Protein AF-0000000086114888 (afdb_homodimer)

InterPro domains:
  IPR001111 TGF-beta, propeptide [PF00688] (17-150)
  IPR001839 Transforming growth factor-beta, C-terminal [PF00019] (250-349)
  IPR001839 Transforming growth factor-beta, C-terminal [PS51362] (222-350)
  IPR001839 Transforming growth factor-beta, C-terminal [SM00204] (250-350)
  IPR015615 Transforming growth factor-beta-like [PTHR11848] (17-350)
  IPR017948 Transforming growth factor beta, conserved site [PS00250] (268-283)
  IPR029034 Cystine-knot cytokine [G3DSA:2.10.90.10] (237-350)
  IPR029034 Cystine-knot cytokine [SSF57501] (245-349)

Solvent-accessible surface area (backbone atoms only — not comparable to full-atom values): 40372 Å² total; per-residue (Å²): 138,81,81,76,79,77,79,79,80,80,73,80,80,69,76,80,69,75,74,68,58,64,65,62,52,48,52,49,48,28,66,73,66,64,49,82,55,96,59,51,83,70,48,50,62,49,56,71,66,32,44,32,36,39,37,35,35,32,63,36,43,33,57,47,94,50,32,36,42,35,26,29,64,60,81,82,63,59,70,76,33,44,80,74,41,28,38,40,35,35,35,45,88,80,45,83,80,44,73,59,26,37,41,34,38,29,36,33,52,91,88,72,43,71,42,80,54,50,70,50,79,43,57,59,72,55,89,60,97,50,62,61,47,77,41,82,40,39,68,49,49,50,51,39,45,52,42,54,74,71,48,56,69,85,70,80,71,63,78,78,67,61,77,76,64,60,79,43,64,64,49,54,87,73,24,65,77,35,32,36,39,38,38,32,27,23,74,50,84,51,90,64,65,86,36,66,34,64,59,55,57,46,49,60,57,26,61,72,56,82,75,62,76,80,66,89,76,73,87,72,81,76,77,82,78,75,86,78,81,78,74,81,70,79,75,74,84,77,71,89,67,75,62,60,99,74,48,49,37,53,35,72,44,88,37,74,44,48,34,62,78,64,71,40,40,86,34,40,67,35,67,53,61,48,72,25,34,42,47,44,49,47,50,61,74,56,57,56,73,92,36,43,22,36,36,35,35,39,53,49,22,41,45,25,64,74,36,65,83,76,46,76,75,52,40,37,28,70,72,36,58,35,63,43,72,33,33,28,39,44,68,77,24,41,34,36,34,59,38,61,40,39,27,54,74,37,46,21,31,65,135,82,80,77,79,77,79,79,79,80,74,80,82,68,77,82,70,75,75,67,59,63,62,62,53,50,52,49,48,29,66,74,65,64,46,83,53,97,59,50,83,70,47,49,62,48,57,72,64,30,42,33,36,38,38,36,35,33,62,36,43,34,55,46,94,52,33,38,42,36,26,29,64,59,80,80,63,59,71,75,34,43,77,75,41,28,37,41,35,36,35,47,89,80,44,83,80,43,74,60,26,36,41,33,39,30,34,35,52,90,88,72,43,73,42,81,54,51,69,50,79,43,59,60,72,54,88,60,99,50,63,62,47,77,42,84,41,39,68,47,50,51,52,39,45,52,42,54,73,72,46,60,60,90,66,78,70,68,69,78,71,57,81,78,65,59,79,42,64,65,50,53,89,73,24,65,77,34,32,36,41,37,38,30,27,24,75,48,84,52,88,64,63,87,34,68,33,64,60,54,56,45,49,61,60,28,63,71,65,78,79,61,76,79,64,90,78,72,87,72,82,76,78,80,80,77,85,76,81,78,74,82,71,79,74,74,84,77,70,90,66,74,62,60,99,76,48,50,39,54,34,72,45,87,36,74,44,46,34,61,77,63,71,40,40,87,34,40,67,34,66,54,61,47,73,25,35,43,47,44,48,47,48,60,75,55,57,54,75,90,36,42,20,36,35,36,35,39,52,48,22,40,44,26,64,75,36,66,84,76,46,76,74,50,39,37,29,71,72,35,58,38,63,42,72,34,33,28,40,45,68,75,24,42,34,37,35,61,38,62,40,38,27,55,74,35,48,21,32,65

Structure (mmCIF, N/CA/C/O backbone):
data_AF-0000000086114888-model_v1
#
loop_
_entity.id
_entity.type
_entity.pdbx_description
1 polymer 'TGF-beta family profile domain-containing protein'
#
loop_
_atom_site.group_PDB
_atom_site.id
_atom_site.type_symbol
_atom_site.label_atom_id
_atom_site.label_alt_id
_atom_site.label_comp_id
_atom_site.label_asym_id
_atom_site.label_entity_id
_atom_site.label_seq_id
_atom_site.pdbx_PDB_ins_code
_atom_site.Cartn_x
_atom_site.Cartn_y
_atom_site.Cartn_z
_atom_site.occupancy
_atom_site.B_iso_or_equiv
_atom_site.auth_seq_id
_atom_site.auth_comp_id
_atom_site.auth_asym_id
_atom_site.auth_atom_id
_atom_site.pdbx_PDB_model_num
ATOM 1 N N . MET A 1 1 ? -1.819 -80.375 -31.109 1 24 1 MET A N 1
ATOM 2 C CA . MET A 1 1 ? -0.987 -79.875 -30.031 1 24 1 MET A CA 1
ATOM 3 C C . MET A 1 1 ? -1.286 -78.375 -29.766 1 24 1 MET A C 1
ATOM 5 O O . MET A 1 1 ? -1.078 -77.562 -30.641 1 24 1 MET A O 1
ATOM 9 N N . ALA A 1 2 ? -2.264 -77.938 -28.969 1 26.83 2 ALA A N 1
ATOM 10 C CA . ALA A 1 2 ? -3.287 -76.938 -28.766 1 26.83 2 ALA A CA 1
ATOM 11 C C . ALA A 1 2 ? -2.697 -75.688 -28.109 1 26.83 2 ALA A C 1
ATOM 13 O O . ALA A 1 2 ? -2.135 -75.75 -27.016 1 26.83 2 ALA A O 1
ATOM 14 N N . LEU A 1 3 ? -2.117 -74.75 -28.906 1 25.64 3 LEU A N 1
ATOM 15 C CA . LEU A 1 3 ? -1.354 -73.5 -28.594 1 25.64 3 LEU A CA 1
ATOM 16 C C . LEU A 1 3 ? -2.139 -72.625 -27.641 1 25.64 3 LEU A C 1
ATOM 18 O O . LEU A 1 3 ? -3.225 -72.125 -28 1 25.64 3 LEU A O 1
ATOM 22 N N . LYS A 1 4 ? -2.164 -72.875 -26.312 1 28.45 4 LYS A N 1
ATOM 23 C CA . LYS A 1 4 ? -3.008 -72.25 -25.312 1 28.45 4 LYS A CA 1
ATOM 24 C C . LYS A 1 4 ? -2.74 -70.688 -25.25 1 28.45 4 LYS A C 1
ATOM 26 O O . LYS A 1 4 ? -1.592 -70.312 -25.109 1 28.45 4 LYS A O 1
ATOM 31 N N . ALA A 1 5 ? -3.617 -69.875 -25.875 1 26.75 5 ALA A N 1
ATOM 32 C CA . ALA A 1 5 ? -3.723 -68.375 -26.031 1 26.75 5 ALA A CA 1
ATOM 33 C C . ALA A 1 5 ? -3.682 -67.688 -24.688 1 26.75 5 ALA A C 1
ATOM 35 O O . ALA A 1 5 ? -4.609 -67.812 -23.875 1 26.75 5 ALA A O 1
ATOM 36 N N . SER A 1 6 ? -2.578 -67.75 -23.953 1 24.2 6 SER A N 1
ATOM 37 C CA . SER A 1 6 ? -2.535 -67.25 -22.594 1 24.2 6 SER A CA 1
ATOM 38 C C . SER A 1 6 ? -2.99 -65.75 -22.562 1 24.2 6 SER A C 1
ATOM 40 O O . SER A 1 6 ? -2.514 -64.938 -23.344 1 24.2 6 SER A O 1
ATOM 42 N N . THR A 1 7 ? -4.23 -65.375 -22.172 1 24.3 7 THR A N 1
ATOM 43 C CA . THR A 1 7 ? -4.992 -64.125 -22.016 1 24.3 7 THR A CA 1
ATOM 44 C C . THR A 1 7 ? -4.234 -63.156 -21.141 1 24.3 7 THR A C 1
ATOM 46 O O . THR A 1 7 ? -4.055 -63.375 -19.953 1 24.3 7 THR A O 1
ATOM 49 N N . SER A 1 8 ? -3.176 -62.469 -21.578 1 23.38 8 SER A N 1
ATOM 50 C CA . SER A 1 8 ? -2.348 -61.5 -20.859 1 23.38 8 SER A CA 1
ATOM 51 C C . SER A 1 8 ? -3.197 -60.406 -20.234 1 23.38 8 SER A C 1
ATOM 53 O O . SER A 1 8 ? -4.004 -59.75 -20.922 1 23.38 8 SER A O 1
ATOM 55 N N . ILE A 1 9 ? -3.637 -60.5 -18.969 1 25.34 9 ILE A N 1
ATOM 56 C CA . ILE A 1 9 ? -4.387 -59.625 -18.078 1 25.34 9 ILE A CA 1
ATOM 57 C C . ILE A 1 9 ? -3.863 -58.188 -18.188 1 25.34 9 ILE A C 1
ATOM 59 O O . ILE A 1 9 ? -2.668 -57.938 -18.016 1 25.34 9 ILE A O 1
ATOM 63 N N . TYR A 1 10 ? -4.504 -57.188 -18.922 1 24.78 10 TYR A N 1
ATOM 64 C CA . TYR A 1 10 ? -4.43 -55.75 -19.156 1 24.78 10 TYR A CA 1
ATOM 65 C C . TYR A 1 10 ? -4.32 -55 -17.828 1 24.78 10 TYR A C 1
ATOM 67 O O . TYR A 1 10 ? -5.262 -55 -17.031 1 24.78 10 TYR A O 1
ATOM 75 N N . GLY A 1 11 ? -3.232 -55.062 -17.078 1 27.69 11 GLY A N 1
ATOM 76 C CA . GLY A 1 11 ? -3.01 -54.406 -15.805 1 27.69 11 GLY A CA 1
ATOM 77 C C . GLY A 1 11 ? -3.498 -52.969 -15.789 1 27.69 11 GLY A C 1
ATOM 78 O O . GLY A 1 11 ? -3.502 -52.281 -16.828 1 27.69 11 GLY A O 1
ATOM 79 N N . THR A 1 12 ? -4.465 -52.531 -15 1 30.22 12 THR A N 1
ATOM 80 C CA . THR A 1 12 ? -5.125 -51.281 -14.68 1 30.22 12 THR A CA 1
ATOM 81 C C . THR A 1 12 ? -4.109 -50.156 -14.578 1 30.22 12 THR A C 1
ATOM 83 O O . THR A 1 12 ? -3.123 -50.25 -13.844 1 30.22 12 THR A O 1
ATOM 86 N N . ARG A 1 13 ? -3.869 -49.281 -15.602 1 32.5 13 ARG A N 1
ATOM 87 C CA . ARG A 1 13 ? -3.152 -48.031 -15.742 1 32.5 13 ARG A CA 1
ATOM 88 C C . ARG A 1 13 ? -3.363 -47.125 -14.523 1 32.5 13 ARG A C 1
ATOM 90 O O . ARG A 1 13 ? -4.469 -46.625 -14.297 1 32.5 13 ARG A O 1
ATOM 97 N N . HIS A 1 14 ? -2.855 -47.438 -13.32 1 32.12 14 HIS A N 1
ATOM 98 C CA . HIS A 1 14 ? -2.799 -46.531 -12.18 1 32.12 14 HIS A CA 1
ATOM 99 C C . HIS A 1 14 ? -2.668 -45.094 -12.633 1 32.12 14 HIS A C 1
ATOM 101 O O . HIS A 1 14 ? -2.115 -44.812 -13.703 1 32.12 14 HIS A O 1
ATOM 107 N N . SER A 1 15 ? -3.623 -44.25 -12.289 1 34.78 15 SER A N 1
ATOM 108 C CA . SER A 1 15 ? -3.68 -42.781 -12.422 1 34.78 15 SER A CA 1
ATOM 109 C C . SER A 1 15 ? -2.281 -42.188 -12.438 1 34.78 15 SER A C 1
ATOM 111 O O . SER A 1 15 ? -1.396 -42.625 -11.703 1 34.78 15 SER A O 1
ATOM 113 N N . HIS A 1 16 ? -1.759 -41.719 -13.469 1 34.81 16 HIS A N 1
ATOM 114 C CA . HIS A 1 16 ? -0.544 -40.938 -13.664 1 34.81 16 HIS A CA 1
ATOM 115 C C . HIS A 1 16 ? -0.243 -40.094 -12.438 1 34.81 16 HIS A C 1
ATOM 117 O O . HIS A 1 16 ? -0.883 -39.062 -12.227 1 34.81 16 HIS A O 1
ATOM 123 N N . SER A 1 17 ? -0.201 -40.5 -11.203 1 40.5 17 SER A N 1
ATOM 124 C CA . SER A 1 17 ? 0.404 -39.812 -10.078 1 40.5 17 SER A CA 1
ATOM 125 C C . SER A 1 17 ? 1.521 -38.875 -10.547 1 40.5 17 SER A C 1
ATOM 127 O O . SER A 1 17 ? 2.58 -39.344 -10.977 1 40.5 17 SER A O 1
ATOM 129 N N . MET A 1 18 ? 1.371 -37.969 -11.43 1 44.56 18 MET A N 1
ATOM 130 C CA . MET A 1 18 ? 2.398 -37 -11.789 1 44.56 18 MET A CA 1
ATOM 131 C C . MET A 1 18 ? 3.373 -36.781 -10.633 1 44.56 18 MET A C 1
ATOM 133 O O . MET A 1 18 ? 2.984 -36.281 -9.57 1 44.56 18 MET A O 1
ATOM 137 N N . LYS A 1 19 ? 4.27 -37.594 -10.367 1 54.19 19 LYS A N 1
ATOM 138 C CA . LYS A 1 19 ? 5.418 -37.5 -9.469 1 54.19 19 LYS A CA 1
ATOM 139 C C . LYS A 1 19 ? 6.074 -36.125 -9.562 1 54.19 19 LYS A C 1
ATOM 141 O O . LYS A 1 19 ? 6.438 -35.688 -10.656 1 54.19 19 LYS A O 1
ATOM 146 N N . TYR A 1 20 ? 5.633 -35.156 -8.742 1 62.34 20 TYR A N 1
ATOM 147 C CA . TYR A 1 20 ? 6.254 -33.844 -8.656 1 62.34 20 TYR A CA 1
ATOM 148 C C . TYR A 1 20 ? 7.754 -33.969 -8.414 1 62.34 20 TYR A C 1
ATOM 150 O O . TYR A 1 20 ? 8.211 -34.906 -7.746 1 62.34 20 TYR A O 1
ATOM 158 N N . PRO A 1 21 ? 8.461 -33.156 -9.281 1 68.81 21 PRO A N 1
ATOM 159 C CA . PRO A 1 21 ? 9.898 -33.188 -8.984 1 68.81 21 PRO A CA 1
ATOM 160 C C . PRO A 1 21 ? 10.203 -32.938 -7.512 1 68.81 21 PRO A C 1
ATOM 162 O O . PRO A 1 21 ? 9.711 -31.969 -6.926 1 68.81 21 PRO A O 1
ATOM 165 N N . PRO A 1 22 ? 10.805 -33.875 -6.895 1 75.12 22 PRO A N 1
ATOM 166 C CA . PRO A 1 22 ? 11.055 -33.812 -5.453 1 75.12 22 PRO A CA 1
ATOM 167 C C . PRO A 1 22 ? 11.719 -32.5 -5.039 1 75.12 22 PRO A C 1
ATOM 169 O O . PRO A 1 22 ? 11.461 -31.984 -3.943 1 75.12 22 PRO A O 1
ATOM 172 N N . TYR A 1 23 ? 12.422 -31.953 -5.988 1 84.5 23 TYR A N 1
ATOM 173 C CA . TYR A 1 23 ? 13.203 -30.781 -5.605 1 84.5 23 TYR A CA 1
ATOM 174 C C . TYR A 1 23 ? 12.289 -29.578 -5.359 1 84.5 23 TYR A C 1
ATOM 176 O O . TYR A 1 23 ? 12.453 -28.859 -4.375 1 84.5 23 TYR A O 1
ATOM 184 N N . ILE A 1 24 ? 11.367 -29.359 -6.188 1 87.38 24 ILE A N 1
ATOM 185 C CA . ILE A 1 24 ? 10.508 -28.188 -6.047 1 87.38 24 ILE A CA 1
ATOM 186 C C . ILE A 1 24 ? 9.625 -28.344 -4.812 1 87.38 24 ILE A C 1
ATOM 188 O O . ILE A 1 24 ? 9.273 -27.359 -4.16 1 87.38 24 ILE A O 1
ATOM 192 N N . MET A 1 25 ? 9.305 -29.562 -4.512 1 85.25 25 MET A N 1
ATOM 193 C CA . MET A 1 25 ? 8.547 -29.828 -3.289 1 85.25 25 MET A CA 1
ATOM 194 C C . MET A 1 25 ? 9.375 -29.484 -2.053 1 85.25 25 MET A C 1
ATOM 196 O O . MET A 1 25 ? 8.844 -28.969 -1.072 1 85.25 25 MET A O 1
ATOM 200 N N . GLU A 1 26 ? 10.633 -29.812 -2.221 1 85.25 26 GLU A N 1
ATOM 201 C CA . GLU A 1 26 ? 11.531 -29.469 -1.129 1 85.25 26 GLU A CA 1
ATOM 202 C C . GLU A 1 26 ? 11.617 -27.953 -0.95 1 85.25 26 GLU A C 1
ATOM 204 O O . GLU A 1 26 ? 11.648 -27.453 0.178 1 85.25 26 GLU A O 1
ATOM 209 N N . LEU A 1 27 ? 11.695 -27.344 -2.033 1 88.5 27 LEU A N 1
ATOM 210 C CA . LEU A 1 27 ? 11.719 -25.875 -1.984 1 88.5 27 LEU A CA 1
ATOM 211 C C . LEU A 1 27 ? 10.461 -25.328 -1.328 1 88.5 27 LEU A C 1
ATOM 213 O O . LEU A 1 27 ? 10.531 -24.438 -0.49 1 88.5 27 LEU A O 1
ATOM 217 N N . TYR A 1 28 ? 9.367 -25.875 -1.66 1 89.31 28 TYR A N 1
ATOM 218 C CA . TYR A 1 28 ? 8.086 -25.453 -1.089 1 89.31 28 TYR A CA 1
ATOM 219 C C . TYR A 1 28 ? 8.07 -25.688 0.419 1 89.31 28 TYR A C 1
ATOM 221 O O . TYR A 1 28 ? 7.688 -24.797 1.18 1 89.31 28 TYR A O 1
ATOM 229 N N . GLN A 1 29 ? 8.469 -26.812 0.825 1 85.38 29 GLN A N 1
ATOM 230 C CA . GLN A 1 29 ? 8.484 -27.156 2.244 1 85.38 29 GLN A CA 1
ATOM 231 C C . GLN A 1 29 ? 9.406 -26.219 3.021 1 85.38 29 GLN A C 1
ATOM 233 O O . GLN A 1 29 ? 9.086 -25.812 4.145 1 85.38 29 GLN A O 1
ATOM 238 N N . THR A 1 30 ? 10.492 -25.906 2.387 1 84.06 30 THR A N 1
ATOM 239 C CA . THR A 1 30 ? 11.43 -24.984 3.029 1 84.06 30 THR A CA 1
ATOM 240 C C . THR A 1 30 ? 10.805 -23.609 3.217 1 84.06 30 THR A C 1
ATOM 242 O O . THR A 1 30 ? 11.008 -22.969 4.25 1 84.06 30 THR A O 1
ATOM 245 N N . LEU A 1 31 ? 10.086 -23.188 2.291 1 84.19 31 LEU A N 1
ATOM 246 C CA . LEU A 1 31 ? 9.461 -21.859 2.346 1 84.19 31 LEU A CA 1
ATOM 247 C C . LEU A 1 31 ? 8.367 -21.828 3.41 1 84.19 31 LEU A C 1
ATOM 249 O O . LEU A 1 31 ? 8.25 -20.844 4.145 1 84.19 31 LEU A O 1
ATOM 253 N N . VAL A 1 32 ? 7.613 -22.859 3.459 1 83.38 32 VAL A N 1
ATOM 254 C CA . VAL A 1 32 ? 6.457 -22.859 4.348 1 83.38 32 VAL A CA 1
ATOM 255 C C . VAL A 1 32 ? 6.902 -23.156 5.777 1 83.38 32 VAL A C 1
ATOM 257 O O . VAL A 1 32 ? 6.406 -22.531 6.723 1 83.38 32 VAL A O 1
ATOM 260 N N . MET A 1 33 ? 7.828 -24.062 5.926 1 77.56 33 MET A N 1
ATOM 261 C CA . MET A 1 33 ? 8.234 -24.484 7.266 1 77.56 33 MET A CA 1
ATOM 262 C C . MET A 1 33 ? 9.328 -23.562 7.809 1 77.56 33 MET A C 1
ATOM 264 O O . MET A 1 33 ? 9.555 -23.516 9.016 1 77.56 33 MET A O 1
ATOM 268 N N . GLY A 1 34 ? 9.773 -22.672 7.059 1 70.38 34 GLY A N 1
ATOM 269 C CA . GLY A 1 34 ? 10.836 -21.781 7.504 1 70.38 34 GLY A CA 1
ATOM 270 C C . GLY A 1 34 ? 12.125 -22.516 7.82 1 70.38 34 GLY A C 1
ATOM 271 O O . GLY A 1 34 ? 13.102 -21.891 8.258 1 70.38 34 GLY A O 1
ATOM 272 N N . ASN A 1 35 ? 12.086 -23.781 8.016 1 62.12 35 ASN A N 1
ATOM 273 C CA . ASN A 1 35 ? 13.297 -24.5 8.398 1 62.12 35 ASN A CA 1
ATOM 274 C C . ASN A 1 35 ? 14.18 -24.797 7.195 1 62.12 35 ASN A C 1
ATOM 276 O O . ASN A 1 35 ? 13.688 -25.016 6.09 1 62.12 35 ASN A O 1
ATOM 280 N N . ALA A 1 36 ? 15.281 -24.031 7.215 1 58.31 36 ALA A N 1
ATOM 281 C CA . ALA A 1 36 ? 16.297 -24.188 6.168 1 58.31 36 ALA A CA 1
ATOM 282 C C . ALA A 1 36 ? 16.609 -25.672 5.934 1 58.31 36 ALA A C 1
ATOM 284 O O . ALA A 1 36 ? 17.219 -26.312 6.777 1 58.31 36 ALA A O 1
ATOM 285 N N . THR A 1 37 ? 15.766 -26.375 5.348 1 61.66 37 THR A N 1
ATOM 286 C CA . THR A 1 37 ? 16.172 -27.719 4.965 1 61.66 37 THR A CA 1
ATOM 287 C C . THR A 1 37 ? 17.516 -27.688 4.242 1 61.66 37 THR A C 1
ATOM 289 O O . THR A 1 37 ? 18.156 -26.641 4.137 1 61.66 37 THR A O 1
ATOM 292 N N . ASP A 1 38 ? 17.922 -28.828 3.471 1 65.25 38 ASP A N 1
ATOM 293 C CA . ASP A 1 38 ? 19.109 -29.25 2.762 1 65.25 38 ASP A CA 1
ATOM 294 C C . ASP A 1 38 ? 19.422 -28.328 1.591 1 65.25 38 ASP A C 1
ATOM 296 O O . ASP A 1 38 ? 20.156 -28.703 0.666 1 65.25 38 ASP A O 1
ATOM 300 N N . LEU A 1 39 ? 18.859 -27.047 1.786 1 72.88 39 LEU A N 1
ATOM 301 C CA . LEU A 1 39 ? 19.172 -26.172 0.671 1 72.88 39 LEU A CA 1
ATOM 302 C C . LEU A 1 39 ? 20.578 -25.578 0.826 1 72.88 39 LEU A C 1
ATOM 304 O O . LEU A 1 39 ? 21.047 -25.391 1.947 1 72.88 39 LEU A O 1
ATOM 308 N N . SER A 1 40 ? 21.172 -25.516 -0.379 1 69.56 40 SER A N 1
ATOM 309 C CA . SER A 1 40 ? 22.516 -24.938 -0.382 1 69.56 40 SER A CA 1
ATOM 310 C C . SER A 1 40 ? 22.484 -23.5 0.123 1 69.56 40 SER A C 1
ATOM 312 O O . SER A 1 40 ? 21.422 -22.875 0.182 1 69.56 40 SER A O 1
ATOM 314 N N . VAL A 1 41 ? 23.547 -23.016 0.565 1 68.5 41 VAL A N 1
ATOM 315 C CA . VAL A 1 41 ? 23.766 -21.672 1.091 1 68.5 41 VAL A CA 1
ATOM 316 C C . VAL A 1 41 ? 23.344 -20.641 0.058 1 68.5 41 VAL A C 1
ATOM 318 O O . VAL A 1 41 ? 22.859 -19.562 0.416 1 68.5 41 VAL A O 1
ATOM 321 N N . LEU A 1 42 ? 23.453 -21.031 -1.216 1 72.12 42 LEU A N 1
ATOM 322 C CA . LEU A 1 42 ? 23.094 -20.094 -2.273 1 72.12 42 LEU A CA 1
ATOM 323 C C . LEU A 1 42 ? 21.594 -20.094 -2.512 1 72.12 42 LEU A C 1
ATOM 325 O O . LEU A 1 42 ? 21.016 -19.031 -2.781 1 72.12 42 LEU A O 1
ATOM 329 N N . GLU A 1 43 ? 21.047 -21.219 -2.211 1 81.25 43 GLU A N 1
ATOM 330 C CA . GLU A 1 43 ? 19.656 -21.375 -2.598 1 81.25 43 GLU A CA 1
ATOM 331 C C . GLU A 1 43 ? 18.719 -20.734 -1.577 1 81.25 43 GLU A C 1
ATOM 333 O O . GLU A 1 43 ? 17.688 -20.172 -1.941 1 81.25 43 GLU A O 1
ATOM 338 N N . HIS A 1 44 ? 19.125 -20.703 -0.405 1 80.69 44 HIS A N 1
ATOM 339 C CA . HIS A 1 44 ? 18.219 -20.266 0.65 1 80.69 44 HIS A CA 1
ATOM 340 C C . HIS A 1 44 ? 17.891 -18.781 0.518 1 80.69 44 HIS A C 1
ATOM 342 O O . HIS A 1 44 ? 16.719 -18.391 0.448 1 80.69 44 HIS A O 1
ATOM 348 N N . PRO A 1 45 ? 18.953 -17.969 0.389 1 82.94 45 PRO A N 1
ATOM 349 C CA . PRO A 1 45 ? 18.641 -16.547 0.253 1 82.94 45 PRO A CA 1
ATOM 350 C C . PRO A 1 45 ? 17.891 -16.234 -1.046 1 82.94 45 PRO A C 1
ATOM 352 O O . PRO A 1 45 ? 17.016 -15.359 -1.065 1 82.94 45 PRO A O 1
ATOM 355 N N . VAL A 1 46 ? 18.188 -16.906 -2.021 1 88.69 46 VAL A N 1
ATOM 356 C CA . VAL A 1 46 ? 17.578 -16.656 -3.322 1 88.69 46 VAL A CA 1
ATOM 357 C C . VAL A 1 46 ? 16.094 -17.047 -3.289 1 88.69 46 VAL A C 1
ATOM 359 O O . VAL A 1 46 ? 15.25 -16.359 -3.846 1 88.69 46 VAL A O 1
ATOM 362 N N . LEU A 1 47 ? 15.914 -18.141 -2.637 1 88.44 47 LEU A N 1
ATOM 363 C CA . LEU A 1 47 ? 14.539 -18.609 -2.521 1 88.44 47 LEU A CA 1
ATOM 364 C C . LEU A 1 47 ? 13.672 -17.594 -1.781 1 88.44 47 LEU A C 1
ATOM 366 O O . LEU A 1 47 ? 12.539 -17.328 -2.182 1 88.44 47 LEU A O 1
ATOM 370 N N . GLN A 1 48 ? 14.234 -17 -0.803 1 85.5 48 GLN A N 1
ATOM 371 C CA . GLN A 1 48 ? 13.492 -16.031 0.003 1 85.5 48 GLN A CA 1
ATOM 372 C C . GLN A 1 48 ? 13.25 -14.734 -0.773 1 85.5 48 GLN A C 1
ATOM 374 O O . GLN A 1 48 ? 12.219 -14.086 -0.593 1 85.5 48 GLN A O 1
ATOM 379 N N . GLU A 1 49 ? 14.078 -14.477 -1.628 1 87.94 49 GLU A N 1
ATOM 380 C CA . GLU A 1 49 ? 14 -13.219 -2.361 1 87.94 49 GLU A CA 1
ATOM 381 C C . GLU A 1 49 ? 13.172 -13.367 -3.631 1 87.94 49 GLU A C 1
ATOM 383 O O . GLU A 1 49 ? 12.766 -12.375 -4.238 1 87.94 49 GLU A O 1
ATOM 388 N N . SER A 1 50 ? 12.93 -14.57 -3.986 1 91.06 50 SER A N 1
ATOM 389 C CA . SER A 1 50 ? 12.234 -14.812 -5.246 1 91.06 50 SER A CA 1
ATOM 390 C C . SER A 1 50 ? 10.719 -14.773 -5.055 1 91.06 50 SER A C 1
ATOM 392 O O . SER A 1 50 ? 10.211 -15.148 -3.996 1 91.06 50 SER A O 1
ATOM 394 N N . ASP A 1 51 ? 10.055 -14.281 -6.078 1 89.5 51 ASP A N 1
ATOM 395 C CA . ASP A 1 51 ? 8.594 -14.281 -6.07 1 89.5 51 ASP A CA 1
ATOM 396 C C . ASP A 1 51 ? 8.047 -15.555 -6.699 1 89.5 51 ASP A C 1
ATOM 398 O O . ASP A 1 51 ? 6.906 -15.945 -6.434 1 89.5 51 ASP A O 1
ATOM 402 N N . ALA A 1 52 ? 8.898 -16.141 -7.539 1 91.5 52 ALA A N 1
ATOM 403 C CA . ALA A 1 52 ? 8.469 -17.375 -8.203 1 91.5 52 ALA A CA 1
ATOM 404 C C . ALA A 1 52 ? 9.664 -18.281 -8.492 1 91.5 52 ALA A C 1
ATOM 406 O O . ALA A 1 52 ? 10.773 -17.812 -8.719 1 91.5 52 ALA A O 1
ATOM 407 N N . VAL A 1 53 ? 9.414 -19.547 -8.398 1 93.06 53 VAL A N 1
ATOM 408 C CA . VAL A 1 53 ? 10.352 -20.578 -8.812 1 93.06 53 VAL A CA 1
ATOM 409 C C . VAL A 1 53 ? 9.703 -21.484 -9.852 1 93.06 53 VAL A C 1
ATOM 411 O O . VAL A 1 53 ? 8.625 -22.047 -9.617 1 93.06 53 VAL A O 1
ATOM 414 N N . LEU A 1 54 ? 10.352 -21.562 -10.984 1 92.69 54 LEU A N 1
ATOM 415 C CA . LEU A 1 54 ? 9.844 -22.406 -12.07 1 92.69 54 LEU A CA 1
ATOM 416 C C . LEU A 1 54 ? 10.688 -23.672 -12.211 1 92.69 54 LEU A C 1
ATOM 418 O O . LEU A 1 54 ? 11.914 -23.609 -12.211 1 92.69 54 LEU A O 1
ATOM 422 N N . SER A 1 55 ? 10.039 -24.75 -12.227 1 91.75 55 SER A N 1
ATOM 423 C CA . SER A 1 55 ? 10.688 -26.016 -12.508 1 91.75 55 SER A CA 1
ATOM 424 C C . SER A 1 55 ? 10.242 -26.578 -13.852 1 91.75 55 SER A C 1
ATOM 426 O O . SER A 1 55 ? 9.094 -26.984 -14.016 1 91.75 55 SER A O 1
ATOM 428 N N . LEU A 1 56 ? 11.172 -26.578 -14.773 1 90.75 56 LEU A N 1
ATOM 429 C CA . LEU A 1 56 ? 10.883 -27.047 -16.125 1 90.75 56 LEU A CA 1
ATOM 430 C C . LEU A 1 56 ? 11.438 -28.438 -16.359 1 90.75 56 LEU A C 1
ATOM 432 O O . LEU A 1 56 ? 12.617 -28.703 -16.078 1 90.75 56 LEU A O 1
ATOM 436 N N . ILE A 1 57 ? 10.602 -29.234 -16.828 1 85.38 57 ILE A N 1
ATOM 437 C CA . ILE A 1 57 ? 11.055 -30.578 -17.188 1 85.38 57 ILE A CA 1
ATOM 438 C C . ILE A 1 57 ? 11.586 -30.578 -18.625 1 85.38 57 ILE A C 1
ATOM 440 O O . ILE A 1 57 ? 11.016 -29.922 -19.5 1 85.38 57 ILE A O 1
ATOM 444 N N . SER A 1 58 ? 12.664 -31.297 -18.766 1 86.75 58 SER A N 1
ATOM 445 C CA . SER A 1 58 ? 13.258 -31.359 -20.109 1 86.75 58 SER A CA 1
ATOM 446 C C . SER A 1 58 ? 12.289 -31.984 -21.109 1 86.75 58 SER A C 1
ATOM 448 O O . SER A 1 58 ? 11.633 -32.969 -20.797 1 86.75 58 SER A O 1
ATOM 450 N N . LYS A 1 59 ? 12.195 -31.375 -22.203 1 82.62 59 LYS A N 1
ATOM 451 C CA . LYS A 1 59 ? 11.359 -31.922 -23.281 1 82.62 59 LYS A CA 1
ATOM 452 C C . LYS A 1 59 ? 12.039 -33.094 -23.969 1 82.62 59 LYS A C 1
ATOM 454 O O . LYS A 1 59 ? 11.375 -34.031 -24.391 1 82.62 59 LYS A O 1
ATOM 459 N N . SER A 1 60 ? 13.367 -33 -24.062 1 82.75 60 SER A N 1
ATOM 460 C CA . SER A 1 60 ? 14.148 -34.031 -24.703 1 82.75 60 SER A CA 1
ATOM 461 C C . SER A 1 60 ? 15.578 -34.062 -24.156 1 82.75 60 SER A C 1
ATOM 463 O O . SER A 1 60 ? 16.094 -33.062 -23.703 1 82.75 60 SER A O 1
ATOM 465 N N . CYS A 1 61 ? 16.047 -35.281 -24.062 1 85.62 61 CYS A N 1
ATOM 466 C CA . CYS A 1 61 ? 17.438 -35.5 -23.703 1 85.62 61 CYS A CA 1
ATOM 467 C C . CYS A 1 61 ? 18.109 -36.438 -24.719 1 85.62 61 CYS A C 1
ATOM 469 O O . CYS A 1 61 ? 17.719 -37.625 -24.844 1 85.62 61 CYS A O 1
ATOM 471 N N . VAL A 1 62 ? 19.062 -35.906 -25.391 1 83 62 VAL A N 1
ATOM 472 C CA . VAL A 1 62 ? 19.766 -36.688 -26.406 1 83 62 VAL A CA 1
ATOM 473 C C . VAL A 1 62 ? 21.234 -36.844 -26.016 1 83 62 VAL A C 1
ATOM 475 O O . VAL A 1 62 ? 21.906 -35.875 -25.719 1 83 62 VAL A O 1
ATOM 478 N N . GLU A 1 63 ? 21.625 -38.094 -25.922 1 84.31 63 GLU A N 1
ATOM 479 C CA . GLU A 1 63 ? 23.031 -38.406 -25.641 1 84.31 63 GLU A CA 1
ATOM 480 C C . GLU A 1 63 ? 23.734 -38.938 -26.875 1 84.31 63 GLU A C 1
ATOM 482 O O . GLU A 1 63 ? 23.297 -39.938 -27.469 1 84.31 63 GLU A O 1
ATOM 487 N N . ARG A 1 64 ? 24.703 -38.25 -27.312 1 81.06 64 ARG A N 1
ATOM 488 C CA . ARG A 1 64 ? 25.531 -38.688 -28.422 1 81.06 64 ARG A CA 1
ATOM 489 C C . ARG A 1 64 ? 27.016 -38.625 -28.062 1 81.06 64 ARG A C 1
ATOM 491 O O . ARG A 1 64 ? 27.578 -37.531 -27.891 1 81.06 64 ARG A O 1
ATOM 498 N N . ASP A 1 65 ? 27.625 -39.781 -28.078 1 80.75 65 ASP A N 1
ATOM 499 C CA . ASP A 1 65 ? 29.031 -39.844 -27.703 1 80.75 65 ASP A CA 1
ATOM 500 C C . ASP A 1 65 ? 29.281 -39.062 -26.406 1 80.75 65 ASP A C 1
ATOM 502 O O . ASP A 1 65 ? 28.734 -39.406 -25.359 1 80.75 65 ASP A O 1
ATOM 506 N N . ASN A 1 66 ? 30.062 -38 -26.562 1 85.19 66 ASN A N 1
ATOM 507 C CA . ASN A 1 66 ? 30.375 -37.219 -25.391 1 85.19 66 ASN A CA 1
ATOM 508 C C . ASN A 1 66 ? 29.562 -35.938 -25.344 1 85.19 66 ASN A C 1
ATOM 510 O O . ASN A 1 66 ? 30 -34.938 -24.781 1 85.19 66 ASN A O 1
ATOM 514 N N . HIS A 1 67 ? 28.375 -36 -25.969 1 87.31 67 HIS A N 1
ATOM 515 C CA . HIS A 1 67 ? 27.516 -34.812 -26 1 87.31 67 HIS A CA 1
ATOM 516 C C . HIS A 1 67 ? 26.125 -35.125 -25.453 1 87.31 67 HIS A C 1
ATOM 518 O O . HIS A 1 67 ? 25.5 -36.094 -25.859 1 87.31 67 HIS A O 1
ATOM 524 N N . TRP A 1 68 ? 25.75 -34.312 -24.469 1 87.69 68 TRP A N 1
ATOM 525 C CA . TRP A 1 68 ? 24.375 -34.344 -23.984 1 87.69 68 TRP A CA 1
ATOM 526 C C . TRP A 1 68 ? 23.609 -33.125 -24.438 1 87.69 68 TRP A C 1
ATOM 528 O O . TRP A 1 68 ? 23.984 -31.984 -24.125 1 87.69 68 TRP A O 1
ATOM 538 N N . ALA A 1 69 ? 22.578 -33.312 -25.266 1 88.88 69 ALA A N 1
ATOM 539 C CA . ALA A 1 69 ? 21.719 -32.188 -25.688 1 88.88 69 ALA A CA 1
ATOM 540 C C . ALA A 1 69 ? 20.391 -32.188 -24.922 1 88.88 69 ALA A C 1
ATOM 542 O O . ALA A 1 69 ? 19.609 -33.156 -25.031 1 88.88 69 ALA A O 1
ATOM 543 N N . LEU A 1 70 ? 20.25 -31.141 -24.188 1 90 70 LEU A N 1
ATOM 544 C CA . LEU A 1 70 ? 19.062 -31.016 -23.359 1 90 70 LEU A CA 1
ATOM 545 C C . LEU A 1 70 ? 18.156 -29.891 -23.875 1 90 70 LEU A C 1
ATOM 547 O O . LEU A 1 70 ? 18.641 -28.797 -24.156 1 90 70 LEU A O 1
ATOM 551 N N . SER A 1 71 ? 16.859 -30.156 -23.984 1 89.31 71 SER A N 1
ATOM 552 C CA . SER A 1 71 ? 15.93 -29.172 -24.516 1 89.31 71 SER A CA 1
ATOM 553 C C . SER A 1 71 ? 14.828 -28.859 -23.5 1 89.31 71 SER A C 1
ATOM 555 O O . SER A 1 71 ? 14.297 -29.766 -22.859 1 89.31 71 SER A O 1
ATOM 557 N N . PHE A 1 72 ? 14.578 -27.547 -23.344 1 89.88 72 PHE A N 1
ATOM 558 C CA . PHE A 1 72 ? 13.523 -27.062 -22.453 1 89.88 72 PHE A CA 1
ATOM 559 C C . PHE A 1 72 ? 12.633 -26.062 -23.172 1 89.88 72 PHE A C 1
ATOM 561 O O . PHE A 1 72 ? 13.055 -25.422 -24.141 1 89.88 72 PHE A O 1
ATOM 568 N N . ASP A 1 73 ? 11.375 -26.047 -22.734 1 87.88 73 ASP A N 1
ATOM 569 C CA . ASP A 1 73 ? 10.508 -24.953 -23.141 1 87.88 73 ASP A CA 1
ATOM 570 C C . ASP A 1 73 ? 10.594 -23.781 -22.172 1 87.88 73 ASP A C 1
ATOM 572 O O . ASP A 1 73 ? 9.969 -23.797 -21.109 1 87.88 73 ASP A O 1
ATOM 576 N N . MET A 1 74 ? 11.328 -22.781 -22.562 1 89 74 MET A N 1
ATOM 577 C CA . MET A 1 74 ? 11.578 -21.641 -21.672 1 89 74 MET A CA 1
ATOM 578 C C . MET A 1 74 ? 10.703 -20.453 -22.062 1 89 74 MET A C 1
ATOM 580 O O . MET A 1 74 ? 10.992 -19.312 -21.688 1 89 74 MET A O 1
ATOM 584 N N . SER A 1 75 ? 9.617 -20.703 -22.734 1 83.88 75 SER A N 1
ATOM 585 C CA . SER A 1 75 ? 8.75 -19.641 -23.219 1 83.88 75 SER A CA 1
ATOM 586 C C . SER A 1 75 ? 8.062 -18.906 -22.062 1 83.88 75 SER A C 1
ATOM 588 O O . SER A 1 75 ? 7.738 -17.719 -22.172 1 83.88 75 SER A O 1
ATOM 590 N N . SER A 1 76 ? 7.953 -19.578 -20.984 1 82.38 76 SER A N 1
ATOM 591 C CA . SER A 1 76 ? 7.207 -19.031 -19.859 1 82.38 76 SER A CA 1
ATOM 592 C C . SER A 1 76 ? 8.078 -18.094 -19.031 1 82.38 76 SER A C 1
ATOM 594 O O . SER A 1 76 ? 7.574 -17.375 -18.156 1 82.38 76 SER A O 1
ATOM 596 N N . ILE A 1 77 ? 9.312 -18.172 -19.297 1 87.12 77 ILE A N 1
ATOM 597 C CA . ILE A 1 77 ? 10.227 -17.328 -18.531 1 87.12 77 ILE A CA 1
ATOM 598 C C . ILE A 1 77 ? 10.25 -15.922 -19.125 1 87.12 77 ILE A C 1
ATOM 600 O O . ILE A 1 77 ? 10.719 -15.727 -20.25 1 87.12 77 ILE A O 1
ATOM 604 N N . SER A 1 78 ? 9.711 -14.984 -18.344 1 81.38 78 SER A N 1
ATOM 605 C CA . SER A 1 78 ? 9.641 -13.617 -18.844 1 81.38 78 SER A CA 1
ATOM 606 C C . SER A 1 78 ? 10.953 -12.875 -18.609 1 81.38 78 SER A C 1
ATOM 608 O O . SER A 1 78 ? 11.57 -13.023 -17.547 1 81.38 78 SER A O 1
ATOM 610 N N . SER A 1 79 ? 11.289 -12.094 -19.531 1 78.19 79 SER A N 1
ATOM 611 C CA . SER A 1 79 ? 12.484 -11.273 -19.391 1 78.19 79 SER A CA 1
ATOM 612 C C . SER A 1 79 ? 12.227 -10.047 -18.531 1 78.19 79 SER A C 1
ATOM 614 O O . SER A 1 79 ? 13.164 -9.391 -18.062 1 78.19 79 SER A O 1
ATOM 616 N N . SER A 1 80 ? 10.953 -9.781 -18.359 1 79.31 80 SER A N 1
ATOM 617 C CA . SER A 1 80 ? 10.617 -8.617 -17.547 1 79.31 80 SER A CA 1
ATOM 618 C C . SER A 1 80 ? 10.906 -8.875 -16.062 1 79.31 80 SER A C 1
ATOM 620 O O . SER A 1 80 ? 11.062 -7.938 -15.289 1 79.31 80 SER A O 1
ATOM 622 N N . ASN A 1 81 ? 11.008 -10.133 -15.805 1 85.94 81 ASN A N 1
ATOM 623 C CA . ASN A 1 81 ? 11.344 -10.5 -14.43 1 85.94 81 ASN A CA 1
ATOM 624 C C . ASN A 1 81 ? 12.852 -10.523 -14.211 1 85.94 81 ASN A C 1
ATOM 626 O O . ASN A 1 81 ? 13.617 -10.695 -15.164 1 85.94 81 ASN A O 1
ATOM 630 N N . GLU A 1 82 ? 13.148 -10.203 -13.047 1 90.56 82 GLU A N 1
ATOM 631 C CA . GLU A 1 82 ? 14.555 -10.32 -12.695 1 90.56 82 GLU A CA 1
ATOM 632 C C . GLU A 1 82 ? 14.945 -11.781 -12.461 1 90.56 82 GLU A C 1
ATOM 634 O O . GLU A 1 82 ? 14.367 -12.445 -11.594 1 90.56 82 GLU A O 1
ATOM 639 N N . LEU A 1 83 ? 15.93 -12.266 -13.211 1 93.69 83 LEU A N 1
ATOM 640 C CA . LEU A 1 83 ? 16.453 -13.609 -13.008 1 93.69 83 LEU A CA 1
ATOM 641 C C . LEU A 1 83 ? 17.406 -13.641 -11.82 1 93.69 83 LEU A C 1
ATOM 643 O O . LEU A 1 83 ? 18.453 -12.977 -11.836 1 93.69 83 LEU A O 1
ATOM 647 N N . LYS A 1 84 ? 17.062 -14.406 -10.828 1 94.19 84 LYS A N 1
ATOM 648 C CA . LYS A 1 84 ? 17.906 -14.469 -9.641 1 94.19 84 LYS A CA 1
ATOM 649 C C . LYS A 1 84 ? 18.875 -15.648 -9.719 1 94.19 84 LYS A C 1
ATOM 651 O O . LYS A 1 84 ? 20.031 -15.531 -9.336 1 94.19 84 LYS A O 1
ATOM 656 N N . LEU A 1 85 ? 18.359 -16.703 -10.133 1 94.69 85 LEU A N 1
ATOM 657 C CA . LEU A 1 85 ? 19.141 -17.938 -10.164 1 94.69 85 LEU A CA 1
ATOM 658 C C . LEU A 1 85 ? 18.531 -18.938 -11.148 1 94.69 85 LEU A C 1
ATOM 660 O O . LEU A 1 85 ? 17.312 -19.031 -11.273 1 94.69 85 LEU A O 1
ATOM 664 N N . ALA A 1 86 ? 19.344 -19.578 -11.914 1 95.81 86 ALA A N 1
ATOM 665 C CA . ALA A 1 86 ? 18.969 -20.688 -12.789 1 95.81 86 ALA A CA 1
ATOM 666 C C . ALA A 1 86 ? 19.875 -21.906 -12.57 1 95.81 86 ALA A C 1
ATOM 668 O O . ALA A 1 86 ? 21.094 -21.797 -12.68 1 95.81 86 ALA A O 1
ATOM 669 N N . GLU A 1 87 ? 19.266 -23.016 -12.273 1 94.56 87 GLU A N 1
ATOM 670 C CA . GLU A 1 87 ? 20.031 -24.234 -11.984 1 94.56 87 GLU A CA 1
ATOM 671 C C . GLU A 1 87 ? 19.578 -25.391 -12.883 1 94.56 87 GLU A C 1
ATOM 673 O O . GLU A 1 87 ? 18.375 -25.672 -12.984 1 94.56 87 GLU A O 1
ATOM 678 N N . LEU A 1 88 ? 20.562 -25.984 -13.5 1 94 88 LEU A N 1
ATOM 679 C CA . LEU A 1 88 ? 20.328 -27.234 -14.211 1 94 88 LEU A CA 1
ATOM 680 C C . LEU A 1 88 ? 20.641 -28.438 -13.328 1 94 88 LEU A C 1
ATOM 682 O O . LEU A 1 88 ? 21.75 -28.531 -12.773 1 94 88 LEU A O 1
ATOM 686 N N . ARG A 1 89 ? 19.672 -29.25 -13.227 1 90.38 89 ARG A N 1
ATOM 687 C CA . ARG A 1 89 ? 19.828 -30.438 -12.391 1 90.38 89 ARG A CA 1
ATOM 688 C C . ARG A 1 89 ? 19.734 -31.719 -13.219 1 90.38 89 ARG A C 1
ATOM 690 O O . ARG A 1 89 ? 18.734 -31.938 -13.906 1 90.38 89 ARG A O 1
ATOM 697 N N . ILE A 1 90 ? 20.812 -32.5 -13.086 1 89.12 90 ILE A N 1
ATOM 698 C CA . ILE A 1 90 ? 20.875 -33.719 -13.891 1 89.12 90 ILE A CA 1
ATOM 699 C C . ILE A 1 90 ? 21.016 -34.938 -12.977 1 89.12 90 ILE A C 1
ATOM 701 O O . ILE A 1 90 ? 21.859 -34.969 -12.078 1 89.12 90 ILE A O 1
ATOM 705 N N . HIS A 1 91 ? 20.141 -35.844 -13.211 1 87.12 91 HIS A N 1
ATOM 706 C CA . HIS A 1 91 ? 20.234 -37.125 -12.508 1 87.12 91 HIS A CA 1
ATOM 707 C C . HIS A 1 91 ? 21.219 -38.062 -13.203 1 87.12 91 HIS A C 1
ATOM 709 O O . HIS A 1 91 ? 20.875 -38.75 -14.164 1 87.12 91 HIS A O 1
ATOM 715 N N . LEU A 1 92 ? 22.422 -38.281 -12.625 1 82.19 92 LEU A N 1
ATOM 716 C CA . LEU A 1 92 ? 23.594 -38.844 -13.297 1 82.19 92 LEU A CA 1
ATOM 717 C C . LEU A 1 92 ? 23.406 -40.344 -13.594 1 82.19 92 LEU A C 1
ATOM 719 O O . LEU A 1 92 ? 23.812 -40.812 -14.648 1 82.19 92 LEU A O 1
ATOM 723 N N . PRO A 1 93 ? 22.734 -41.062 -12.688 1 75.31 93 PRO A N 1
ATOM 724 C CA . PRO A 1 93 ? 22.672 -42.5 -12.945 1 75.31 93 PRO A CA 1
ATOM 725 C C . PRO A 1 93 ? 21.953 -42.844 -14.25 1 75.31 93 PRO A C 1
ATOM 727 O O . PRO A 1 93 ? 22.125 -43.938 -14.789 1 75.31 93 PRO A O 1
ATOM 730 N N . TYR A 1 94 ? 21.297 -41.781 -14.797 1 74.56 94 TYR A N 1
ATOM 731 C CA . TYR A 1 94 ? 20.562 -42.031 -16.031 1 74.56 94 TYR A CA 1
ATOM 732 C C . TYR A 1 94 ? 21.422 -41.719 -17.25 1 74.56 94 TYR A C 1
ATOM 734 O O . TYR A 1 94 ? 21.016 -42 -18.391 1 74.56 94 TYR A O 1
ATOM 742 N N . PHE A 1 95 ? 22.656 -41.312 -16.922 1 76.31 95 PHE A N 1
ATOM 743 C CA . PHE A 1 95 ? 23.516 -40.906 -18.047 1 76.31 95 PHE A CA 1
ATOM 744 C C . PHE A 1 95 ? 24.781 -41.781 -18.078 1 76.31 95 PHE A C 1
ATOM 746 O O . PHE A 1 95 ? 25.266 -42.219 -17.047 1 76.31 95 PHE A O 1
ATOM 753 N N . VAL A 1 96 ? 25.125 -42.062 -19.25 1 70.56 96 VAL A N 1
ATOM 754 C CA . VAL A 1 96 ? 26.344 -42.812 -19.422 1 70.56 96 VAL A CA 1
ATOM 755 C C . VAL A 1 96 ? 27.547 -42 -18.922 1 70.56 96 VAL A C 1
ATOM 757 O O . VAL A 1 96 ? 27.688 -40.844 -19.234 1 70.56 96 VAL A O 1
ATOM 760 N N . LYS A 1 97 ? 28.234 -42.688 -17.969 1 70 97 LYS A N 1
ATOM 761 C CA . LYS A 1 97 ? 29.406 -42.031 -17.406 1 70 97 LYS A CA 1
ATOM 762 C C . LYS A 1 97 ? 30.578 -42.031 -18.391 1 70 97 LYS A C 1
ATOM 764 O O . LYS A 1 97 ? 31.188 -43.094 -18.625 1 70 97 LYS A O 1
ATOM 769 N N . LYS A 1 98 ? 30.547 -41.062 -19.25 1 74.88 98 LYS A N 1
ATOM 770 C CA . LYS A 1 98 ? 31.719 -40.844 -20.109 1 74.88 98 LYS A CA 1
ATOM 771 C C . LYS A 1 98 ? 32.594 -39.719 -19.578 1 74.88 98 LYS A C 1
ATOM 773 O O . LYS A 1 98 ? 32.156 -38.906 -18.766 1 74.88 98 LYS A O 1
ATOM 778 N N . ARG A 1 99 ? 33.844 -39.812 -19.953 1 78.12 99 ARG A N 1
ATOM 779 C CA . ARG A 1 99 ? 34.75 -38.75 -19.547 1 78.12 99 ARG A CA 1
ATOM 780 C C . ARG A 1 99 ? 34.531 -37.5 -20.375 1 78.12 99 ARG A C 1
ATOM 782 O O . ARG A 1 99 ? 34.281 -37.594 -21.578 1 78.12 99 ARG A O 1
ATOM 789 N N . ASN A 1 100 ? 34.5 -36.344 -19.797 1 85.19 100 ASN A N 1
ATOM 790 C CA . ASN A 1 100 ? 34.438 -35 -20.391 1 85.19 100 ASN A CA 1
ATOM 791 C C . ASN A 1 100 ? 33.219 -34.844 -21.297 1 85.19 100 ASN A C 1
ATOM 793 O O . ASN A 1 100 ? 33.375 -34.688 -22.516 1 85.19 100 ASN A O 1
ATOM 797 N N . VAL A 1 101 ? 32.188 -34.781 -20.797 1 89.31 101 VAL A N 1
ATOM 798 C CA . VAL A 1 101 ? 30.953 -34.656 -21.531 1 89.31 101 VAL A CA 1
ATOM 799 C C . VAL A 1 101 ? 30.625 -33.188 -21.734 1 89.31 101 VAL A C 1
ATOM 801 O O . VAL A 1 101 ? 30.844 -32.375 -20.844 1 89.31 101 VAL A O 1
ATOM 804 N N . THR A 1 102 ? 30.234 -32.875 -23.016 1 91.94 102 THR A N 1
ATOM 805 C CA . THR A 1 102 ? 29.734 -31.531 -23.312 1 91.94 102 THR A CA 1
ATOM 806 C C . THR A 1 102 ? 28.203 -31.484 -23.188 1 91.94 102 THR A C 1
ATOM 808 O O . THR A 1 102 ? 27.5 -32.25 -23.844 1 91.94 102 THR A O 1
ATOM 811 N N . ILE A 1 103 ? 27.75 -30.609 -22.328 1 92 103 ILE A N 1
ATOM 812 C CA . ILE A 1 103 ? 26.312 -30.453 -22.125 1 92 103 ILE A CA 1
ATOM 813 C C . ILE A 1 103 ? 25.812 -29.234 -22.891 1 92 103 ILE A C 1
ATOM 815 O O . ILE A 1 103 ? 26.297 -28.109 -22.672 1 92 103 ILE A O 1
ATOM 819 N N . GLU A 1 104 ? 24.844 -29.484 -23.797 1 92.12 104 GLU A N 1
ATOM 820 C CA . GLU A 1 104 ? 24.219 -28.422 -24.578 1 92.12 104 GLU A CA 1
ATOM 821 C C . GLU A 1 104 ? 22.766 -28.203 -24.156 1 92.12 104 GLU A C 1
ATOM 823 O O . GLU A 1 104 ? 22.031 -29.156 -23.906 1 92.12 104 GLU A O 1
ATOM 828 N N . ILE A 1 105 ? 22.438 -26.938 -24.062 1 92.69 105 ILE A N 1
ATOM 829 C CA . ILE A 1 105 ? 21.078 -26.594 -23.641 1 92.69 105 ILE A CA 1
ATOM 830 C C . ILE A 1 105 ? 20.344 -25.875 -24.766 1 92.69 105 ILE A C 1
ATOM 832 O O . ILE A 1 105 ? 20.891 -24.938 -25.375 1 92.69 105 ILE A O 1
ATOM 836 N N . TYR A 1 106 ? 19.094 -26.375 -25 1 89.75 106 TYR A N 1
ATOM 837 C CA . TYR A 1 106 ? 18.297 -25.781 -26.062 1 89.75 106 TYR A CA 1
ATOM 838 C C . TYR A 1 106 ? 16.922 -25.375 -25.562 1 89.75 106 TYR A C 1
ATOM 840 O O . TYR A 1 106 ? 16.391 -25.969 -24.609 1 89.75 106 TYR A O 1
ATOM 848 N N . HIS A 1 107 ? 16.438 -24.25 -26.141 1 90.25 107 HIS A N 1
ATOM 849 C CA . HIS A 1 107 ? 15.016 -23.922 -26.016 1 90.25 107 HIS A CA 1
ATOM 850 C C . HIS A 1 107 ? 14.211 -24.547 -27.156 1 90.25 107 HIS A C 1
ATOM 852 O O . HIS A 1 107 ? 14.594 -24.438 -28.328 1 90.25 107 HIS A O 1
ATOM 858 N N . THR A 1 108 ? 13.188 -25.25 -26.812 1 84.31 108 THR A N 1
ATOM 859 C CA . THR A 1 108 ? 12.312 -25.828 -27.828 1 84.31 108 THR A CA 1
ATOM 860 C C . THR A 1 108 ? 10.844 -25.562 -27.516 1 84.31 108 THR A C 1
ATOM 862 O O . THR A 1 108 ? 10.406 -25.781 -26.375 1 84.31 108 THR A O 1
ATOM 865 N N . LYS A 1 109 ? 10.305 -24.797 -28.5 1 77.56 109 LYS A N 1
ATOM 866 C CA . LYS A 1 109 ? 8.859 -24.625 -28.422 1 77.56 109 LYS A CA 1
ATOM 867 C C . LYS A 1 109 ? 8.133 -25.453 -29.469 1 77.56 109 LYS A C 1
ATOM 869 O O . LYS A 1 109 ? 8.43 -25.375 -30.656 1 77.56 109 LYS A O 1
ATOM 874 N N . ASP A 1 110 ? 7.125 -26.156 -29.172 1 66.56 110 ASP A N 1
ATOM 875 C CA . ASP A 1 110 ? 6.309 -26.969 -30.078 1 66.56 110 ASP A CA 1
ATOM 876 C C . ASP A 1 110 ? 7.18 -27.734 -31.078 1 66.56 110 ASP A C 1
ATOM 878 O O . ASP A 1 110 ? 6.816 -27.875 -32.25 1 66.56 110 ASP A O 1
ATOM 882 N N . TYR A 1 111 ? 8.32 -28.297 -30.703 1 61 111 TYR A N 1
ATOM 883 C CA . TYR A 1 111 ? 9.234 -29.141 -31.469 1 61 111 TYR A CA 1
ATOM 884 C C . TYR A 1 111 ? 9.703 -28.438 -32.719 1 61 111 TYR A C 1
ATOM 886 O O . TYR A 1 111 ? 10.531 -28.969 -33.469 1 61 111 TYR A O 1
ATOM 894 N N . GLN A 1 112 ? 9.188 -27.188 -33 1 58.88 112 GLN A N 1
ATOM 895 C CA . GLN A 1 112 ? 9.555 -26.531 -34.25 1 58.88 112 GLN A CA 1
ATOM 896 C C . GLN A 1 112 ? 10.75 -25.609 -34.062 1 58.88 112 GLN A C 1
ATOM 898 O O . GLN A 1 112 ? 11.594 -25.484 -34.938 1 58.88 112 GLN A O 1
ATOM 903 N N . GLU A 1 113 ? 10.797 -25 -32.875 1 65.81 113 GLU A N 1
ATOM 904 C CA . GLU A 1 113 ? 11.836 -24 -32.656 1 65.81 113 GLU A CA 1
ATOM 905 C C . GLU A 1 113 ? 12.875 -24.5 -31.656 1 65.81 113 GLU A C 1
ATOM 907 O O . GLU A 1 113 ? 12.523 -24.984 -30.578 1 65.81 113 GLU A O 1
ATOM 912 N N . ARG A 1 114 ? 14.156 -24.75 -32.219 1 77.06 114 ARG A N 1
ATOM 913 C CA . ARG A 1 114 ? 15.258 -25.094 -31.312 1 77.06 114 ARG A CA 1
ATOM 914 C C . ARG A 1 114 ? 16.297 -23.969 -31.266 1 77.06 114 ARG A C 1
ATOM 916 O O . ARG A 1 114 ? 16.875 -23.625 -32.281 1 77.06 114 ARG A O 1
ATOM 923 N N . LEU A 1 115 ? 16.312 -23.297 -30.125 1 83.88 115 LEU A N 1
ATOM 924 C CA . LEU A 1 115 ? 17.297 -22.219 -29.922 1 83.88 115 LEU A CA 1
ATOM 925 C C . LEU A 1 115 ? 18.391 -22.656 -28.953 1 83.88 115 LEU A C 1
ATOM 927 O O . LEU A 1 115 ? 18.094 -23.203 -27.891 1 83.88 115 LEU A O 1
ATOM 931 N N . PHE A 1 116 ? 19.594 -22.453 -29.438 1 88 116 PHE A N 1
ATOM 932 C CA . PHE A 1 116 ? 20.766 -22.844 -28.641 1 88 116 PHE A CA 1
ATOM 933 C C . PHE A 1 116 ? 21.047 -21.797 -27.562 1 88 116 PHE A C 1
ATOM 935 O O . PHE A 1 116 ? 21.188 -20.609 -27.875 1 88 116 PHE A O 1
ATOM 942 N N . LEU A 1 117 ? 21.078 -22.219 -26.297 1 89 117 LEU A N 1
ATOM 943 C CA . LEU A 1 117 ? 21.391 -21.312 -25.203 1 89 117 LEU A CA 1
ATOM 944 C C . LEU A 1 117 ? 22.891 -21.219 -24.969 1 89 117 LEU A C 1
ATOM 946 O O . LEU A 1 117 ? 23.438 -20.125 -24.812 1 89 117 LEU A O 1
ATOM 950 N N . GLY A 1 118 ? 23.5 -22.328 -24.891 1 89.88 118 GLY A N 1
ATOM 951 C CA . GLY A 1 118 ? 24.906 -22.438 -24.578 1 89.88 118 GLY A CA 1
ATOM 952 C C . GLY A 1 118 ? 25.328 -23.844 -24.219 1 89.88 118 GLY A C 1
ATOM 953 O O . GLY A 1 118 ? 24.531 -24.781 -24.297 1 89.88 118 GLY A O 1
ATOM 954 N N . ASP A 1 119 ? 26.656 -24.031 -24 1 92.19 119 ASP A N 1
ATOM 955 C CA . ASP A 1 119 ? 27.188 -25.328 -23.609 1 92.19 119 ASP A CA 1
ATOM 956 C C . ASP A 1 119 ? 28.297 -25.188 -22.562 1 92.19 119 ASP A C 1
ATOM 958 O O . ASP A 1 119 ? 28.844 -24.109 -22.375 1 92.19 119 ASP A O 1
ATOM 962 N N . PHE A 1 120 ? 28.484 -26.188 -21.859 1 93 120 PHE A N 1
ATOM 963 C CA . PHE A 1 120 ? 29.594 -26.25 -20.922 1 93 120 PHE A CA 1
ATOM 964 C C . PHE A 1 120 ? 30.078 -27.672 -20.75 1 93 120 PHE A C 1
ATOM 966 O O . PHE A 1 120 ? 29.375 -28.625 -21.109 1 93 120 PHE A O 1
ATOM 973 N N . ASN A 1 121 ? 31.297 -27.797 -20.219 1 92.06 121 ASN A N 1
ATOM 974 C CA . ASN A 1 121 ? 31.906 -29.109 -20.062 1 92.06 121 ASN A CA 1
ATOM 975 C C . ASN A 1 121 ? 31.75 -29.625 -18.641 1 92.06 121 ASN A C 1
ATOM 977 O O . ASN A 1 121 ? 31.719 -28.828 -17.688 1 92.06 121 ASN A O 1
ATOM 981 N N . TYR A 1 122 ? 31.516 -30.875 -18.609 1 88.44 122 TYR A N 1
ATOM 982 C CA . TYR A 1 122 ? 31.406 -31.562 -17.328 1 88.44 122 TYR A CA 1
ATOM 983 C C . TYR A 1 122 ? 32.062 -32.938 -17.375 1 88.44 122 TYR A C 1
ATOM 985 O O . TYR A 1 122 ? 32 -33.625 -18.391 1 88.44 122 TYR A O 1
ATOM 993 N N . ASN A 1 123 ? 32.812 -33.281 -16.266 1 85.25 123 ASN A N 1
ATOM 994 C CA . ASN A 1 123 ? 33.406 -34.594 -16.141 1 85.25 123 ASN A CA 1
ATOM 995 C C . ASN A 1 123 ? 32.688 -35.438 -15.109 1 85.25 123 ASN A C 1
ATOM 997 O O . ASN A 1 123 ? 32.906 -35.281 -13.906 1 85.25 123 ASN A O 1
ATOM 1001 N N . PRO A 1 124 ? 31.859 -36.406 -15.594 1 76.75 124 PRO A N 1
ATOM 1002 C CA . PRO A 1 124 ? 31.031 -37.219 -14.688 1 76.75 124 PRO A CA 1
ATOM 1003 C C . PRO A 1 124 ? 31.859 -38.25 -13.945 1 76.75 124 PRO A C 1
ATOM 1005 O O . PRO A 1 124 ? 31.359 -38.875 -13 1 76.75 124 PRO A O 1
ATOM 1008 N N . SER A 1 125 ? 33.062 -38.531 -14.352 1 71.25 125 SER A N 1
ATOM 1009 C CA . SER A 1 125 ? 33.844 -39.594 -13.727 1 71.25 125 SER A CA 1
ATOM 1010 C C . SER A 1 125 ? 34.25 -39.188 -12.305 1 71.25 125 SER A C 1
ATOM 1012 O O . SER A 1 125 ? 34.688 -40.031 -11.523 1 71.25 125 SER A O 1
ATOM 1014 N N . VAL A 1 126 ? 34.062 -37.875 -11.992 1 66.44 126 VAL A N 1
ATOM 1015 C CA . VAL A 1 126 ? 34.375 -37.438 -10.641 1 66.44 126 VAL A CA 1
ATOM 1016 C C . VAL A 1 126 ? 33.312 -37.906 -9.656 1 66.44 126 VAL A C 1
ATOM 1018 O O . VAL A 1 126 ? 32.125 -37.688 -9.875 1 66.44 126 VAL A O 1
ATOM 1021 N N . PRO A 1 127 ? 33.719 -38.812 -8.727 1 64.75 127 PRO A N 1
ATOM 1022 C CA . PRO A 1 127 ? 32.719 -39.344 -7.777 1 64.75 127 PRO A CA 1
ATOM 1023 C C . PRO A 1 127 ? 31.906 -38.25 -7.113 1 64.75 127 PRO A C 1
ATOM 1025 O O . PRO A 1 127 ? 32.438 -37.156 -6.816 1 64.75 127 PRO A O 1
ATOM 1028 N N . CYS A 1 128 ? 30.641 -38.312 -7.438 1 64.25 128 CYS A N 1
ATOM 1029 C CA . CYS A 1 128 ? 29.75 -37.406 -6.734 1 64.25 128 CYS A CA 1
ATOM 1030 C C . CYS A 1 128 ? 28.891 -38.125 -5.73 1 64.25 128 CYS A C 1
ATOM 1032 O O . CYS A 1 128 ? 28.484 -39.281 -5.973 1 64.25 128 CYS A O 1
ATOM 1034 N N . ASN A 1 129 ? 28.891 -37.656 -4.488 1 67 129 ASN A N 1
ATOM 1035 C CA . ASN A 1 129 ? 28.125 -38.25 -3.402 1 67 129 ASN A CA 1
ATOM 1036 C C . ASN A 1 129 ? 26.625 -38.125 -3.656 1 67 129 ASN A C 1
ATOM 1038 O O . ASN A 1 129 ? 25.828 -38.781 -2.984 1 67 129 ASN A O 1
ATOM 1042 N N . SER A 1 130 ? 26.297 -37.344 -4.668 1 73.75 130 SER A N 1
ATOM 1043 C CA . SER A 1 130 ? 24.875 -37.125 -4.902 1 73.75 130 SER A CA 1
ATOM 1044 C C . SER A 1 130 ? 24.469 -37.594 -6.297 1 73.75 130 SER A C 1
ATOM 1046 O O . SER A 1 130 ? 25.281 -37.562 -7.23 1 73.75 130 SER A O 1
ATOM 1048 N N . PHE A 1 131 ? 23.297 -38.219 -6.316 1 79.44 131 PHE A N 1
ATOM 1049 C CA . PHE A 1 131 ? 22.75 -38.656 -7.602 1 79.44 131 PHE A CA 1
ATOM 1050 C C . PHE A 1 131 ? 22.422 -37.438 -8.484 1 79.44 131 PHE A C 1
ATOM 1052 O O . PHE A 1 131 ? 22.391 -37.562 -9.711 1 79.44 131 PHE A O 1
ATOM 1059 N N . TRP A 1 132 ? 22.219 -36.344 -7.824 1 83.81 132 TRP A N 1
ATOM 1060 C CA . TRP A 1 132 ? 21.891 -35.156 -8.594 1 83.81 132 TRP A CA 1
ATOM 1061 C C . TRP A 1 132 ? 23.109 -34.25 -8.703 1 83.81 132 TRP A C 1
ATOM 1063 O O . TRP A 1 132 ? 23.734 -33.906 -7.695 1 83.81 132 TRP A O 1
ATOM 1073 N N . LYS A 1 133 ? 23.469 -33.969 -9.898 1 87.88 133 LYS A N 1
ATOM 1074 C CA . LYS A 1 133 ? 24.453 -32.906 -10.148 1 87.88 133 LYS A CA 1
ATOM 1075 C C . LYS A 1 133 ? 23.797 -31.594 -10.531 1 87.88 133 LYS A C 1
ATOM 1077 O O . LYS A 1 133 ? 22.922 -31.562 -11.398 1 87.88 133 LYS A O 1
ATOM 1082 N N . VAL A 1 134 ? 24.156 -30.531 -9.82 1 90.56 134 VAL A N 1
ATOM 1083 C CA . VAL A 1 134 ? 23.531 -29.234 -10.008 1 90.56 134 VAL A CA 1
ATOM 1084 C C . VAL A 1 134 ? 24.531 -28.266 -10.656 1 90.56 134 VAL A C 1
ATOM 1086 O O . VAL A 1 134 ? 25.672 -28.156 -10.203 1 90.56 134 VAL A O 1
ATOM 1089 N N . PHE A 1 135 ? 24.125 -27.625 -11.781 1 92.38 135 PHE A N 1
ATOM 1090 C CA . PHE A 1 135 ? 24.953 -26.656 -12.484 1 92.38 135 PHE A CA 1
ATOM 1091 C C . PHE A 1 135 ? 24.312 -25.281 -12.453 1 92.38 135 PHE A C 1
ATOM 1093 O O . PHE A 1 135 ? 23.125 -25.125 -12.75 1 92.38 135 PHE A O 1
ATOM 1100 N N . ASN A 1 136 ? 25.062 -24.281 -12.07 1 93.38 136 ASN A N 1
ATOM 1101 C CA . ASN A 1 136 ? 24.609 -22.906 -12.148 1 93.38 136 ASN A CA 1
ATOM 1102 C C . ASN A 1 136 ? 24.719 -22.344 -13.562 1 93.38 136 ASN A C 1
ATOM 1104 O O . ASN A 1 136 ? 25.812 -22.156 -14.078 1 93.38 136 ASN A O 1
ATOM 1108 N N . ILE A 1 137 ? 23.594 -22.125 -14.172 1 95.88 137 ILE A N 1
ATOM 1109 C CA . ILE A 1 137 ? 23.625 -21.641 -15.547 1 95.88 137 ILE A CA 1
ATOM 1110 C C . ILE A 1 137 ? 22.969 -20.25 -15.617 1 95.88 137 ILE A C 1
ATOM 1112 O O . ILE A 1 137 ? 22.359 -19.906 -16.625 1 95.88 137 ILE A O 1
ATOM 1116 N N . THR A 1 138 ? 22.984 -19.453 -14.57 1 94.75 138 THR A N 1
ATOM 1117 C CA . THR A 1 138 ? 22.328 -18.156 -14.453 1 94.75 138 THR A CA 1
ATOM 1118 C C . THR A 1 138 ? 22.812 -17.219 -15.555 1 94.75 138 THR A C 1
ATOM 1120 O O . THR A 1 138 ? 22 -16.578 -16.234 1 94.75 138 THR A O 1
ATOM 1123 N N . GLU A 1 139 ? 24.078 -17.141 -15.742 1 94.56 139 GLU A N 1
ATOM 1124 C CA . GLU A 1 139 ? 24.641 -16.234 -16.75 1 94.56 139 GLU A CA 1
ATOM 1125 C C . GLU A 1 139 ? 24.188 -16.625 -18.156 1 94.56 139 GLU A C 1
ATOM 1127 O O . GLU A 1 139 ? 23.828 -15.773 -18.953 1 94.56 139 GLU A O 1
ATOM 1132 N N . MET A 1 140 ? 24.266 -17.938 -18.375 1 93.88 140 MET A N 1
ATOM 1133 C CA . MET A 1 140 ? 23.828 -18.438 -19.672 1 93.88 140 MET A CA 1
ATOM 1134 C C . MET A 1 140 ? 22.375 -18.078 -19.953 1 93.88 140 MET A C 1
ATOM 1136 O O . MET A 1 140 ? 22.031 -17.641 -21.047 1 93.88 140 MET A O 1
ATOM 1140 N N . MET A 1 141 ? 21.594 -18.312 -18.984 1 93.94 141 MET A N 1
ATOM 1141 C CA . MET A 1 141 ? 20.172 -18.031 -19.109 1 93.94 141 MET A CA 1
ATOM 1142 C C . MET A 1 141 ? 19.922 -16.531 -19.281 1 93.94 141 MET A C 1
ATOM 1144 O O . MET A 1 141 ? 19.078 -16.141 -20.094 1 93.94 141 MET A O 1
ATOM 1148 N N . GLN A 1 142 ? 20.609 -15.734 -18.578 1 92.31 142 GLN A N 1
ATOM 1149 C CA . GLN A 1 142 ? 20.469 -14.289 -18.688 1 92.31 142 GLN A CA 1
ATOM 1150 C C . GLN A 1 142 ? 20.797 -13.82 -20.109 1 92.31 142 GLN A C 1
ATOM 1152 O O . GLN A 1 142 ? 20.078 -12.984 -20.672 1 92.31 142 GLN A O 1
ATOM 1157 N N . ASN A 1 143 ? 21.844 -14.375 -20.562 1 89.31 143 ASN A N 1
ATOM 1158 C CA . ASN A 1 143 ? 22.234 -14.039 -21.922 1 89.31 143 ASN A CA 1
ATOM 1159 C C . ASN A 1 143 ? 21.188 -14.461 -22.953 1 89.31 143 ASN A C 1
ATOM 1161 O O . ASN A 1 143 ? 20.875 -13.711 -23.875 1 89.31 143 ASN A O 1
ATOM 1165 N N . TYR A 1 144 ? 20.719 -15.547 -22.781 1 88.94 144 TYR A N 1
ATOM 1166 C CA . TYR A 1 144 ? 19.688 -16.047 -23.672 1 88.94 144 TYR A CA 1
ATOM 1167 C C . TYR A 1 144 ? 18.453 -15.156 -23.641 1 88.94 144 TYR A C 1
ATOM 1169 O O . TYR A 1 144 ? 17.906 -14.789 -24.688 1 88.94 144 TYR A O 1
ATOM 1177 N N . LEU A 1 145 ? 17.984 -14.812 -22.453 1 89.31 145 LEU A N 1
ATOM 1178 C CA . LEU A 1 145 ? 16.781 -13.992 -22.297 1 89.31 145 LEU A CA 1
ATOM 1179 C C . LEU A 1 145 ? 17 -12.609 -22.906 1 89.31 145 LEU A C 1
ATOM 1181 O O . LEU A 1 145 ? 16.094 -12.055 -23.531 1 89.31 145 LEU A O 1
ATOM 1185 N N . TYR A 1 146 ? 18.141 -12.117 -22.734 1 85.19 146 TYR A N 1
ATOM 1186 C CA . TYR A 1 146 ? 18.484 -10.828 -23.328 1 85.19 146 TYR A CA 1
ATOM 1187 C C . TYR A 1 146 ? 18.422 -10.883 -24.844 1 85.19 146 TYR A C 1
ATOM 1189 O O . TYR A 1 146 ? 17.875 -9.984 -25.484 1 85.19 146 TYR A O 1
ATOM 1197 N N . GLU A 1 147 ? 18.906 -11.938 -25.391 1 82.56 147 GLU A N 1
ATOM 1198 C CA . GLU A 1 147 ? 18.922 -12.102 -26.828 1 82.56 147 GLU A CA 1
ATOM 1199 C C . GLU A 1 147 ? 17.516 -12.328 -27.375 1 82.56 147 GLU A C 1
ATOM 1201 O O . GLU A 1 147 ? 17.188 -11.836 -28.453 1 82.56 147 GLU A O 1
ATOM 1206 N N . ARG A 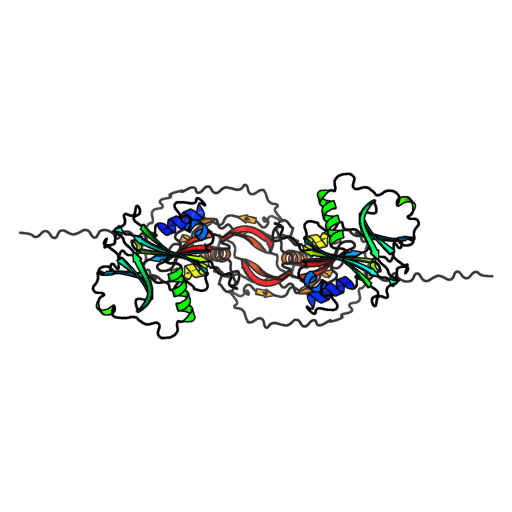1 148 ? 16.844 -13.094 -26.719 1 81.5 148 ARG A N 1
ATOM 1207 C CA . ARG A 1 148 ? 15.469 -13.375 -27.125 1 81.5 148 ARG A CA 1
ATOM 1208 C C . ARG A 1 148 ? 14.664 -12.094 -27.266 1 81.5 148 ARG A C 1
ATOM 1210 O O . ARG A 1 148 ? 13.906 -11.93 -28.219 1 81.5 148 ARG A O 1
ATOM 1217 N N . ASP A 1 149 ? 14.734 -11.18 -26.328 1 77.38 149 ASP A N 1
ATOM 1218 C CA . ASP A 1 149 ? 13.93 -9.969 -26.312 1 77.38 149 ASP A CA 1
ATOM 1219 C C . ASP A 1 149 ? 14.469 -8.93 -27.297 1 77.38 149 ASP A C 1
ATOM 1221 O O . ASP A 1 149 ? 13.719 -8.102 -27.812 1 77.38 149 ASP A O 1
ATOM 1225 N N . HIS A 1 150 ? 15.656 -8.805 -27.391 1 72.44 150 HIS A N 1
ATOM 1226 C CA . HIS A 1 150 ? 16.25 -7.758 -28.219 1 72.44 150 HIS A CA 1
ATOM 1227 C C . HIS A 1 150 ? 16.5 -8.258 -29.641 1 72.44 150 HIS A C 1
ATOM 1229 O O . HIS A 1 150 ? 16.578 -7.469 -30.578 1 72.44 150 HIS A O 1
ATOM 1235 N N . PHE A 1 151 ? 16.797 -9.508 -29.734 1 62.97 151 PHE A N 1
ATOM 1236 C CA . PHE A 1 151 ? 17.219 -9.938 -31.078 1 62.97 151 PHE A CA 1
ATOM 1237 C C . PHE A 1 151 ? 16.172 -10.844 -31.703 1 62.97 151 PHE A C 1
ATOM 1239 O O . PHE A 1 151 ? 16.422 -11.453 -32.75 1 62.97 151 PHE A O 1
ATOM 1246 N N . TYR A 1 152 ? 15.055 -10.977 -31.109 1 52.81 152 TYR A N 1
ATOM 1247 C CA . TYR A 1 152 ? 14.227 -11.898 -31.891 1 52.81 152 TYR A CA 1
ATOM 1248 C C . TYR A 1 152 ? 14.289 -11.562 -33.375 1 52.81 152 TYR A C 1
ATOM 1250 O O . TYR A 1 152 ? 13.531 -12.125 -34.188 1 52.81 152 TYR A O 1
ATOM 1258 N N . ARG A 1 153 ? 14.57 -10.328 -33.688 1 42.88 153 ARG A N 1
ATOM 1259 C CA . ARG A 1 153 ? 14.234 -10.359 -35.125 1 42.88 153 ARG A CA 1
ATOM 1260 C C . ARG A 1 153 ? 14.828 -11.594 -35.781 1 42.88 153 ARG A C 1
ATOM 1262 O O . ARG A 1 153 ? 14.094 -12.453 -36.281 1 42.88 153 ARG A O 1
ATOM 1269 N N . GLY A 1 154 ? 15.641 -11.367 -37 1 39.44 154 GLY A N 1
ATOM 1270 C CA . GLY A 1 154 ? 15.938 -12.227 -38.125 1 39.44 154 GLY A CA 1
ATOM 1271 C C . GLY A 1 154 ? 16.609 -13.523 -37.75 1 39.44 154 GLY A C 1
ATOM 1272 O O . GLY A 1 154 ? 15.938 -14.516 -37.438 1 39.44 154 GLY A O 1
ATOM 1273 N N . GLY A 1 155 ? 18.047 -13.664 -38 1 39.03 155 GLY A N 1
ATOM 1274 C CA . GLY A 1 155 ? 18.984 -14.719 -38.344 1 39.03 155 GLY A CA 1
ATOM 1275 C C . GLY A 1 155 ? 19.5 -15.5 -37.156 1 39.03 155 GLY A C 1
ATOM 1276 O O . GLY A 1 155 ? 20.625 -15.984 -37.156 1 39.03 155 GLY A O 1
ATOM 1277 N N . TYR A 1 156 ? 19.188 -15.172 -36 1 39.59 156 TYR A N 1
ATOM 1278 C CA . TYR A 1 156 ? 19.969 -16.047 -35.125 1 39.59 156 TYR A CA 1
ATOM 1279 C C . TYR A 1 156 ? 19.906 -17.484 -35.625 1 39.59 156 TYR A C 1
ATOM 1281 O O . TYR A 1 156 ? 18.828 -18.016 -35.906 1 39.59 156 TYR A O 1
ATOM 1289 N N . GLY A 1 157 ? 20.969 -17.875 -36.25 1 38.19 157 GLY A N 1
ATOM 1290 C CA . GLY A 1 157 ? 21.344 -19.062 -37 1 38.19 157 GLY A CA 1
ATOM 1291 C C . GLY A 1 157 ? 20.812 -20.344 -36.406 1 38.19 157 GLY A C 1
ATOM 1292 O O . GLY A 1 157 ? 20.844 -20.516 -35.188 1 38.19 157 GLY A O 1
ATOM 1293 N N . LYS A 1 158 ? 19.578 -20.969 -36.875 1 43.56 158 LYS A N 1
ATOM 1294 C CA . LYS A 1 158 ? 19.328 -22.406 -37.031 1 43.56 158 LYS A CA 1
ATOM 1295 C C . LYS A 1 158 ? 20.625 -23.203 -36.906 1 43.56 158 LYS A C 1
ATOM 1297 O O . LYS A 1 158 ? 21.406 -23.297 -37.844 1 43.56 158 LYS A O 1
ATOM 1302 N N . ASP A 1 159 ? 21.516 -22.797 -36.156 1 39.19 159 ASP A N 1
ATOM 1303 C CA . ASP A 1 159 ? 22.562 -23.781 -36.438 1 39.19 159 ASP A CA 1
ATOM 1304 C C . ASP A 1 159 ? 21.984 -25.047 -37.031 1 39.19 159 ASP A C 1
ATOM 1306 O O . ASP A 1 159 ? 20.875 -25.469 -36.656 1 39.19 159 ASP A O 1
ATOM 1310 N N . LYS A 1 160 ? 22.578 -25.484 -38.219 1 39.28 160 LYS A N 1
ATOM 1311 C CA . LYS A 1 160 ? 22.609 -26.359 -39.406 1 39.28 160 LYS A CA 1
ATOM 1312 C C . LYS A 1 160 ? 22.078 -27.75 -39.062 1 39.28 160 LYS A C 1
ATOM 1314 O O . LYS A 1 160 ? 21.016 -28.141 -39.531 1 39.28 160 LYS A O 1
ATOM 1319 N N . ASP A 1 161 ? 23.172 -28.703 -38.969 1 37.38 161 ASP A N 1
ATOM 1320 C CA . ASP A 1 161 ? 23.328 -30.109 -39.312 1 37.38 161 ASP A CA 1
ATOM 1321 C C . ASP A 1 161 ? 22.672 -31.016 -38.281 1 37.38 161 ASP A C 1
ATOM 1323 O O . ASP A 1 161 ? 22.938 -32.219 -38.25 1 37.38 161 ASP A O 1
ATOM 1327 N N . MET A 1 162 ? 22.266 -30.5 -37.219 1 36.53 162 MET A N 1
ATOM 1328 C CA . MET A 1 162 ? 21.844 -31.578 -36.344 1 36.53 162 MET A CA 1
ATOM 1329 C C . MET A 1 162 ? 20.609 -32.281 -36.906 1 36.53 162 MET A C 1
ATOM 1331 O O . MET A 1 162 ? 20.062 -33.188 -36.25 1 36.53 162 MET A O 1
ATOM 1335 N N . SER A 1 163 ? 19.797 -31.75 -37.812 1 37.31 163 SER A N 1
ATOM 1336 C CA . SER A 1 163 ? 18.766 -32.625 -38.344 1 37.31 163 SER A CA 1
ATOM 1337 C C . SER A 1 163 ? 19.328 -34.031 -38.594 1 37.31 163 SER A C 1
ATOM 1339 O O . SER A 1 163 ? 18.578 -35.031 -38.594 1 37.31 163 SER A O 1
ATOM 1341 N N . LYS A 1 164 ? 20.516 -34.125 -39.344 1 38.03 164 LYS A N 1
ATOM 1342 C CA . LYS A 1 164 ? 20.906 -35.469 -39.812 1 38.03 164 LYS A CA 1
ATOM 1343 C C . LYS A 1 164 ? 21.172 -36.406 -38.656 1 38.03 164 LYS A C 1
ATOM 1345 O O . LYS A 1 164 ? 21.156 -37.625 -38.812 1 38.03 164 LYS A O 1
ATOM 1350 N N . ARG A 1 165 ? 21.953 -36 -37.531 1 39.78 165 ARG A N 1
ATOM 1351 C CA . ARG A 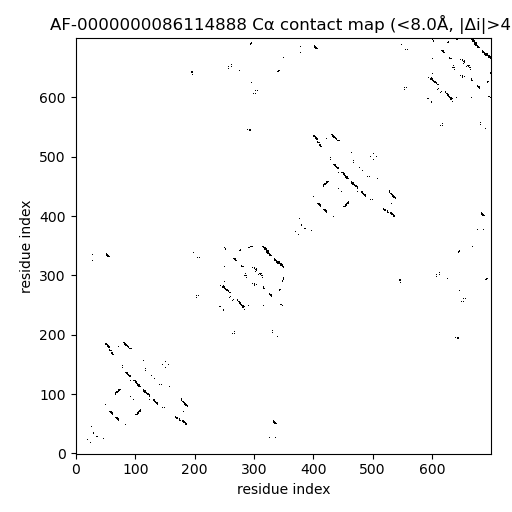1 165 ? 22.5 -36.969 -36.594 1 39.78 165 ARG A CA 1
ATOM 1352 C C . ARG A 1 165 ? 21.5 -37.25 -35.469 1 39.78 165 ARG A C 1
ATOM 1354 O O . ARG A 1 165 ? 21.891 -37.781 -34.406 1 39.78 165 ARG A O 1
ATOM 1361 N N . ALA A 1 166 ? 20.391 -36.844 -35.438 1 37.81 166 ALA A N 1
ATOM 1362 C CA . ALA A 1 166 ? 19.359 -37.188 -34.469 1 37.81 166 ALA A CA 1
ATOM 1363 C C . ALA A 1 166 ? 19.188 -38.688 -34.312 1 37.81 166 ALA A C 1
ATOM 1365 O O . ALA A 1 166 ? 18.219 -39.156 -33.719 1 37.81 166 ALA A O 1
ATOM 1366 N N . GLN A 1 167 ? 19.844 -39.438 -35.094 1 37.25 167 GLN A N 1
ATOM 1367 C CA . GLN A 1 167 ? 19.609 -40.875 -34.875 1 37.25 167 GLN A CA 1
ATOM 1368 C C . GLN A 1 167 ? 19.922 -41.25 -33.438 1 37.25 167 GLN A C 1
ATOM 1370 O O . GLN A 1 167 ? 19.906 -42.438 -33.062 1 37.25 167 GLN A O 1
ATOM 1375 N N . GLY A 1 168 ? 20.5 -40.281 -32.562 1 41.62 168 GLY A N 1
ATOM 1376 C CA . GLY A 1 168 ? 20.797 -40.875 -31.266 1 41.62 168 GLY A CA 1
ATOM 1377 C C . GLY A 1 168 ? 19.547 -41.156 -30.438 1 41.62 168 GLY A C 1
ATOM 1378 O O . GLY A 1 168 ? 18.438 -40.812 -30.844 1 41.62 168 GLY A O 1
ATOM 1379 N N . ILE A 1 169 ? 19.5 -42 -29.422 1 43.69 169 ILE A N 1
ATOM 1380 C CA . ILE A 1 169 ? 18.484 -42.5 -28.516 1 43.69 169 ILE A CA 1
ATOM 1381 C C . ILE A 1 169 ? 17.734 -41.344 -27.875 1 43.69 169 ILE A C 1
ATOM 1383 O O . ILE A 1 169 ? 18.344 -40.562 -27.125 1 43.69 169 ILE A O 1
ATOM 1387 N N . SER A 1 170 ? 16.828 -40.719 -28.547 1 47.34 170 SER A N 1
ATOM 1388 C CA . SER A 1 170 ? 15.891 -39.781 -27.953 1 47.34 170 SER A CA 1
ATOM 1389 C C . SER A 1 170 ? 15.219 -40.375 -26.719 1 47.34 170 SER A C 1
ATOM 1391 O O . SER A 1 170 ? 14.586 -41.438 -26.797 1 47.34 170 SER A O 1
ATOM 1393 N N . CYS A 1 171 ? 15.742 -40.438 -25.578 1 46.69 171 CYS A N 1
ATOM 1394 C CA . CYS A 1 171 ? 15 -40.844 -24.391 1 46.69 171 CYS A CA 1
ATOM 1395 C C . CYS A 1 171 ? 13.805 -39.938 -24.156 1 46.69 171 CYS A C 1
ATOM 1397 O O . CYS A 1 171 ? 13.922 -38.906 -23.5 1 46.69 171 CYS A O 1
ATOM 1399 N N . THR A 1 172 ? 12.836 -39.844 -24.969 1 46.34 172 THR A N 1
ATOM 1400 C CA . THR A 1 172 ? 11.648 -39 -24.891 1 46.34 172 THR A CA 1
ATOM 1401 C C . THR A 1 172 ? 10.953 -39.156 -23.531 1 46.34 172 THR A C 1
ATOM 1403 O O . THR A 1 172 ? 10.5 -38.188 -22.938 1 46.34 172 THR A O 1
ATOM 1406 N N . ASN A 1 173 ? 10.43 -40.438 -23.188 1 46.44 173 ASN A N 1
ATOM 1407 C CA . ASN A 1 173 ? 9.312 -40.625 -22.281 1 46.44 173 ASN A CA 1
ATOM 1408 C C . ASN A 1 173 ? 9.672 -40.25 -20.844 1 46.44 173 ASN A C 1
ATOM 1410 O O . ASN A 1 173 ? 8.812 -39.844 -20.062 1 46.44 173 ASN A O 1
ATOM 1414 N N . VAL A 1 174 ? 10.891 -40.719 -20.25 1 49.03 174 VAL A N 1
ATOM 1415 C CA . VAL A 1 174 ? 11.156 -40.781 -18.812 1 49.03 174 VAL A CA 1
ATOM 1416 C C . VAL A 1 174 ? 11.906 -39.531 -18.375 1 49.03 174 VAL A C 1
ATOM 1418 O O . VAL A 1 174 ? 12.602 -39.562 -17.359 1 49.03 174 VAL A O 1
ATOM 1421 N N . VAL A 1 175 ? 11.758 -38.375 -19.016 1 55.81 175 VAL A N 1
ATOM 1422 C CA . VAL A 1 175 ? 12.664 -37.219 -18.984 1 55.81 175 VAL A CA 1
ATOM 1423 C C . VAL A 1 175 ? 12.406 -36.406 -17.719 1 55.81 175 VAL A C 1
ATOM 1425 O O . VAL A 1 175 ? 13.344 -35.875 -17.109 1 55.81 175 VAL A O 1
ATOM 1428 N N . ALA A 1 176 ? 11.164 -36.406 -17.203 1 56.59 176 ALA A N 1
ATOM 1429 C CA . ALA A 1 176 ? 10.836 -35.5 -16.094 1 56.59 176 ALA A CA 1
ATOM 1430 C C . ALA A 1 176 ? 11.672 -35.812 -14.859 1 56.59 176 ALA A C 1
ATOM 1432 O O . ALA A 1 176 ? 11.984 -34.906 -14.078 1 56.59 176 ALA A O 1
ATOM 1433 N N . GLU A 1 177 ? 12.195 -37.094 -14.844 1 63.53 177 GLU A N 1
ATOM 1434 C CA . GLU A 1 177 ? 12.914 -37.5 -13.641 1 63.53 177 GLU A CA 1
ATOM 1435 C C . GLU A 1 177 ? 14.422 -37.375 -13.82 1 63.53 177 GLU A C 1
ATOM 1437 O O . GLU A 1 177 ? 15.18 -37.469 -12.859 1 63.53 177 GLU A O 1
ATOM 1442 N N . ARG A 1 178 ? 14.789 -36.938 -15.016 1 76.06 178 ARG A N 1
ATOM 1443 C CA . ARG A 1 178 ? 16.219 -37.031 -15.281 1 76.06 178 ARG A CA 1
ATOM 1444 C C . ARG A 1 178 ? 16.875 -35.656 -15.258 1 76.06 178 ARG A C 1
ATOM 1446 O O . ARG A 1 178 ? 17.969 -35.469 -14.734 1 76.06 178 ARG A O 1
ATOM 1453 N N . VAL A 1 179 ? 16.203 -34.75 -15.883 1 88.56 179 VAL A N 1
ATOM 1454 C CA . VAL A 1 179 ? 16.812 -33.438 -16.047 1 88.56 179 VAL A CA 1
ATOM 1455 C C . VAL A 1 179 ? 15.789 -32.344 -15.734 1 88.56 179 VAL A C 1
ATOM 1457 O O . VAL A 1 179 ? 14.664 -32.375 -16.25 1 88.56 179 VAL A O 1
ATOM 1460 N N . LEU A 1 180 ? 16.188 -31.469 -14.828 1 90.25 180 LEU A N 1
ATOM 1461 C CA . LEU A 1 180 ? 15.312 -30.359 -14.43 1 90.25 180 LEU A CA 1
ATOM 1462 C C . LEU A 1 180 ? 16.031 -29.031 -14.547 1 90.25 180 LEU A C 1
ATOM 1464 O O . LEU A 1 180 ? 17.219 -28.922 -14.211 1 90.25 180 LEU A O 1
ATOM 1468 N N . LEU A 1 181 ? 15.297 -28.125 -15.109 1 93.06 181 LEU A N 1
ATOM 1469 C CA . LEU A 1 181 ? 15.75 -26.75 -15.07 1 93.06 181 LEU A CA 1
ATOM 1470 C C . LEU A 1 181 ? 14.938 -25.938 -14.07 1 93.06 181 LEU A C 1
ATOM 1472 O O . LEU A 1 181 ? 13.719 -25.812 -14.211 1 93.06 181 LEU A O 1
ATOM 1476 N N . VAL A 1 182 ? 15.602 -25.406 -13.039 1 93.44 182 VAL A N 1
ATOM 1477 C CA . VAL A 1 182 ? 14.938 -24.641 -11.984 1 93.44 182 VAL A CA 1
ATOM 1478 C C . VAL A 1 182 ? 15.336 -23.172 -12.086 1 93.44 182 VAL A C 1
ATOM 1480 O O . VAL A 1 182 ? 16.516 -22.828 -12.047 1 93.44 182 VAL A O 1
ATOM 1483 N N . VAL A 1 183 ? 14.32 -22.344 -12.18 1 95 183 VAL A N 1
ATOM 1484 C CA . VAL A 1 183 ? 14.578 -20.922 -12.398 1 95 183 VAL A CA 1
ATOM 1485 C C . VAL A 1 183 ? 13.922 -20.094 -11.289 1 95 183 VAL A C 1
ATOM 1487 O O . VAL A 1 183 ? 12.727 -20.219 -11.039 1 95 183 VAL A O 1
ATOM 1490 N N . PHE A 1 184 ? 14.758 -19.266 -10.641 1 94.62 184 PHE A N 1
ATOM 1491 C CA . PHE A 1 184 ? 14.305 -18.359 -9.602 1 94.62 184 PHE A CA 1
ATOM 1492 C C . PHE A 1 184 ? 14.141 -16.938 -10.141 1 94.62 184 PHE A C 1
ATOM 1494 O O . PHE A 1 184 ? 15.078 -16.375 -10.703 1 94.62 184 PHE A O 1
ATOM 1501 N N . THR A 1 185 ? 12.945 -16.422 -9.977 1 93.75 185 THR A N 1
ATOM 1502 C CA . THR A 1 185 ? 12.672 -15.109 -10.562 1 93.75 185 THR A CA 1
ATOM 1503 C C . THR A 1 185 ? 12.039 -14.18 -9.531 1 93.75 185 THR A C 1
ATOM 1505 O O . THR A 1 185 ? 11.422 -14.641 -8.57 1 93.75 185 THR A O 1
ATOM 1508 N N . LYS A 1 186 ? 12.281 -12.922 -9.75 1 92.5 186 LYS A N 1
ATOM 1509 C CA . LYS A 1 186 ? 11.664 -11.859 -8.961 1 92.5 186 LYS A CA 1
ATOM 1510 C C . LYS A 1 186 ? 10.906 -10.883 -9.852 1 92.5 186 LYS A C 1
ATOM 1512 O O . LYS A 1 186 ? 11.43 -10.43 -10.867 1 92.5 186 LYS A O 1
ATOM 1517 N N . ASP A 1 187 ? 9.719 -10.711 -9.453 1 83.94 187 ASP A N 1
ATOM 1518 C CA . ASP A 1 187 ? 8.914 -9.773 -10.234 1 83.94 187 ASP A CA 1
ATOM 1519 C C . ASP A 1 187 ? 9.445 -8.352 -10.102 1 83.94 187 ASP A C 1
ATOM 1521 O O . ASP A 1 187 ? 9.867 -7.93 -9.023 1 83.94 187 ASP A O 1
ATOM 1525 N N . GLN A 1 188 ? 9.742 -7.73 -11.188 1 77.94 188 GLN A N 1
ATOM 1526 C CA . GLN A 1 188 ? 10.102 -6.316 -11.133 1 77.94 188 GLN A CA 1
ATOM 1527 C C . GLN A 1 188 ? 8.875 -5.453 -10.828 1 77.94 188 GLN A C 1
ATOM 1529 O O . GLN A 1 188 ? 7.766 -5.773 -11.258 1 77.94 188 GLN A O 1
ATOM 1534 N N . PRO A 1 189 ? 9.195 -4.57 -9.945 1 59.94 189 PRO A N 1
ATOM 1535 C CA . PRO A 1 189 ? 8.062 -3.709 -9.609 1 59.94 189 PRO A CA 1
ATOM 1536 C C . PRO A 1 189 ? 7.395 -3.105 -10.844 1 59.94 189 PRO A C 1
ATOM 1538 O O . PRO A 1 189 ? 8.031 -2.357 -11.594 1 59.94 189 PRO A O 1
ATOM 1541 N N . SER A 1 190 ? 7.488 -3.719 -11.945 1 50.31 190 SER A N 1
ATOM 1542 C CA . SER A 1 190 ? 6.762 -2.977 -12.969 1 50.31 190 SER A CA 1
ATOM 1543 C C . SER A 1 190 ? 5.535 -2.285 -12.383 1 50.31 190 SER A C 1
ATOM 1545 O O . SER A 1 190 ? 5.02 -2.697 -11.344 1 50.31 190 SER A O 1
ATOM 1547 N N . ALA A 1 191 ? 5.215 -1.188 -13.148 1 44.91 191 ALA A N 1
ATOM 1548 C CA . ALA A 1 191 ? 3.953 -0.473 -12.969 1 44.91 191 ALA A CA 1
ATOM 1549 C C . ALA A 1 191 ? 2.781 -1.444 -12.867 1 44.91 191 ALA A C 1
ATOM 1551 O O . ALA A 1 191 ? 1.831 -1.361 -13.656 1 44.91 191 ALA A O 1
ATOM 1552 N N . SER A 1 192 ? 3 -2.645 -12.938 1 43.34 192 SER A N 1
ATOM 1553 C CA . SER A 1 192 ? 1.832 -3.52 -12.977 1 43.34 192 SER A CA 1
ATOM 1554 C C . SER A 1 192 ? 0.84 -3.168 -11.875 1 43.34 192 SER A C 1
ATOM 1556 O O . SER A 1 192 ? 1.239 -2.832 -10.758 1 43.34 192 SER A O 1
ATOM 1558 N N . VAL A 1 193 ? -0.239 -2.85 -12.281 1 45.06 193 VAL A N 1
ATOM 1559 C CA . VAL A 1 193 ? -1.455 -2.432 -11.594 1 45.06 193 VAL A CA 1
ATOM 1560 C C . VAL A 1 193 ? -1.673 -3.299 -10.352 1 45.06 193 VAL A C 1
ATOM 1562 O O . VAL A 1 193 ? -1.76 -4.523 -10.453 1 45.06 193 VAL A O 1
ATOM 1565 N N . ALA A 1 194 ? -1.22 -2.871 -9.312 1 43.62 194 ALA A N 1
ATOM 1566 C CA . ALA A 1 194 ? -1.759 -3.277 -8.023 1 43.62 194 ALA A CA 1
ATOM 1567 C C . ALA A 1 194 ? -3.143 -3.904 -8.172 1 43.62 194 ALA A C 1
ATOM 1569 O O . ALA A 1 194 ? -4.031 -3.314 -8.789 1 43.62 194 ALA A O 1
ATOM 1570 N N . GLY A 1 195 ? -3.268 -5.332 -8.188 1 49.62 195 GLY A N 1
ATOM 1571 C CA . GLY A 1 195 ? -4.605 -5.883 -8.062 1 49.62 195 GLY A CA 1
ATOM 1572 C C . GLY A 1 195 ? -4.852 -7.066 -8.977 1 49.62 195 GLY A C 1
ATOM 1573 O O . GLY A 1 195 ? -5.934 -7.656 -8.961 1 49.62 195 GLY A O 1
ATOM 1574 N N . SER A 1 196 ? -3.947 -7.191 -10.047 1 55.34 196 SER A N 1
ATOM 1575 C CA . SER A 1 196 ? -4.449 -8.273 -10.891 1 55.34 196 SER A CA 1
ATOM 1576 C C . SER A 1 196 ? -4.176 -9.633 -10.258 1 55.34 196 SER A C 1
ATOM 1578 O O . SER A 1 196 ? -3.082 -9.883 -9.75 1 55.34 196 SER A O 1
ATOM 1580 N N . PRO A 1 197 ? -5.285 -10.344 -10.023 1 62.69 197 PRO A N 1
ATOM 1581 C CA . PRO A 1 197 ? -5.125 -11.664 -9.398 1 62.69 197 PRO A CA 1
ATOM 1582 C C . PRO A 1 197 ? -4.176 -12.57 -10.18 1 62.69 197 PRO A C 1
ATOM 1584 O O . PRO A 1 197 ? -4.5 -13 -11.281 1 62.69 197 PRO A O 1
ATOM 1587 N N . SER A 1 198 ? -2.936 -12.664 -9.75 1 69.25 198 SER A N 1
ATOM 1588 C CA . SER A 1 198 ? -1.925 -13.523 -10.359 1 69.25 198 SER A CA 1
ATOM 1589 C C . SER A 1 198 ? -2.398 -14.969 -10.422 1 69.25 198 SER A C 1
ATOM 1591 O O . SER A 1 198 ? -2.01 -15.719 -11.328 1 69.25 198 SER A O 1
ATOM 1593 N N . LEU A 1 199 ? -3.303 -15.289 -9.531 1 76.44 199 LEU A N 1
ATOM 1594 C CA . LEU A 1 199 ? -3.773 -16.672 -9.43 1 76.44 199 LEU A CA 1
ATOM 1595 C C . LEU A 1 199 ? -4.641 -17.031 -10.625 1 76.44 199 LEU A C 1
ATOM 1597 O O . LEU A 1 199 ? -4.531 -18.141 -11.164 1 76.44 199 LEU A O 1
ATOM 1601 N N . ILE A 1 200 ? -5.375 -16.016 -11.102 1 70.69 200 ILE A N 1
ATOM 1602 C CA . ILE A 1 200 ? -6.262 -16.25 -12.234 1 70.69 200 ILE A CA 1
ATOM 1603 C C . ILE A 1 200 ? -5.438 -16.562 -13.477 1 70.69 200 ILE A C 1
ATOM 1605 O O . ILE A 1 200 ? -5.723 -17.516 -14.203 1 70.69 200 ILE A O 1
ATOM 1609 N N . LYS A 1 201 ? -4.48 -15.812 -13.594 1 71.06 201 LYS A N 1
ATOM 1610 C CA . LYS A 1 201 ? -3.645 -15.969 -14.781 1 71.06 201 LYS A CA 1
ATOM 1611 C C . LYS A 1 201 ? -2.928 -17.312 -14.773 1 71.06 201 LYS A C 1
ATOM 1613 O O . LYS A 1 201 ? -2.822 -17.969 -15.812 1 71.06 201 LYS A O 1
ATOM 1618 N N . THR A 1 202 ? -2.57 -17.719 -13.641 1 69.06 202 THR A N 1
ATOM 1619 C CA . THR A 1 202 ? -1.822 -18.969 -13.516 1 69.06 202 THR A CA 1
ATOM 1620 C C . THR A 1 202 ? -2.734 -20.172 -13.75 1 69.06 202 THR A C 1
ATOM 1622 O O . THR A 1 202 ? -2.365 -21.109 -14.461 1 69.06 202 THR A O 1
ATOM 1625 N N . VAL A 1 203 ? -3.955 -20.062 -13.328 1 69.25 203 VAL A N 1
ATOM 1626 C CA . VAL A 1 203 ? -4.883 -21.188 -13.445 1 69.25 203 VAL A CA 1
ATOM 1627 C C . VAL A 1 203 ? -5.402 -21.281 -14.875 1 69.25 203 VAL A C 1
ATOM 1629 O O . VAL A 1 203 ? -5.535 -22.375 -15.422 1 69.25 203 VAL A O 1
ATOM 1632 N N . GLU A 1 204 ? -5.645 -20.109 -15.398 1 67.12 204 GLU A N 1
ATOM 1633 C CA . GLU A 1 204 ? -6.137 -20.094 -16.766 1 67.12 204 GLU A CA 1
ATOM 1634 C C . GLU A 1 204 ? -5.105 -20.656 -17.734 1 67.12 204 GLU A C 1
ATOM 1636 O O . GLU A 1 204 ? -5.457 -21.281 -18.734 1 67.12 204 GLU A O 1
ATOM 1641 N N . SER A 1 205 ? -3.914 -20.359 -17.438 1 63.19 205 SER A N 1
ATOM 1642 C CA . SER A 1 205 ? -2.846 -20.875 -18.297 1 63.19 205 SER A CA 1
ATOM 1643 C C . SER A 1 205 ? -2.672 -22.375 -18.109 1 63.19 205 SER A C 1
ATOM 1645 O O . SER A 1 205 ? -2.156 -23.062 -19 1 63.19 205 SER A O 1
ATOM 1647 N N . SER A 1 206 ? -3.068 -22.906 -17 1 57.75 206 SER A N 1
ATOM 1648 C CA . SER A 1 206 ? -2.969 -24.328 -16.719 1 57.75 206 SER A CA 1
ATOM 1649 C C . SER A 1 206 ? -4.051 -25.109 -17.453 1 57.75 206 SER A C 1
ATOM 1651 O O . SER A 1 206 ? -3.84 -26.266 -17.844 1 57.75 206 SER A O 1
ATOM 1653 N N . LYS A 1 207 ? -5.293 -24.609 -17.781 1 49.91 207 LYS A N 1
ATOM 1654 C CA . LYS A 1 207 ? -6.434 -25.281 -18.391 1 49.91 207 LYS A CA 1
ATOM 1655 C C . LYS A 1 207 ? -6.141 -25.625 -19.859 1 49.91 207 LYS A C 1
ATOM 1657 O O . LYS A 1 207 ? -6.875 -26.406 -20.469 1 49.91 207 LYS A O 1
ATOM 1662 N N . TYR A 1 208 ? -5.273 -25.094 -20.547 1 37.72 208 TYR A N 1
ATOM 1663 C CA . TYR A 1 208 ? -5.133 -25.547 -21.922 1 37.72 208 TYR A CA 1
ATOM 1664 C C . TYR A 1 208 ? -4.641 -27 -21.984 1 37.72 208 TYR A C 1
ATOM 1666 O O . TYR A 1 208 ? -4.281 -27.5 -23.047 1 37.72 208 TYR A O 1
ATOM 1674 N N . VAL A 1 209 ? -4.172 -27.719 -21.031 1 36.09 209 VAL A N 1
ATOM 1675 C CA . VAL A 1 209 ? -3.98 -29.094 -21.453 1 36.09 209 VAL A CA 1
ATOM 1676 C C . VAL A 1 209 ? -5.301 -29.672 -21.969 1 36.09 209 VAL A C 1
ATOM 1678 O O . VAL A 1 209 ? -6.363 -29.078 -21.766 1 36.09 209 VAL A O 1
ATOM 1681 N N . ARG A 1 210 ? -5.691 -31.156 -21.781 1 33.59 210 ARG A N 1
ATOM 1682 C CA . ARG A 1 210 ? -6.555 -32.062 -22.531 1 33.59 210 ARG A CA 1
ATOM 1683 C C . ARG A 1 210 ? -8.023 -31.719 -22.328 1 33.59 210 ARG A C 1
ATOM 1685 O O . ARG A 1 210 ? -8.609 -32.031 -21.281 1 33.59 210 ARG A O 1
ATOM 1692 N N . VAL A 1 211 ? -8.57 -30.625 -22.531 1 32.19 211 VAL A N 1
ATOM 1693 C CA . VAL A 1 211 ? -10.023 -30.734 -22.609 1 32.19 211 VAL A CA 1
ATOM 1694 C C . VAL A 1 211 ? -10.406 -31.875 -23.531 1 32.19 211 VAL A C 1
ATOM 1696 O O . VAL A 1 211 ? -10.375 -31.734 -24.766 1 32.19 211 VAL A O 1
ATOM 1699 N N . GLU A 1 212 ? -9.828 -33.125 -23.422 1 29.73 212 GLU A N 1
ATOM 1700 C CA . GLU A 1 212 ? -10.75 -34.094 -24.016 1 29.73 212 GLU A CA 1
ATOM 1701 C C . GLU A 1 212 ? -12.156 -33.938 -23.453 1 29.73 212 GLU A C 1
ATOM 1703 O O . GLU A 1 212 ? -12.328 -33.594 -22.281 1 29.73 212 GLU A O 1
ATOM 1708 N N . LYS A 1 213 ? -13.094 -33.75 -24.297 1 31.44 213 LYS A N 1
ATOM 1709 C CA . LYS A 1 213 ? -14.539 -33.688 -24.047 1 31.44 213 LYS A CA 1
ATOM 1710 C C . LYS A 1 213 ? -14.945 -34.719 -23 1 31.44 213 LYS A C 1
ATOM 1712 O O . LYS A 1 213 ? -14.656 -35.906 -23.156 1 31.44 213 LYS A O 1
ATOM 1717 N N . PRO A 1 214 ? -15.055 -34.5 -21.703 1 28.11 214 PRO A N 1
ATOM 1718 C CA . PRO A 1 214 ? -15.617 -35.562 -20.859 1 28.11 214 PRO A CA 1
ATOM 1719 C C . PRO A 1 214 ? -16.844 -36.219 -21.469 1 28.11 214 PRO A C 1
ATOM 1721 O O . PRO A 1 214 ? -17.719 -35.531 -22.016 1 28.11 214 PRO A O 1
ATOM 1724 N N . SER A 1 215 ? -16.609 -37.344 -22.125 1 25.36 215 SER A N 1
ATOM 1725 C CA . SER A 1 215 ? -17.781 -38.219 -22.266 1 25.36 215 SER A CA 1
ATOM 1726 C C . SER A 1 215 ? -18.609 -38.25 -21 1 25.36 215 SER A C 1
ATOM 1728 O O . SER A 1 215 ? -18.141 -37.844 -19.938 1 25.36 215 SER A O 1
ATOM 1730 N N . LYS A 1 216 ? -19.844 -38.906 -21.047 1 28.89 216 LYS A N 1
ATOM 1731 C CA . LYS A 1 216 ? -20.875 -39.219 -20.047 1 28.89 216 LYS A CA 1
ATOM 1732 C C . LYS A 1 216 ? -20.266 -39.844 -18.797 1 28.89 216 LYS A C 1
ATOM 1734 O O . LYS A 1 216 ? -19.734 -40.969 -18.859 1 28.89 216 LYS A O 1
ATOM 1739 N N . PHE A 1 217 ? -19.484 -39.188 -17.891 1 21.98 217 PHE A N 1
ATOM 1740 C CA . PHE A 1 217 ? -18.906 -39.719 -16.656 1 21.98 217 PHE A CA 1
ATOM 1741 C C . PHE A 1 217 ? -19.953 -40.531 -15.875 1 21.98 217 PHE A C 1
ATOM 1743 O O . PHE A 1 217 ? -21.047 -40.031 -15.609 1 21.98 217 PHE A O 1
ATOM 1750 N N . SER A 1 218 ? -20 -41.781 -16.094 1 22.69 218 SER A N 1
ATOM 1751 C CA . SER A 1 218 ? -20.719 -42.781 -15.312 1 22.69 218 SER A CA 1
ATOM 1752 C C . SER A 1 218 ? -20.562 -42.531 -13.812 1 22.69 218 SER A C 1
ATOM 1754 O O . SER A 1 218 ? -19.609 -41.875 -13.391 1 22.69 218 SER A O 1
ATOM 1756 N N . SER A 1 219 ? -21.578 -42.938 -12.938 1 23.78 219 SER A N 1
ATOM 1757 C CA . SER A 1 219 ? -22.047 -42.875 -11.555 1 23.78 219 SER A CA 1
ATOM 1758 C C . SER A 1 219 ? -21.016 -43.469 -10.602 1 23.78 219 SER A C 1
ATOM 1760 O O . SER A 1 219 ? -21.016 -44.688 -10.352 1 23.78 219 SER A O 1
ATOM 1762 N N . ILE A 1 220 ? -19.672 -43.281 -10.852 1 22.7 220 ILE A N 1
ATOM 1763 C CA . ILE A 1 220 ? -18.922 -44.125 -9.93 1 22.7 220 ILE A CA 1
ATOM 1764 C C . ILE A 1 220 ? -19.172 -43.688 -8.492 1 22.7 220 ILE A C 1
ATOM 1766 O O . ILE A 1 220 ? -19.094 -42.5 -8.188 1 22.7 220 ILE A O 1
ATOM 1770 N N . ARG A 1 221 ? -19.719 -44.531 -7.664 1 24.98 221 ARG A N 1
ATOM 1771 C CA . ARG A 1 221 ? -20.016 -44.594 -6.238 1 24.98 221 ARG A CA 1
ATOM 1772 C C . ARG A 1 221 ? -18.766 -44.375 -5.398 1 24.98 221 ARG A C 1
ATOM 1774 O O . ARG A 1 221 ? -17.875 -45.219 -5.352 1 24.98 221 ARG A O 1
ATOM 1781 N N . ARG A 1 222 ? -18.266 -43.156 -5.426 1 24.77 222 ARG A N 1
ATOM 1782 C CA . ARG A 1 222 ? -17.062 -42.812 -4.684 1 24.77 222 ARG A CA 1
ATOM 1783 C C . ARG A 1 222 ? -17.219 -43.094 -3.195 1 24.77 222 ARG A C 1
ATOM 1785 O O . ARG A 1 222 ? -18.219 -42.688 -2.584 1 24.77 222 ARG A O 1
ATOM 1792 N N . HIS A 1 223 ? -16.609 -44.125 -2.785 1 19.94 223 HIS A N 1
ATOM 1793 C CA . HIS A 1 223 ? -16.484 -44.5 -1.384 1 19.94 223 HIS A CA 1
ATOM 1794 C C . HIS A 1 223 ? -15.734 -43.438 -0.589 1 19.94 223 HIS A C 1
ATOM 1796 O O . HIS A 1 223 ? -14.758 -42.875 -1.078 1 19.94 223 HIS A O 1
ATOM 1802 N N . LYS A 1 224 ? -16.266 -42.812 0.475 1 24.09 224 LYS A N 1
ATOM 1803 C CA . LYS A 1 224 ? -16.078 -41.812 1.518 1 24.09 224 LYS A CA 1
ATOM 1804 C C . LYS A 1 224 ? -14.867 -42.125 2.379 1 24.09 224 LYS A C 1
ATOM 1806 O O . LYS A 1 224 ? -14.969 -42.875 3.355 1 24.09 224 LYS A O 1
ATOM 1811 N N . ARG A 1 225 ? -13.734 -42.531 1.88 1 21.09 225 ARG A N 1
ATOM 1812 C CA . ARG A 1 225 ? -12.852 -42.781 3.018 1 21.09 225 ARG A CA 1
ATOM 1813 C C . ARG A 1 225 ? -12.383 -41.469 3.641 1 21.09 225 ARG A C 1
ATOM 1815 O O . ARG A 1 225 ? -11.891 -40.594 2.939 1 21.09 225 ARG A O 1
ATOM 1822 N N . ASN A 1 226 ? -12.711 -41.062 4.926 1 20.33 226 ASN A N 1
ATOM 1823 C CA . ASN A 1 226 ? -12.672 -40 5.949 1 20.33 226 ASN A CA 1
ATOM 1824 C C . ASN A 1 226 ? -11.25 -39.781 6.449 1 20.33 226 ASN A C 1
ATOM 1826 O O . ASN A 1 226 ? -11.031 -39.625 7.652 1 20.33 226 ASN A O 1
ATOM 1830 N N . ARG A 1 227 ? -10.133 -39.812 5.762 1 22.83 227 ARG A N 1
ATOM 1831 C CA . ARG A 1 227 ? -8.969 -39.625 6.621 1 22.83 227 ARG A CA 1
ATOM 1832 C C . ARG A 1 227 ? -8.883 -38.219 7.148 1 22.83 227 ARG A C 1
ATOM 1834 O O . ARG A 1 227 ? -8.883 -37.25 6.367 1 22.83 227 ARG A O 1
ATOM 1841 N N . ASN A 1 228 ? -9.141 -37.844 8.5 1 22.05 228 ASN A N 1
ATOM 1842 C CA . ASN A 1 228 ? -9.188 -36.781 9.5 1 22.05 228 ASN A CA 1
ATOM 1843 C C . ASN A 1 228 ? -7.82 -36.125 9.688 1 22.05 228 ASN A C 1
ATOM 1845 O O . ASN A 1 228 ? -6.988 -36.625 10.445 1 22.05 228 ASN A O 1
ATOM 1849 N N . MET A 1 229 ? -6.961 -35.875 8.812 1 23.7 229 MET A N 1
ATOM 1850 C CA . MET A 1 229 ? -5.77 -35.219 9.359 1 23.7 229 MET A CA 1
ATOM 1851 C C . MET A 1 229 ? -6.129 -33.906 10.023 1 23.7 229 MET A C 1
ATOM 1853 O O . MET A 1 229 ? -6.754 -33.031 9.398 1 23.7 229 MET A O 1
ATOM 1857 N N . GLN A 1 230 ? -6.121 -33.719 11.398 1 24.94 230 GLN A N 1
ATOM 1858 C CA . GLN A 1 230 ? -6.348 -32.719 12.445 1 24.94 230 GLN A CA 1
ATOM 1859 C C . GLN A 1 230 ? -5.383 -31.547 12.312 1 24.94 230 GLN A C 1
ATOM 1861 O O . GLN A 1 230 ? -4.211 -31.656 12.68 1 24.94 230 GLN A O 1
ATOM 1866 N N . HIS A 1 231 ? -5.094 -30.938 11.258 1 27.31 231 HIS A N 1
ATOM 1867 C CA . HIS A 1 231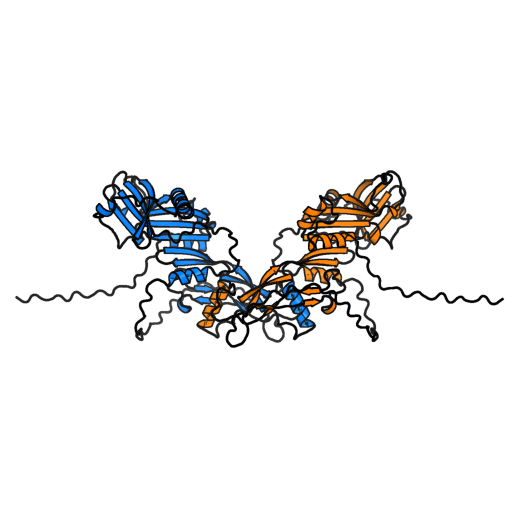 ? -4.336 -29.703 11.477 1 27.31 231 HIS A CA 1
ATOM 1868 C C . HIS A 1 231 ? -5.027 -28.797 12.492 1 27.31 231 HIS A C 1
ATOM 1870 O O . HIS A 1 231 ? -6.25 -28.641 12.453 1 27.31 231 HIS A O 1
ATOM 1876 N N . SER A 1 232 ? -4.484 -28.625 13.734 1 28.2 232 SER A N 1
ATOM 1877 C CA . SER A 1 232 ? -4.84 -27.859 14.922 1 28.2 232 SER A CA 1
ATOM 1878 C C . SER A 1 232 ? -5.164 -26.406 14.555 1 28.2 232 SER A C 1
ATOM 1880 O O . SER A 1 232 ? -4.34 -25.719 13.969 1 28.2 232 SER A O 1
ATOM 1882 N N . ILE A 1 233 ? -6.312 -26.188 14.195 1 28.53 233 ILE A N 1
ATOM 1883 C CA . ILE A 1 233 ? -6.969 -24.891 14.102 1 28.53 233 ILE A CA 1
ATOM 1884 C C . ILE A 1 233 ? -6.762 -24.109 15.406 1 28.53 233 ILE A C 1
ATOM 1886 O O . ILE A 1 233 ? -7.219 -24.531 16.469 1 28.53 233 ILE A O 1
ATOM 1890 N N . ILE A 1 234 ? -5.645 -23.562 15.633 1 28.61 234 ILE A N 1
ATOM 1891 C CA . ILE A 1 234 ? -5.508 -22.656 16.781 1 28.61 234 ILE A CA 1
ATOM 1892 C C . ILE A 1 234 ? -6.723 -21.734 16.859 1 28.61 234 ILE A C 1
ATOM 1894 O O . ILE A 1 234 ? -7.004 -20.984 15.922 1 28.61 234 ILE A O 1
ATOM 1898 N N . TRP A 1 235 ? -7.75 -22.125 17.609 1 27.77 235 TRP A N 1
ATOM 1899 C CA . TRP A 1 235 ? -8.938 -21.406 18.047 1 27.77 235 TRP A CA 1
ATOM 1900 C C . TRP A 1 235 ? -8.562 -20.078 18.703 1 27.77 235 TRP A C 1
ATOM 1902 O O . TRP A 1 235 ? -7.973 -20.047 19.781 1 27.77 235 TRP A O 1
ATOM 1912 N N . ASN A 1 236 ? -8.023 -19.141 18.078 1 27.16 236 ASN A N 1
ATOM 1913 C CA . ASN A 1 236 ? -7.957 -17.891 18.828 1 27.16 236 ASN A CA 1
ATOM 1914 C C . ASN A 1 236 ? -9.336 -17.469 19.328 1 27.16 236 ASN A C 1
ATOM 1916 O O . ASN A 1 236 ? -10.336 -17.625 18.625 1 27.16 236 ASN A O 1
ATOM 1920 N N . LYS A 1 237 ? -9.578 -17.469 20.656 1 30.77 237 LYS A N 1
ATOM 1921 C CA . LYS A 1 237 ? -10.672 -16.984 21.5 1 30.77 237 LYS A CA 1
ATOM 1922 C C . LYS A 1 237 ? -11.188 -15.641 21 1 30.77 237 LYS A C 1
ATOM 1924 O O . LYS A 1 237 ? -10.477 -14.641 21.062 1 30.77 237 LYS A O 1
ATOM 1929 N N . VAL A 1 238 ? -12.156 -15.555 20.047 1 33.44 238 VAL A N 1
ATOM 1930 C CA . VAL A 1 238 ? -12.938 -14.43 19.531 1 33.44 238 VAL A CA 1
ATOM 1931 C C . VAL A 1 238 ? -13.586 -13.688 20.703 1 33.44 238 VAL A C 1
ATOM 1933 O O . VAL A 1 238 ? -14.406 -14.25 21.422 1 33.44 238 VAL A O 1
ATOM 1936 N N . MET A 1 239 ? -12.945 -12.789 21.359 1 32.19 239 MET A N 1
ATOM 1937 C CA . MET A 1 239 ? -13.578 -11.883 22.312 1 32.19 239 MET A CA 1
ATOM 1938 C C . MET A 1 239 ? -14.891 -11.336 21.766 1 32.19 239 MET A C 1
ATOM 1940 O O . MET A 1 239 ? -15.047 -11.195 20.547 1 32.19 239 MET A O 1
ATOM 1944 N N . SER A 1 240 ? -15.984 -11.352 22.594 1 35.34 240 SER A N 1
ATOM 1945 C CA . SER A 1 240 ? -17.344 -10.859 22.484 1 35.34 240 SER A CA 1
ATOM 1946 C C . SER A 1 240 ? -17.375 -9.445 21.906 1 35.34 240 SER A C 1
ATOM 1948 O O . SER A 1 240 ? -16.891 -8.508 22.547 1 35.34 240 SER A O 1
ATOM 1950 N N . ARG A 1 241 ? -17.25 -9.383 20.656 1 45.78 241 ARG A N 1
ATOM 1951 C CA . ARG A 1 241 ? -17.188 -8.047 20.062 1 45.78 241 ARG A CA 1
ATOM 1952 C C . ARG A 1 241 ? -18.547 -7.359 20.109 1 45.78 241 ARG A C 1
ATOM 1954 O O . ARG A 1 241 ? -19.578 -8.016 19.984 1 45.78 241 ARG A O 1
ATOM 1961 N N . PRO A 1 242 ? -18.672 -6.09 20.328 1 47.81 242 PRO A N 1
ATOM 1962 C CA . PRO A 1 242 ? -19.906 -5.312 20.5 1 47.81 242 PRO A CA 1
ATOM 1963 C C . PRO A 1 242 ? -20.844 -5.418 19.312 1 47.81 242 PRO A C 1
ATOM 1965 O O . PRO A 1 242 ? -20.391 -5.566 18.172 1 47.81 242 PRO A O 1
ATOM 1968 N N . LYS A 1 243 ? -22.188 -5.836 19.5 1 50.75 243 LYS A N 1
ATOM 1969 C CA . LYS A 1 243 ? -23.312 -5.918 18.562 1 50.75 243 LYS A CA 1
ATOM 1970 C C . LYS A 1 243 ? -24 -4.566 18.391 1 50.75 243 LYS A C 1
ATOM 1972 O O . LYS A 1 243 ? -24.172 -3.832 19.375 1 50.75 243 LYS A O 1
ATOM 1977 N N . VAL A 1 244 ? -23.969 -3.943 17.219 1 49 244 VAL A N 1
ATOM 1978 C CA . VAL A 1 244 ? -24.891 -2.842 16.953 1 49 244 VAL A CA 1
ATOM 1979 C C . VAL A 1 244 ? -26.172 -3.381 16.328 1 49 244 VAL A C 1
ATOM 1981 O O . VAL A 1 244 ? -26.141 -4.031 15.289 1 49 244 VAL A O 1
ATOM 1984 N N . GLN A 1 245 ? -27.516 -3.021 16.734 1 56.25 245 GLN A N 1
ATOM 1985 C CA . GLN A 1 245 ? -28.891 -3.375 16.422 1 56.25 245 GLN A CA 1
ATOM 1986 C C . GLN A 1 245 ? -29.031 -4.871 16.156 1 56.25 245 GLN A C 1
ATOM 1988 O O . GLN A 1 245 ? -29.797 -5.289 15.289 1 56.25 245 GLN A O 1
ATOM 1993 N N . GLY A 1 246 ? -28.203 -5.609 16.641 1 63.09 246 GLY A N 1
ATOM 1994 C CA . GLY A 1 246 ? -28.375 -7.055 16.625 1 63.09 246 GLY A CA 1
ATOM 1995 C C . GLY A 1 246 ? -27.391 -7.754 15.695 1 63.09 246 GLY A C 1
ATOM 1996 O O . GLY A 1 246 ? -27.047 -8.914 15.914 1 63.09 246 GLY A O 1
ATOM 1997 N N . LYS A 1 247 ? -27.031 -7.098 14.578 1 74.69 247 LYS A N 1
ATOM 1998 C CA . LYS A 1 247 ? -26.078 -7.746 13.672 1 74.69 247 LYS A CA 1
ATOM 1999 C C . LYS A 1 247 ? -24.641 -7.48 14.094 1 74.69 247 LYS A C 1
ATOM 2001 O O . LYS A 1 247 ? -24.312 -6.387 14.562 1 74.69 247 LYS A O 1
ATOM 2006 N N . PRO A 1 248 ? -23.891 -8.516 14.062 1 90.31 248 PRO A N 1
ATOM 2007 C CA . PRO A 1 248 ? -22.484 -8.328 14.461 1 90.31 248 PRO A CA 1
ATOM 2008 C C . PRO A 1 248 ? -21.766 -7.297 13.602 1 90.31 248 PRO A C 1
ATOM 2010 O O . PRO A 1 248 ? -22.094 -7.125 12.422 1 90.31 248 PRO A O 1
ATOM 2013 N N . LEU A 1 249 ? -20.938 -6.562 14.234 1 94.06 249 LEU A N 1
ATOM 2014 C CA . LEU A 1 249 ? -20.094 -5.594 13.539 1 94.06 249 LEU A CA 1
ATOM 2015 C C . LEU A 1 249 ? -19.062 -6.301 12.664 1 94.06 249 LEU A C 1
ATOM 2017 O O . LEU A 1 249 ? -18.844 -7.504 12.812 1 94.06 249 LEU A O 1
ATOM 2021 N N . CYS A 1 250 ? -18.547 -5.582 11.766 1 95.62 250 CYS A N 1
ATOM 2022 C CA . CYS A 1 250 ? -17.531 -6.066 10.836 1 95.62 250 CYS A CA 1
ATOM 2023 C C . CYS A 1 250 ? -16.453 -6.859 11.562 1 95.62 250 CYS A C 1
ATOM 2025 O O . CYS A 1 250 ? -15.867 -6.371 12.531 1 95.62 250 CYS A O 1
ATOM 2027 N N . ARG A 1 251 ? -16.297 -8.094 11.109 1 95.69 251 ARG A N 1
ATOM 2028 C CA . ARG A 1 251 ? -15.328 -8.969 11.766 1 95.69 251 ARG A CA 1
ATOM 2029 C C . ARG A 1 251 ? -14.797 -10.016 10.797 1 95.69 251 ARG A C 1
ATOM 2031 O O . ARG A 1 251 ? -15.383 -10.25 9.742 1 95.69 251 ARG A O 1
ATOM 2038 N N . ARG A 1 252 ? -13.727 -10.609 11.195 1 96.69 252 ARG A N 1
ATOM 2039 C CA . ARG A 1 252 ? -13.109 -11.688 10.43 1 96.69 252 ARG A CA 1
ATOM 2040 C C . ARG A 1 252 ? -13.672 -13.047 10.844 1 96.69 252 ARG A C 1
ATOM 2042 O O . ARG A 1 252 ? -13.812 -13.328 12.031 1 96.69 252 ARG A O 1
ATOM 2049 N N . VAL A 1 253 ? -14.078 -13.891 9.914 1 97.38 253 VAL A N 1
ATOM 2050 C CA . VAL A 1 253 ? -14.586 -15.227 10.188 1 97.38 253 VAL A CA 1
ATOM 2051 C C . VAL A 1 253 ? -13.914 -16.234 9.25 1 97.38 253 VAL A C 1
ATOM 2053 O O . VAL A 1 253 ? -13.25 -15.844 8.289 1 97.38 253 VAL A O 1
ATOM 2056 N N . ASP A 1 254 ? -14.078 -17.484 9.484 1 96.88 254 ASP A N 1
ATOM 2057 C CA . ASP A 1 254 ? -13.422 -18.547 8.719 1 96.88 254 ASP A CA 1
ATOM 2058 C C . ASP A 1 254 ? -14.039 -18.672 7.324 1 96.88 254 ASP A C 1
ATOM 2060 O O . ASP A 1 254 ? -15.234 -18.438 7.145 1 96.88 254 ASP A O 1
ATOM 2064 N N . MET A 1 255 ? -13.195 -18.969 6.348 1 97.12 255 MET A N 1
ATOM 2065 C CA . MET A 1 255 ? -13.562 -19.359 4.992 1 97.12 255 MET A CA 1
ATOM 2066 C C . MET A 1 255 ? -12.555 -20.359 4.43 1 97.12 255 MET A C 1
ATOM 2068 O O . MET A 1 255 ? -11.562 -19.969 3.818 1 97.12 255 MET A O 1
ATOM 2072 N N . VAL A 1 256 ? -12.883 -21.609 4.625 1 96.81 256 VAL A N 1
ATOM 2073 C CA . VAL A 1 256 ? -11.977 -22.656 4.176 1 96.81 256 VAL A CA 1
ATOM 2074 C C . VAL A 1 256 ? -12.109 -22.844 2.666 1 96.81 256 VAL A C 1
ATOM 2076 O O . VAL A 1 256 ? -13.219 -23.078 2.164 1 96.81 256 VAL A O 1
ATOM 2079 N N . VAL A 1 257 ? -11.008 -22.75 2.029 1 95.75 257 VAL A N 1
ATOM 2080 C CA . VAL A 1 257 ? -10.961 -22.922 0.58 1 95.75 257 VAL A CA 1
ATOM 2081 C C . VAL A 1 257 ? -10.469 -24.328 0.234 1 95.75 257 VAL A C 1
ATOM 2083 O O . VAL A 1 257 ? -9.414 -24.75 0.717 1 95.75 257 VAL A O 1
ATOM 2086 N N . ASP A 1 258 ? -11.25 -24.984 -0.514 1 95.25 258 ASP A N 1
ATOM 2087 C CA . ASP A 1 258 ? -10.891 -26.281 -1.095 1 95.25 258 ASP A CA 1
ATOM 2088 C C . ASP A 1 258 ? -10.812 -26.188 -2.617 1 95.25 258 ASP A C 1
ATOM 2090 O O . ASP A 1 258 ? -11.836 -26.109 -3.293 1 95.25 258 ASP A O 1
ATOM 2094 N N . PHE A 1 259 ? -9.617 -26.312 -3.143 1 92.44 259 PHE A N 1
ATOM 2095 C CA . PHE A 1 259 ? -9.414 -26.078 -4.566 1 92.44 259 PHE A CA 1
ATOM 2096 C C . PHE A 1 259 ? -10.055 -27.172 -5.402 1 92.44 259 PHE A C 1
ATOM 2098 O O . PHE A 1 259 ? -10.422 -26.953 -6.555 1 92.44 259 PHE A O 1
ATOM 2105 N N . ASP A 1 260 ? -10.219 -28.297 -4.871 1 91 260 ASP A N 1
ATOM 2106 C CA . ASP A 1 260 ? -10.914 -29.375 -5.574 1 91 260 ASP A CA 1
ATOM 2107 C C . ASP A 1 260 ? -12.391 -29.047 -5.762 1 91 260 ASP A C 1
ATOM 2109 O O . ASP A 1 260 ? -12.984 -29.375 -6.789 1 91 260 ASP A O 1
ATOM 2113 N N . ARG A 1 261 ? -12.898 -28.312 -4.785 1 90.62 261 ARG A N 1
ATOM 2114 C CA . ARG A 1 261 ? -14.328 -28.031 -4.797 1 90.62 261 ARG A CA 1
ATOM 2115 C C . ARG A 1 261 ? -14.641 -26.875 -5.734 1 90.62 261 ARG A C 1
ATOM 2117 O O . ARG A 1 261 ? -15.773 -26.75 -6.215 1 90.62 261 ARG A O 1
ATOM 2124 N N . ILE A 1 262 ? -13.648 -26.078 -5.996 1 88.69 262 ILE A N 1
ATOM 2125 C CA . ILE A 1 262 ? -13.922 -24.922 -6.84 1 88.69 262 ILE A CA 1
ATOM 2126 C C . ILE A 1 262 ? -13.375 -25.172 -8.242 1 88.69 262 ILE A C 1
ATOM 2128 O O . ILE A 1 262 ? -13.234 -24.234 -9.031 1 88.69 262 ILE A O 1
ATOM 2132 N N . GLY A 1 263 ? -12.906 -26.312 -8.531 1 85.62 263 GLY A N 1
ATOM 2133 C CA . GLY A 1 263 ? -12.547 -26.703 -9.883 1 85.62 263 GLY A CA 1
ATOM 2134 C C . GLY A 1 263 ? -11.086 -26.469 -10.203 1 85.62 263 GLY A C 1
ATOM 2135 O O . GLY A 1 263 ? -10.68 -26.531 -11.367 1 85.62 263 GLY A O 1
ATOM 2136 N N . TRP A 1 264 ? -10.281 -26.156 -9.203 1 87.5 264 TRP A N 1
ATOM 2137 C CA . TRP A 1 264 ? -8.867 -25.859 -9.453 1 87.5 264 TRP A CA 1
ATOM 2138 C C . TRP A 1 264 ? -7.98 -27 -8.961 1 87.5 264 TRP A C 1
ATOM 2140 O O . TRP A 1 264 ? -6.754 -26.859 -8.945 1 87.5 264 TRP A O 1
ATOM 2150 N N . GLY A 1 265 ? -8.539 -28.016 -8.625 1 85.88 265 GLY A N 1
ATOM 2151 C CA . GLY A 1 265 ? -7.82 -29.125 -8.031 1 85.88 265 GLY A CA 1
ATOM 2152 C C . GLY A 1 265 ? -6.695 -29.656 -8.906 1 85.88 265 GLY A C 1
ATOM 2153 O O . GLY A 1 265 ? -5.66 -30.094 -8.398 1 85.88 265 GLY A O 1
ATOM 2154 N N . HIS A 1 266 ? -6.867 -29.625 -10.203 1 84.06 266 HIS A N 1
ATOM 2155 C CA . HIS A 1 266 ? -5.887 -30.188 -11.125 1 84.06 266 HIS A CA 1
ATOM 2156 C C . HIS A 1 266 ? -4.688 -29.266 -11.297 1 84.06 266 HIS A C 1
ATOM 2158 O O . HIS A 1 266 ? -3.604 -29.703 -11.68 1 84.06 266 HIS A O 1
ATOM 2164 N N . SER A 1 267 ? -4.922 -28.047 -11.008 1 85.81 267 SER A N 1
ATOM 2165 C CA . SER A 1 267 ? -3.871 -27.062 -11.234 1 85.81 267 SER A CA 1
ATOM 2166 C C . SER A 1 267 ? -3.057 -26.828 -9.961 1 85.81 267 SER A C 1
ATOM 2168 O O . SER A 1 267 ? -1.889 -26.438 -10.031 1 85.81 267 SER A O 1
ATOM 2170 N N . ILE A 1 268 ? -3.674 -27.094 -8.859 1 89.31 268 ILE A N 1
ATOM 2171 C CA . ILE A 1 268 ? -3.027 -26.781 -7.594 1 89.31 268 ILE A CA 1
ATOM 2172 C C . ILE A 1 268 ? -2.402 -28.031 -7.004 1 89.31 268 ILE A C 1
ATOM 2174 O O . ILE A 1 268 ? -3.084 -29.047 -6.816 1 89.31 268 ILE A O 1
ATOM 2178 N N . ILE A 1 269 ? -1.131 -28 -6.801 1 89.88 269 ILE A N 1
ATOM 2179 C CA . ILE A 1 269 ? -0.432 -29.109 -6.164 1 89.88 269 ILE A CA 1
ATOM 2180 C C . ILE A 1 269 ? -0.493 -28.953 -4.645 1 89.88 269 ILE A C 1
ATOM 2182 O O . ILE A 1 269 ? -0.978 -29.844 -3.941 1 89.88 269 ILE A O 1
ATOM 2186 N N . TYR A 1 270 ? 0.037 -27.781 -4.172 1 90.94 270 TYR A N 1
ATOM 2187 C CA . TYR A 1 270 ? -0.02 -27.484 -2.748 1 90.94 270 TYR A CA 1
ATOM 2188 C C . TYR A 1 270 ? -0.155 -25.984 -2.516 1 90.94 270 TYR A C 1
ATOM 2190 O O . TYR A 1 270 ? 0.461 -25.188 -3.223 1 90.94 270 TYR A O 1
ATOM 2198 N N . PRO A 1 271 ? -0.925 -25.594 -1.458 1 93.06 271 PRO A N 1
ATOM 2199 C CA . PRO A 1 271 ? -1.806 -26.438 -0.647 1 93.06 271 PRO A CA 1
ATOM 2200 C C . PRO A 1 271 ? -3.135 -26.734 -1.337 1 93.06 271 PRO A C 1
ATOM 2202 O O . PRO A 1 271 ? -3.592 -25.953 -2.17 1 93.06 271 PRO A O 1
ATOM 2205 N N . LYS A 1 272 ? -3.76 -27.891 -0.939 1 93.19 272 LYS A N 1
ATOM 2206 C CA . LYS A 1 272 ? -5.055 -28.25 -1.514 1 93.19 272 LYS A CA 1
ATOM 2207 C C . LYS A 1 272 ? -6.191 -27.5 -0.812 1 93.19 272 LYS A C 1
ATOM 2209 O O . LYS A 1 272 ? -7.23 -27.234 -1.417 1 93.19 272 LYS A O 1
ATOM 2214 N N . ARG A 1 273 ? -5.906 -27.25 0.504 1 95.81 273 ARG A N 1
ATOM 2215 C CA . ARG A 1 273 ? -6.875 -26.562 1.344 1 95.81 273 ARG A CA 1
ATOM 2216 C C . ARG A 1 273 ? -6.184 -25.562 2.27 1 95.81 273 ARG A C 1
ATOM 2218 O O . ARG A 1 273 ? -5.055 -25.797 2.707 1 95.81 273 ARG A O 1
ATOM 2225 N N . PHE A 1 274 ? -6.891 -24.484 2.512 1 95.75 274 PHE A N 1
ATOM 2226 C CA . PHE A 1 274 ? -6.395 -23.531 3.49 1 95.75 274 PHE A CA 1
ATOM 2227 C C . PHE A 1 274 ? -7.516 -22.609 3.967 1 95.75 274 PHE A C 1
ATOM 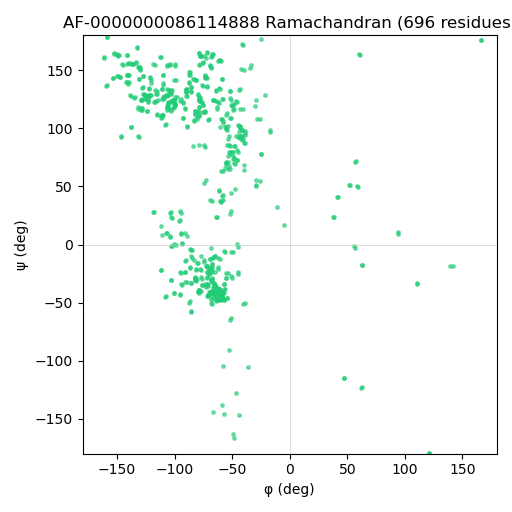2229 O O . PHE A 1 274 ? -8.586 -22.547 3.354 1 95.75 274 PHE A O 1
ATOM 2236 N N . ASN A 1 275 ? -7.289 -22.031 5.047 1 97.88 275 ASN A N 1
ATOM 2237 C CA . ASN A 1 275 ? -8.258 -21.078 5.566 1 97.88 275 ASN A CA 1
ATOM 2238 C C . ASN A 1 275 ? -7.934 -19.656 5.117 1 97.88 275 ASN A C 1
ATOM 2240 O O . ASN A 1 275 ? -6.984 -19.047 5.617 1 97.88 275 ASN A O 1
ATOM 2244 N N . ALA A 1 276 ? -8.727 -19.078 4.215 1 97.75 276 ALA A N 1
ATOM 2245 C CA . ALA A 1 276 ? -8.5 -17.75 3.65 1 97.75 276 ALA A CA 1
ATOM 2246 C C . ALA A 1 276 ? -9.125 -16.672 4.527 1 97.75 276 ALA A C 1
ATOM 2248 O O . ALA A 1 276 ? -8.797 -15.492 4.398 1 97.75 276 ALA A O 1
ATOM 2249 N N . PHE A 1 277 ? -10.055 -17.078 5.348 1 98.12 277 PHE A N 1
ATOM 2250 C CA . PHE A 1 277 ? -10.852 -16.156 6.152 1 98.12 277 PHE A CA 1
ATOM 2251 C C . PHE A 1 277 ? -11.641 -15.211 5.262 1 98.12 277 PHE A C 1
ATOM 2253 O O . PHE A 1 277 ? -11.43 -15.172 4.047 1 98.12 277 PHE A O 1
ATOM 2260 N N . ARG A 1 278 ? -12.594 -14.594 5.793 1 97.69 278 ARG A N 1
ATOM 2261 C CA . ARG A 1 278 ? -13.398 -13.586 5.105 1 97.69 278 ARG A CA 1
ATOM 2262 C C . ARG A 1 278 ? -13.93 -12.547 6.082 1 97.69 278 ARG A C 1
ATOM 2264 O O . ARG A 1 278 ? -13.867 -12.742 7.297 1 97.69 278 ARG A O 1
ATOM 2271 N N . CYS A 1 279 ? -14.359 -11.43 5.555 1 96.81 279 CYS A N 1
ATOM 2272 C CA . CYS A 1 279 ? -14.93 -10.359 6.367 1 96.81 279 CYS A CA 1
ATOM 2273 C C . CYS A 1 279 ? -16.453 -10.352 6.27 1 96.81 279 CYS A C 1
ATOM 2275 O O . CYS A 1 279 ? -17 -10.516 5.18 1 96.81 279 CYS A O 1
ATOM 2277 N N . GLU A 1 280 ? -17.094 -10.258 7.422 1 95 280 GLU A N 1
ATOM 2278 C CA . GLU A 1 280 ? -18.547 -10.203 7.449 1 95 280 GLU A CA 1
ATOM 2279 C C . GLU A 1 280 ? -19.047 -9.305 8.586 1 95 280 GLU A C 1
ATOM 2281 O O . GLU A 1 280 ? -18.344 -9.109 9.578 1 95 280 GLU A O 1
ATOM 2286 N N . GLY A 1 281 ? -20.25 -8.773 8.406 1 94.5 281 GLY A N 1
ATOM 2287 C CA . GLY A 1 281 ? -20.844 -7.926 9.422 1 94.5 281 GLY A CA 1
ATOM 2288 C C . GLY A 1 281 ? -21.172 -6.535 8.914 1 94.5 281 GLY A C 1
ATOM 2289 O O . GLY A 1 281 ? -20.891 -6.203 7.762 1 94.5 281 GLY A O 1
ATOM 2290 N N . SER A 1 282 ? -21.719 -5.691 9.82 1 93.69 282 SER A N 1
ATOM 2291 C CA . SER A 1 282 ? -22.172 -4.367 9.422 1 93.69 282 SER A CA 1
ATOM 2292 C C . SER A 1 282 ? -21.203 -3.285 9.867 1 93.69 282 SER A C 1
ATOM 2294 O O . SER A 1 282 ? -20.375 -3.51 10.766 1 93.69 282 SER A O 1
ATOM 2296 N N . CYS A 1 283 ? -21.203 -2.172 9.188 1 94.69 283 CYS A N 1
ATOM 2297 C CA . CYS A 1 283 ? -20.438 -0.979 9.531 1 94.69 283 CYS A CA 1
ATOM 2298 C C . CYS A 1 283 ? -21.344 0.107 10.094 1 94.69 283 CYS A C 1
ATOM 2300 O O . CYS A 1 283 ? -22.25 0.584 9.406 1 94.69 283 CYS A O 1
ATOM 2302 N N . PRO A 1 284 ? -21.047 0.469 11.266 1 93 284 PRO A N 1
ATOM 2303 C CA . PRO A 1 284 ? -21.938 1.429 11.914 1 93 284 PRO A CA 1
ATOM 2304 C C . PRO A 1 284 ? -21.828 2.83 11.32 1 93 284 PRO A C 1
ATOM 2306 O O . PRO A 1 284 ? -20.891 3.125 10.586 1 93 284 PRO A O 1
ATOM 2309 N N . VAL A 1 285 ? -22.844 3.676 11.648 1 92 285 VAL A N 1
ATOM 2310 C CA . VAL A 1 285 ? -22.891 5.078 11.25 1 92 285 VAL A CA 1
ATOM 2311 C C . VAL A 1 285 ? -23.031 5.965 12.484 1 92 285 VAL A C 1
ATOM 2313 O O . VAL A 1 285 ? -24.031 5.902 13.195 1 92 285 VAL A O 1
ATOM 2316 N N . PRO A 1 286 ? -22.094 6.781 12.812 1 89.31 286 PRO A N 1
ATOM 2317 C CA . PRO A 1 286 ? -20.812 6.941 12.109 1 89.31 286 PRO A CA 1
ATOM 2318 C C . PRO A 1 286 ? -19.812 5.852 12.453 1 89.31 286 PRO A C 1
ATOM 2320 O O . PRO A 1 286 ? -19.984 5.133 13.445 1 89.31 286 PRO A O 1
ATOM 2323 N N . LEU A 1 287 ? -18.797 5.777 11.633 1 91.56 287 LEU A N 1
ATOM 2324 C CA . LEU A 1 287 ? -17.766 4.766 11.859 1 91.56 287 LEU A CA 1
ATOM 2325 C C . LEU A 1 287 ? -16.953 5.086 13.109 1 91.56 287 LEU A C 1
ATOM 2327 O O . LEU A 1 287 ? -16.891 6.242 13.531 1 91.56 287 LEU A O 1
ATOM 2331 N N . ILE A 1 288 ? -16.453 4.055 13.641 1 85.31 288 ILE A N 1
ATOM 2332 C CA . ILE A 1 288 ? -15.609 4.199 14.82 1 85.31 288 ILE A CA 1
ATOM 2333 C C . ILE A 1 288 ? -14.172 3.826 14.469 1 85.31 288 ILE A C 1
ATOM 2335 O O . ILE A 1 288 ? -13.93 3.113 13.492 1 85.31 288 ILE A O 1
ATOM 2339 N N . GLU A 1 289 ? -13.211 4.23 15.266 1 82.69 289 GLU A N 1
ATOM 2340 C CA . GLU A 1 289 ? -11.781 4.086 14.984 1 82.69 289 GLU A CA 1
ATOM 2341 C C . GLU A 1 289 ? -11.367 2.619 14.992 1 82.69 289 GLU A C 1
ATOM 2343 O O . GLU A 1 289 ? -10.445 2.223 14.273 1 82.69 289 GLU A O 1
ATOM 2348 N N . SER A 1 290 ? -12.023 1.807 15.75 1 83.19 290 SER A N 1
ATOM 2349 C CA . SER A 1 290 ? -11.633 0.409 15.898 1 83.19 290 SER A CA 1
ATOM 2350 C C . SER A 1 290 ? -11.836 -0.366 14.602 1 83.19 290 SER A C 1
ATOM 2352 O O . SER A 1 290 ? -11.289 -1.456 14.43 1 83.19 290 SER A O 1
ATOM 2354 N N . LEU A 1 291 ? -12.617 0.203 13.703 1 87.94 291 LEU A N 1
ATOM 2355 C CA . LEU A 1 291 ? -12.898 -0.461 12.438 1 87.94 291 LEU A CA 1
ATOM 2356 C C . LEU A 1 291 ? -11.938 0.01 11.352 1 87.94 291 LEU A C 1
ATOM 2358 O O . LEU A 1 291 ? -12.172 -0.243 10.164 1 87.94 291 LEU A O 1
ATOM 2362 N N . GLN A 1 292 ? -10.945 0.747 11.758 1 81.69 292 GLN A N 1
ATOM 2363 C CA . GLN A 1 292 ? -9.82 1.155 10.922 1 81.69 292 GLN A CA 1
ATOM 2364 C C . GLN A 1 292 ? -10.305 1.8 9.625 1 81.69 292 GLN A C 1
ATOM 2366 O O . GLN A 1 292 ? -9.875 1.416 8.531 1 81.69 292 GLN A O 1
ATOM 2371 N N . PRO A 1 293 ? -11.172 2.752 9.75 1 89.88 293 PRO A N 1
ATOM 2372 C CA . PRO A 1 293 ? -11.664 3.381 8.523 1 89.88 293 PRO A CA 1
ATOM 2373 C C . PRO A 1 293 ? -10.625 4.297 7.875 1 89.88 293 PRO A C 1
ATOM 2375 O O . PRO A 1 293 ? -9.781 4.867 8.57 1 89.88 293 PRO A O 1
ATOM 2378 N N . THR A 1 294 ? -10.633 4.332 6.566 1 91.94 294 THR A N 1
ATOM 2379 C CA . THR A 1 294 ? -9.93 5.406 5.871 1 91.94 294 THR A CA 1
ATOM 2380 C C . THR A 1 294 ? -10.602 6.75 6.125 1 91.94 294 THR A C 1
ATOM 2382 O O . THR A 1 294 ? -11.727 6.801 6.617 1 91.94 294 THR A O 1
ATOM 2385 N N . ASN A 1 295 ? -9.891 7.832 5.828 1 92.12 295 ASN A N 1
ATOM 2386 C CA . ASN A 1 295 ? -10.516 9.148 5.914 1 92.12 295 ASN A CA 1
ATOM 2387 C C . ASN A 1 295 ? -11.758 9.242 5.039 1 92.12 295 ASN A C 1
ATOM 2389 O O . ASN A 1 295 ? -12.773 9.797 5.457 1 92.12 295 ASN A O 1
ATOM 2393 N N . HIS A 1 296 ? -11.711 8.641 3.896 1 95.56 296 HIS A N 1
ATOM 2394 C CA . HIS A 1 296 ? -12.844 8.641 2.973 1 95.56 296 HIS A CA 1
ATOM 2395 C C . HIS A 1 296 ? -14.039 7.914 3.568 1 95.56 296 HIS A C 1
ATOM 2397 O O . HIS A 1 296 ? -15.164 8.422 3.521 1 95.56 296 HIS A O 1
ATOM 2403 N N . ALA A 1 297 ? -13.75 6.746 4.121 1 95.5 297 ALA A N 1
ATOM 2404 C CA . ALA A 1 297 ? -14.82 5.945 4.703 1 95.5 297 ALA A CA 1
ATOM 2405 C C . ALA A 1 297 ? -15.484 6.672 5.871 1 95.5 297 ALA A C 1
ATOM 2407 O O . ALA A 1 297 ? -16.703 6.629 6.027 1 95.5 297 ALA A O 1
ATOM 2408 N N . TYR A 1 298 ? -14.758 7.305 6.66 1 93.06 298 TYR A N 1
ATOM 2409 C CA . TYR A 1 298 ? -15.281 8.055 7.801 1 93.06 298 TYR A CA 1
ATOM 2410 C C . TYR A 1 298 ? -16.172 9.203 7.34 1 93.06 298 TYR A C 1
ATOM 2412 O O . TYR A 1 298 ? -17.266 9.391 7.855 1 93.06 298 TYR A O 1
ATOM 2420 N N . ILE A 1 299 ? -15.68 9.977 6.379 1 93.19 299 ILE A N 1
ATOM 2421 C CA . ILE A 1 299 ? -16.438 11.102 5.844 1 93.19 299 ILE A CA 1
ATOM 2422 C C . ILE A 1 299 ? -17.766 10.602 5.273 1 93.19 299 ILE A C 1
ATOM 2424 O O . ILE A 1 299 ? -18.812 11.211 5.5 1 93.19 299 ILE A O 1
ATOM 2428 N N . LYS A 1 300 ? -17.656 9.492 4.52 1 95.44 300 LYS A N 1
ATOM 2429 C CA . LYS A 1 300 ? -18.875 8.906 3.955 1 95.44 300 LYS A CA 1
ATOM 2430 C C . LYS A 1 300 ? -19.875 8.555 5.051 1 95.44 300 LYS A C 1
ATOM 2432 O O . LYS A 1 300 ? -21.078 8.758 4.887 1 95.44 300 LYS A O 1
ATOM 2437 N N . SER A 1 301 ? -19.375 8.008 6.152 1 93.62 301 SER A N 1
ATOM 2438 C CA . SER A 1 301 ? -20.25 7.648 7.262 1 93.62 301 SER A CA 1
ATOM 2439 C C . SER A 1 301 ? -20.891 8.883 7.883 1 93.62 301 SER A C 1
ATOM 2441 O O . SER A 1 301 ? -22.031 8.828 8.352 1 93.62 301 SER A O 1
ATOM 2443 N N . LEU A 1 302 ? -20.156 10.008 7.918 1 91.62 302 LEU A N 1
ATOM 2444 C CA . LEU A 1 302 ? -20.703 11.258 8.438 1 91.62 302 LEU A CA 1
ATOM 2445 C C . LEU A 1 302 ? -21.781 11.805 7.523 1 91.62 302 LEU A C 1
ATOM 2447 O O . LEU A 1 302 ? -22.812 12.305 8 1 91.62 302 LEU A O 1
ATOM 2451 N N . ILE A 1 303 ? -21.5 11.672 6.262 1 94.31 303 ILE A N 1
ATOM 2452 C CA . ILE A 1 303 ? -22.516 12.109 5.301 1 94.31 303 ILE A CA 1
ATOM 2453 C C . ILE A 1 303 ? -23.797 11.297 5.492 1 94.31 303 ILE A C 1
ATOM 2455 O O . ILE A 1 303 ? -24.891 11.859 5.508 1 94.31 303 ILE A O 1
ATOM 2459 N N . LYS A 1 304 ? -23.609 10.031 5.613 1 94 304 LYS A N 1
ATOM 2460 C CA . LYS A 1 304 ? -24.766 9.156 5.816 1 94 304 LYS A CA 1
ATOM 2461 C C . LYS A 1 304 ? -25.5 9.516 7.102 1 94 304 LYS A C 1
ATOM 2463 O O . LYS A 1 304 ? -26.734 9.445 7.156 1 94 304 LYS A O 1
ATOM 2468 N N . LEU A 1 305 ? -24.781 9.812 8.109 1 92.06 305 LEU A N 1
ATOM 2469 C CA . LEU A 1 305 ? -25.359 10.203 9.391 1 92.06 305 LEU A CA 1
ATOM 2470 C C . LEU A 1 305 ? -26.266 11.422 9.227 1 92.06 305 LEU A C 1
ATOM 2472 O O . LEU A 1 305 ? -27.359 11.469 9.805 1 92.06 305 LEU A O 1
ATOM 2476 N N . HIS A 1 306 ? -25.859 12.391 8.43 1 91.44 306 HIS A N 1
ATOM 2477 C CA . HIS A 1 306 ? -26.578 13.648 8.273 1 91.44 306 HIS A CA 1
ATOM 2478 C C . HIS A 1 306 ? -27.672 13.523 7.215 1 91.44 306 HIS A C 1
ATOM 2480 O O . HIS A 1 306 ? -28.672 14.227 7.273 1 91.44 306 HIS A O 1
ATOM 2486 N N . ASP A 1 307 ? -27.375 12.68 6.188 1 91.31 307 ASP A N 1
ATOM 2487 C CA . ASP A 1 307 ? -28.328 12.398 5.113 1 91.31 307 ASP A CA 1
ATOM 2488 C C . ASP A 1 307 ? -28.328 10.914 4.758 1 91.31 307 ASP A C 1
ATOM 2490 O O . ASP A 1 307 ? -27.531 10.469 3.928 1 91.31 307 ASP A O 1
ATOM 2494 N N . SER A 1 308 ? -29.25 10.18 5.203 1 88.25 308 SER A N 1
ATOM 2495 C CA . SER A 1 308 ? -29.234 8.719 5.176 1 88.25 308 SER A CA 1
ATOM 2496 C C . SER A 1 308 ? -29.438 8.195 3.76 1 88.25 308 SER A C 1
ATOM 2498 O O . SER A 1 308 ? -29.047 7.062 3.455 1 88.25 308 SER A O 1
ATOM 2500 N N . GLU A 1 309 ? -29.953 8.945 2.85 1 90.62 309 GLU A N 1
ATOM 2501 C CA . GLU A 1 309 ? -30.266 8.445 1.513 1 90.62 309 GLU A CA 1
ATOM 2502 C C . GLU A 1 309 ? -29.203 8.898 0.5 1 90.62 309 GLU A C 1
ATOM 2504 O O . GLU A 1 309 ? -29.25 8.492 -0.663 1 90.62 309 GLU A O 1
ATOM 2509 N N . LYS A 1 310 ? -28.297 9.625 1.001 1 89.38 310 LYS A N 1
ATOM 2510 C CA . LYS A 1 310 ? -27.359 10.25 0.077 1 89.38 310 LYS A CA 1
ATOM 2511 C C . LYS A 1 310 ? -26.297 9.25 -0.386 1 89.38 310 LYS A C 1
ATOM 2513 O O . LYS A 1 310 ? -25.891 9.266 -1.55 1 89.38 310 LYS A O 1
ATOM 2518 N N . VAL A 1 311 ? -25.891 8.438 0.6 1 92.56 311 VAL A N 1
ATOM 2519 C CA . VAL A 1 311 ? -24.844 7.484 0.263 1 92.56 311 VAL A CA 1
ATOM 2520 C C . VAL A 1 311 ? -25.141 6.129 0.899 1 92.56 311 VAL A C 1
ATOM 2522 O O . VAL A 1 311 ? -25.875 6.051 1.883 1 92.56 311 VAL A O 1
ATOM 2525 N N . GLU A 1 312 ? -24.578 5.121 0.307 1 91.44 312 GLU A N 1
ATOM 2526 C CA . GLU A 1 312 ? -24.703 3.791 0.893 1 91.44 312 GLU A CA 1
ATOM 2527 C C . GLU A 1 312 ? -23.766 3.625 2.088 1 91.44 312 GLU A C 1
ATOM 2529 O O . GLU A 1 312 ? -22.844 4.41 2.266 1 91.44 312 GLU A O 1
ATOM 2534 N N . CYS A 1 313 ? -24.062 2.641 2.875 1 91.69 313 CYS A N 1
ATOM 2535 C CA . CYS A 1 313 ? -23.188 2.34 4.008 1 91.69 313 CYS A CA 1
ATOM 2536 C C . CYS A 1 313 ? -21.844 1.801 3.539 1 91.69 313 CYS A C 1
ATOM 2538 O O . CYS A 1 313 ? -21.75 1.253 2.439 1 91.69 313 CYS A O 1
ATOM 2540 N N . ASN A 1 314 ? -20.875 2.047 4.383 1 96.12 314 ASN A N 1
ATOM 2541 C CA . ASN A 1 314 ? -19.578 1.42 4.137 1 96.12 314 ASN A CA 1
ATOM 2542 C C . ASN A 1 314 ? -19.672 -0.102 4.184 1 96.12 314 ASN A C 1
ATOM 2544 O O . ASN A 1 314 ? -20.609 -0.651 4.781 1 96.12 314 ASN A O 1
ATOM 2548 N N . SER A 1 315 ? -18.734 -0.734 3.561 1 95.69 315 SER A N 1
ATOM 2549 C CA . SER A 1 315 ? -18.734 -2.191 3.496 1 95.69 315 SER A CA 1
ATOM 2550 C C . SER A 1 315 ? -17.609 -2.787 4.336 1 95.69 315 SER A C 1
ATOM 2552 O O . SER A 1 315 ? -16.547 -2.191 4.465 1 95.69 315 SER A O 1
ATOM 2554 N N . CYS A 1 316 ? -17.938 -3.916 4.887 1 96.25 316 CYS A N 1
ATOM 2555 C CA . CYS A 1 316 ? -16.922 -4.68 5.621 1 96.25 316 CYS A CA 1
ATOM 2556 C C . CYS A 1 316 ? -16.031 -5.449 4.664 1 96.25 316 CYS A C 1
ATOM 2558 O O . CYS A 1 316 ? -16.484 -6.363 3.973 1 96.25 316 CYS A O 1
ATOM 2560 N N . VAL A 1 317 ? -14.711 -5.086 4.613 1 96.31 317 VAL A N 1
ATOM 2561 C CA . VAL A 1 317 ? -13.828 -5.68 3.617 1 96.31 317 VAL A CA 1
ATOM 2562 C C . VAL A 1 317 ? -12.453 -5.93 4.234 1 96.31 317 VAL A C 1
ATOM 2564 O O . VAL A 1 317 ? -12.133 -5.379 5.289 1 96.31 317 VAL A O 1
ATOM 2567 N N . PRO A 1 318 ? -11.633 -6.773 3.59 1 96 318 PRO A N 1
ATOM 2568 C CA . PRO A 1 318 ? -10.258 -6.957 4.07 1 96 318 PRO A CA 1
ATOM 2569 C C . PRO A 1 318 ? -9.422 -5.684 3.982 1 96 318 PRO A C 1
ATOM 2571 O O . PRO A 1 318 ? -9.43 -5.008 2.951 1 96 318 PRO A O 1
ATOM 2574 N N . VAL A 1 319 ? -8.734 -5.383 5.082 1 93.12 319 VAL A N 1
ATOM 2575 C CA . VAL A 1 319 ? -7.891 -4.195 5.07 1 93.12 319 VAL A CA 1
ATOM 2576 C C . VAL A 1 319 ? -6.418 -4.605 5.125 1 93.12 319 VAL A C 1
ATOM 2578 O O . VAL A 1 319 ? -5.535 -3.82 4.77 1 93.12 319 VAL A O 1
ATOM 2581 N N . LYS A 1 320 ? -6.184 -5.758 5.59 1 94.56 320 LYS A N 1
ATOM 2582 C CA . LYS A 1 320 ? -4.848 -6.348 5.605 1 94.56 320 LYS A CA 1
ATOM 2583 C C . LYS A 1 320 ? -4.895 -7.82 5.215 1 94.56 320 LYS A C 1
ATOM 2585 O O . LYS A 1 320 ? -5.691 -8.586 5.758 1 94.56 320 LYS A O 1
ATOM 2590 N N . MET A 1 321 ? -4.031 -8.125 4.234 1 95.56 321 MET A N 1
ATOM 2591 C CA . MET A 1 321 ? -3.992 -9.508 3.779 1 95.56 321 MET A CA 1
ATOM 2592 C C . MET A 1 321 ? -2.553 -10 3.656 1 95.56 321 MET A C 1
ATOM 2594 O O . MET A 1 321 ? -1.625 -9.195 3.551 1 95.56 321 MET A O 1
ATOM 2598 N N . THR A 1 322 ? -2.424 -11.289 3.73 1 95.5 322 THR A N 1
ATOM 2599 C CA . THR A 1 322 ? -1.098 -11.891 3.602 1 95.5 322 THR A CA 1
ATOM 2600 C C . THR A 1 322 ? -1.032 -12.797 2.381 1 95.5 322 THR A C 1
ATOM 2602 O O . THR A 1 322 ? -2.059 -13.297 1.914 1 95.5 322 THR A O 1
ATOM 2605 N N . PRO A 1 323 ? 0.174 -12.953 1.894 1 92.69 323 PRO A N 1
ATOM 2606 C CA . PRO A 1 323 ? 0.358 -13.812 0.723 1 92.69 323 PRO A CA 1
ATOM 2607 C C . PRO A 1 323 ? 0.327 -15.297 1.073 1 92.69 323 PRO A C 1
ATOM 2609 O O . PRO A 1 323 ? 0.351 -15.664 2.254 1 92.69 323 PRO A O 1
ATOM 2612 N N . LEU A 1 324 ? 0.132 -16.109 0.113 1 92.44 324 LEU A N 1
ATOM 2613 C CA . LEU A 1 324 ? 0.193 -17.562 0.212 1 92.44 324 LEU A CA 1
ATOM 2614 C C . LEU A 1 324 ? 1.1 -18.141 -0.869 1 92.44 324 LEU A C 1
ATOM 2616 O O . LEU A 1 324 ? 0.969 -17.797 -2.045 1 92.44 324 LEU A O 1
ATOM 2620 N N . SER A 1 325 ? 2.088 -18.906 -0.407 1 91.56 325 SER A N 1
ATOM 2621 C CA . SER A 1 325 ? 2.922 -19.625 -1.364 1 91.56 325 SER A CA 1
ATOM 2622 C C . SER A 1 325 ? 2.225 -20.891 -1.87 1 91.56 325 SER A C 1
ATOM 2624 O O . SER A 1 325 ? 1.731 -21.688 -1.076 1 91.56 325 SER A O 1
ATOM 2626 N N . MET A 1 326 ? 2.217 -20.984 -3.23 1 92.25 326 MET A N 1
ATOM 2627 C CA . MET A 1 326 ? 1.492 -22.109 -3.814 1 92.25 326 MET A CA 1
ATOM 2628 C C . MET A 1 326 ? 2.344 -22.828 -4.859 1 92.25 326 MET A C 1
ATOM 2630 O O . MET A 1 326 ? 3.148 -22.188 -5.547 1 92.25 326 MET A O 1
ATOM 2634 N N . LEU A 1 327 ? 2.166 -24.141 -4.828 1 91.19 327 LEU A N 1
ATOM 2635 C CA . LEU A 1 327 ? 2.744 -25 -5.867 1 91.19 327 LEU A CA 1
ATOM 2636 C C . LEU A 1 327 ? 1.691 -25.375 -6.902 1 91.19 327 LEU A C 1
ATOM 2638 O O . LEU A 1 327 ? 0.656 -25.953 -6.555 1 91.19 327 LEU A O 1
ATOM 2642 N N . MET A 1 328 ? 1.969 -25 -8.133 1 89.94 328 MET A N 1
ATOM 2643 C CA . MET A 1 328 ? 0.941 -25.188 -9.156 1 89.94 328 MET A CA 1
ATOM 2644 C C . MET A 1 328 ? 1.543 -25.75 -10.438 1 89.94 328 MET A C 1
ATOM 2646 O O . MET A 1 328 ? 2.729 -25.547 -10.711 1 89.94 328 MET A O 1
ATOM 2650 N N . PHE A 1 329 ? 0.658 -26.391 -11.156 1 83.94 329 PHE A N 1
ATOM 2651 C CA . PHE A 1 329 ? 1.007 -26.812 -12.508 1 83.94 329 PHE A CA 1
ATOM 2652 C C . PHE A 1 329 ? 0.757 -25.703 -13.508 1 83.94 329 PHE A C 1
ATOM 2654 O O . PHE A 1 329 ? -0.27 -25.016 -13.453 1 83.94 329 PHE A O 1
ATOM 2661 N N . ASP A 1 330 ? 1.708 -25.484 -14.273 1 78.75 330 ASP A N 1
ATOM 2662 C CA . ASP A 1 330 ? 1.562 -24.594 -15.406 1 78.75 330 ASP A CA 1
ATOM 2663 C C . ASP A 1 330 ? 2.088 -25.234 -16.688 1 78.75 330 ASP A C 1
ATOM 2665 O O . ASP A 1 330 ? 3.258 -25.062 -17.047 1 78.75 330 ASP A O 1
ATOM 2669 N N . GLY A 1 331 ? 1.178 -25.828 -17.328 1 70.75 331 GLY A N 1
ATOM 2670 C CA . GLY A 1 331 ? 1.63 -26.609 -18.469 1 70.75 331 GLY A CA 1
ATOM 2671 C C . GLY A 1 331 ? 2.557 -27.75 -18.078 1 70.75 331 GLY A C 1
ATOM 2672 O O . GLY A 1 331 ? 2.182 -28.625 -17.297 1 70.75 331 GLY A O 1
ATOM 2673 N N . ASN A 1 332 ? 3.721 -27.703 -18.672 1 69.88 332 ASN A N 1
ATOM 2674 C CA . ASN A 1 332 ? 4.703 -28.75 -18.391 1 69.88 332 ASN A CA 1
ATOM 2675 C C . ASN A 1 332 ? 5.691 -28.328 -17.312 1 69.88 332 ASN A C 1
ATOM 2677 O O . ASN A 1 332 ? 6.789 -28.875 -17.219 1 69.88 332 ASN A O 1
ATOM 2681 N N . LYS A 1 333 ? 5.246 -27.406 -16.625 1 82.31 333 LYS A N 1
ATOM 2682 C CA . LYS A 1 333 ? 6.133 -26.922 -15.578 1 82.31 333 LYS A CA 1
ATOM 2683 C C . LYS A 1 333 ? 5.398 -26.828 -14.242 1 82.31 333 LYS A C 1
ATOM 2685 O O . LYS A 1 333 ? 4.168 -26.781 -14.203 1 82.31 333 LYS A O 1
ATOM 2690 N N . VAL A 1 334 ? 6.184 -26.953 -13.266 1 86.88 334 VAL A N 1
ATOM 2691 C CA . VAL A 1 334 ? 5.688 -26.719 -11.914 1 86.88 334 VAL A CA 1
ATOM 2692 C C . VAL A 1 334 ? 6.191 -25.359 -11.422 1 86.88 334 VAL A C 1
ATOM 2694 O O . VAL A 1 334 ? 7.371 -25.031 -11.57 1 86.88 334 VAL A O 1
ATOM 2697 N N . VAL A 1 335 ? 5.238 -24.656 -10.898 1 90.12 335 VAL A N 1
ATOM 2698 C CA . VAL A 1 335 ? 5.582 -23.297 -10.484 1 90.12 335 VAL A CA 1
ATOM 2699 C C . VAL A 1 335 ? 5.312 -23.141 -8.992 1 90.12 335 VAL A C 1
ATOM 2701 O O . VAL A 1 335 ? 4.246 -23.516 -8.5 1 90.12 335 VAL A O 1
ATOM 2704 N N . LEU A 1 336 ? 6.32 -22.656 -8.344 1 91.25 336 LEU A N 1
ATOM 2705 C CA . LEU A 1 336 ? 6.172 -22.172 -6.973 1 91.25 336 LEU A CA 1
ATOM 2706 C C . LEU A 1 336 ? 6.066 -20.656 -6.941 1 91.25 336 LEU A C 1
ATOM 2708 O O . LEU A 1 336 ? 7 -19.953 -7.332 1 91.25 336 LEU A O 1
ATOM 2712 N N . LYS A 1 337 ? 4.934 -20.203 -6.445 1 90.69 337 LYS A N 1
ATOM 2713 C CA . LYS A 1 337 ? 4.73 -18.75 -6.504 1 90.69 337 LYS A CA 1
ATOM 2714 C C . LYS A 1 337 ? 4.047 -18.25 -5.234 1 90.69 337 LYS A C 1
ATOM 2716 O O . LYS A 1 337 ? 3.191 -18.922 -4.668 1 90.69 337 LYS A O 1
ATOM 2721 N N . HIS A 1 338 ? 4.477 -17.031 -4.918 1 89.25 338 HIS A N 1
ATOM 2722 C CA . HIS A 1 338 ? 3.807 -16.297 -3.848 1 89.25 338 HIS A CA 1
ATOM 2723 C C . HIS A 1 338 ? 2.67 -15.438 -4.391 1 89.25 338 HIS A C 1
ATOM 2725 O O . HIS A 1 338 ? 2.902 -14.523 -5.184 1 89.25 338 HIS A O 1
ATOM 2731 N N . HIS A 1 339 ? 1.487 -15.797 -3.939 1 89.75 339 HIS A N 1
ATOM 2732 C CA . HIS A 1 339 ? 0.335 -15.008 -4.363 1 89.75 339 HIS A CA 1
ATOM 2733 C C . HIS A 1 339 ? -0.099 -14.031 -3.277 1 89.75 339 HIS A C 1
ATOM 2735 O O . HIS A 1 339 ? -0.416 -14.445 -2.158 1 89.75 339 HIS A O 1
ATOM 2741 N N . GLU A 1 340 ? -0.137 -12.812 -3.701 1 91 340 GLU A N 1
ATOM 2742 C CA . GLU A 1 340 ? -0.5 -11.781 -2.734 1 91 340 GLU A CA 1
ATOM 2743 C C . GLU A 1 340 ? -1.999 -11.797 -2.449 1 91 340 GLU A C 1
ATOM 2745 O O . GLU A 1 340 ? -2.777 -12.367 -3.219 1 91 340 GLU A O 1
ATOM 2750 N N . ASP A 1 341 ? -2.42 -11.273 -1.277 1 94.12 341 ASP A N 1
ATOM 2751 C CA . ASP A 1 341 ? -3.816 -11.031 -0.929 1 94.12 341 ASP A CA 1
ATOM 2752 C C . ASP A 1 341 ? -4.629 -12.32 -0.984 1 94.12 341 ASP A C 1
ATOM 2754 O O . ASP A 1 341 ? -5.688 -12.367 -1.616 1 94.12 341 ASP A O 1
ATOM 2758 N N . MET A 1 342 ? -4.043 -13.312 -0.296 1 95.25 342 MET A N 1
ATOM 2759 C CA . MET A 1 342 ? -4.703 -14.617 -0.314 1 95.25 342 MET A CA 1
ATOM 2760 C C . MET A 1 342 ? -5.434 -14.867 0.998 1 95.25 342 MET A C 1
ATOM 2762 O O . MET A 1 342 ? -6.473 -15.531 1.014 1 95.25 342 MET A O 1
ATOM 2766 N N . ILE A 1 343 ? -4.91 -14.305 2.1 1 97.44 343 ILE A N 1
ATOM 2767 C CA . ILE A 1 343 ? -5.445 -14.602 3.424 1 97.44 343 ILE A CA 1
ATOM 2768 C C . ILE A 1 343 ? -5.773 -13.305 4.148 1 97.44 343 ILE A C 1
ATOM 2770 O O . ILE A 1 343 ? -4.918 -12.43 4.289 1 97.44 343 ILE A O 1
ATOM 2774 N N . VAL A 1 344 ? -6.98 -13.266 4.664 1 97.81 344 VAL A N 1
ATOM 2775 C CA . VAL A 1 344 ? -7.398 -12.062 5.375 1 97.81 344 VAL A CA 1
ATOM 2776 C C . VAL A 1 344 ? -6.797 -12.055 6.777 1 97.81 344 VAL A C 1
ATOM 2778 O O . VAL A 1 344 ? -6.965 -13.016 7.535 1 97.81 344 VAL A O 1
ATOM 2781 N N . GLU A 1 345 ? -6.117 -10.961 7.09 1 97.31 345 GLU A N 1
ATOM 2782 C CA . GLU A 1 345 ? -5.566 -10.781 8.43 1 97.31 345 GLU A CA 1
ATOM 2783 C C . GLU A 1 345 ? -6.445 -9.867 9.273 1 97.31 345 GLU A C 1
ATOM 2785 O O . GLU A 1 345 ? -6.652 -10.117 10.461 1 97.31 345 GLU A O 1
ATOM 2790 N N . GLU A 1 346 ? -6.891 -8.844 8.609 1 95.94 346 GLU A N 1
ATOM 2791 C CA . GLU A 1 346 ? -7.699 -7.852 9.305 1 95.94 346 GLU A CA 1
ATOM 2792 C C . GLU A 1 346 ? -8.828 -7.336 8.422 1 95.94 346 GLU A C 1
ATOM 2794 O O . GLU A 1 346 ? -8.641 -7.137 7.219 1 95.94 346 GLU A O 1
ATOM 2799 N N . CYS A 1 347 ? -9.977 -7.164 9.078 1 95.88 347 CYS A N 1
ATOM 2800 C CA . CYS A 1 347 ? -11.125 -6.586 8.391 1 95.88 347 CYS A CA 1
ATOM 2801 C C . CYS A 1 347 ? -11.375 -5.156 8.859 1 95.88 347 CYS A C 1
ATOM 2803 O O . CYS A 1 347 ? -10.984 -4.781 9.961 1 95.88 347 CYS A O 1
ATOM 2805 N N . GLY A 1 348 ? -11.977 -4.398 8.023 1 94.75 348 GLY A N 1
ATOM 2806 C CA . GLY A 1 348 ? -12.359 -3.031 8.336 1 94.75 348 GLY A CA 1
ATOM 2807 C C . GLY A 1 348 ? -13.461 -2.504 7.445 1 94.75 348 GLY A C 1
ATOM 2808 O O . GLY A 1 348 ? -13.961 -3.223 6.574 1 94.75 348 GLY A O 1
ATOM 2809 N N . CYS A 1 349 ? -13.875 -1.262 7.699 1 93.88 349 CYS A N 1
ATOM 2810 C CA . CYS A 1 349 ? -14.977 -0.663 6.949 1 93.88 349 CYS A CA 1
ATOM 2811 C C . CYS A 1 349 ? -14.461 0.375 5.961 1 93.88 349 CYS A C 1
ATOM 2813 O O . CYS A 1 349 ? -13.781 1.324 6.352 1 93.88 349 CYS A O 1
ATOM 2815 N N . HIS A 1 350 ? -14.797 0.114 4.734 1 91.12 350 HIS A N 1
ATOM 2816 C CA . HIS A 1 350 ? -14.344 0.992 3.66 1 91.12 350 HIS A CA 1
ATOM 2817 C C . HIS A 1 350 ? -15.516 1.443 2.789 1 91.12 350 HIS A C 1
ATOM 2819 O O . HIS A 1 350 ? -16.531 0.746 2.689 1 91.12 350 HIS A O 1
ATOM 2825 N N . MET B 1 1 ? -28.391 74.438 31.219 1 24.19 1 MET B N 1
ATOM 2826 C CA . MET B 1 1 ? -27.672 74.188 29.953 1 24.19 1 MET B CA 1
ATOM 2827 C C . MET B 1 1 ? -27.453 72.688 29.719 1 24.19 1 MET B C 1
ATOM 2829 O O . MET B 1 1 ? -26.828 72 30.531 1 24.19 1 MET B O 1
ATOM 2833 N N . ALA B 1 2 ? -28.312 72 29.047 1 28.78 2 ALA B N 1
ATOM 2834 C CA . ALA B 1 2 ? -28.859 70.625 29 1 28.78 2 ALA B CA 1
ATOM 2835 C C . ALA B 1 2 ? -27.906 69.688 28.297 1 28.78 2 ALA B C 1
ATOM 2837 O O . ALA B 1 2 ? -27.547 69.875 27.141 1 28.78 2 ALA B O 1
ATOM 2838 N N . LEU B 1 3 ? -26.938 69.125 29.016 1 26.83 3 LEU B N 1
ATOM 2839 C CA . LEU B 1 3 ? -25.797 68.312 28.562 1 26.83 3 LEU B CA 1
ATOM 2840 C C . LEU B 1 3 ? -26.266 67.125 27.719 1 26.83 3 LEU B C 1
ATOM 2842 O O . LEU B 1 3 ? -27.047 66.312 28.188 1 26.83 3 LEU B O 1
ATOM 2846 N N . LYS B 1 4 ? -26.484 67.25 26.422 1 27.61 4 LYS B N 1
ATOM 2847 C CA . LYS B 1 4 ? -27.062 66.312 25.469 1 27.61 4 LYS B CA 1
ATOM 2848 C C . LYS B 1 4 ? -26.312 65 25.469 1 27.61 4 LYS B C 1
ATOM 2850 O O . LYS B 1 4 ? -25.078 65 25.297 1 27.61 4 LYS B O 1
ATOM 2855 N N . ALA B 1 5 ? -26.781 63.938 26.109 1 25.91 5 ALA B N 1
ATOM 2856 C CA . ALA B 1 5 ? -26.344 62.562 26.328 1 25.91 5 ALA B CA 1
ATOM 2857 C C . ALA B 1 5 ? -26.094 61.844 25 1 25.91 5 ALA B C 1
ATOM 2859 O O . ALA B 1 5 ? -27.016 61.594 24.219 1 25.91 5 ALA B O 1
ATOM 2860 N N . SER B 1 6 ? -25.109 62.25 24.234 1 24.03 6 SER B N 1
ATOM 2861 C CA . SER B 1 6 ? -24.938 61.719 22.891 1 24.03 6 SER B CA 1
ATOM 2862 C C . SER B 1 6 ? -24.891 60.188 22.891 1 24.03 6 SER B C 1
ATOM 2864 O O . SER B 1 6 ? -24.156 59.594 23.672 1 24.03 6 SER B O 1
ATOM 2866 N N . THR B 1 7 ? -25.906 59.375 22.547 1 24.38 7 THR B N 1
ATOM 2867 C CA . THR B 1 7 ? -26.219 57.969 22.469 1 24.38 7 THR B CA 1
ATOM 2868 C C . THR B 1 7 ? -25.188 57.25 21.594 1 24.38 7 THR B C 1
ATOM 2870 O O . THR B 1 7 ? -25.141 57.469 20.375 1 24.38 7 THR B O 1
ATOM 2873 N N . SER B 1 8 ? -23.938 57.031 21.953 1 23.64 8 SER B N 1
ATOM 2874 C CA . SER B 1 8 ? -22.875 56.375 21.188 1 23.64 8 SER B CA 1
ATOM 2875 C C . SER B 1 8 ? -23.297 55 20.688 1 23.64 8 SER B C 1
ATOM 2877 O O . SER B 1 8 ? -23.75 54.156 21.469 1 23.64 8 SER B O 1
ATOM 2879 N N . ILE B 1 9 ? -23.875 54.844 19.5 1 25.83 9 ILE B N 1
ATOM 2880 C CA . ILE B 1 9 ? -24.328 53.688 18.719 1 25.83 9 ILE B CA 1
ATOM 2881 C C . ILE B 1 9 ? -23.266 52.594 18.781 1 25.83 9 ILE B C 1
ATOM 2883 O O . ILE B 1 9 ? -22.109 52.812 18.422 1 25.83 9 ILE B O 1
ATOM 2887 N N . TYR B 1 10 ? -23.359 51.469 19.594 1 24.77 10 TYR B N 1
ATOM 2888 C CA . TYR B 1 10 ? -22.688 50.219 19.828 1 24.77 10 TYR B CA 1
ATOM 2889 C C . TYR B 1 10 ? -22.453 49.469 18.516 1 24.77 10 TYR B C 1
ATOM 2891 O O . TYR B 1 10 ? -23.406 49.062 17.844 1 24.77 10 TYR B O 1
ATOM 2899 N N . GLY B 1 11 ? -21.531 49.875 17.656 1 28.28 11 GLY B N 1
ATOM 2900 C CA . GLY B 1 11 ? -21.172 49.25 16.375 1 28.28 11 GLY B CA 1
ATOM 2901 C C . GLY B 1 11 ? -21.125 47.75 16.438 1 28.28 11 GLY B C 1
ATOM 2902 O O . GLY B 1 11 ? -20.797 47.156 17.469 1 28.28 11 GLY B O 1
ATOM 2903 N N . THR B 1 12 ? -21.922 46.969 15.75 1 30.19 12 THR B N 1
ATOM 2904 C CA . THR B 1 12 ? -22.125 45.531 15.523 1 30.19 12 THR B CA 1
ATOM 2905 C C . THR B 1 12 ? -20.781 44.844 15.336 1 30.19 12 THR B C 1
ATOM 2907 O O . THR B 1 12 ? -19.969 45.219 14.5 1 30.19 12 THR B O 1
ATOM 2910 N N . ARG B 1 13 ? -20.156 44.156 16.328 1 32.34 13 ARG B N 1
ATOM 2911 C CA . ARG B 1 13 ? -19.016 43.219 16.422 1 32.34 13 ARG B CA 1
ATOM 2912 C C . ARG B 1 13 ? -19.016 42.25 15.258 1 32.34 13 ARG B C 1
ATOM 2914 O O . ARG B 1 13 ? -19.906 41.375 15.172 1 32.34 13 ARG B O 1
ATOM 2921 N N . HIS B 1 14 ? -18.844 42.625 14 1 32.03 14 HIS B N 1
ATOM 2922 C CA . HIS B 1 14 ? -18.609 41.75 12.867 1 32.03 14 HIS B CA 1
ATOM 2923 C C . HIS B 1 14 ? -17.875 40.469 13.305 1 32.03 14 HIS B C 1
ATOM 2925 O O . HIS B 1 14 ? -17.141 40.5 14.289 1 32.03 14 HIS B O 1
ATOM 2931 N N . SER B 1 15 ? -18.438 39.312 13.023 1 34.56 15 SER B N 1
ATOM 2932 C CA . SER B 1 15 ? -17.938 37.938 13.164 1 34.56 15 SER B CA 1
ATOM 2933 C C . SER B 1 15 ? -16.422 37.875 13.055 1 34.56 15 SER B C 1
ATOM 2935 O O . SER B 1 15 ? -15.828 38.625 12.266 1 34.56 15 SER B O 1
ATOM 2937 N N . HIS B 1 16 ? -15.688 37.656 14.047 1 34.72 16 HIS B N 1
ATOM 2938 C CA . HIS B 1 16 ? -14.266 37.375 14.148 1 34.72 16 HIS B CA 1
ATOM 2939 C C . HIS B 1 16 ? -13.75 36.656 12.891 1 34.72 16 HIS B C 1
ATOM 2941 O O . HIS B 1 16 ? -13.984 35.469 12.711 1 34.72 16 HIS B O 1
ATOM 2947 N N . SER B 1 17 ? -13.945 37.062 11.68 1 40.44 17 SER B N 1
ATOM 2948 C CA . SER B 1 17 ? -13.211 36.594 10.5 1 40.44 17 SER B CA 1
ATOM 2949 C C . SER B 1 17 ? -11.797 36.156 10.867 1 40.44 17 SER B C 1
ATOM 2951 O O . SER B 1 17 ? -10.945 36.969 11.203 1 40.44 17 SER B O 1
ATOM 2953 N N . MET B 1 18 ? -11.531 35.281 11.75 1 44.31 18 MET B N 1
ATOM 2954 C CA . MET B 1 18 ? -10.195 34.75 12.023 1 44.31 18 MET B CA 1
ATOM 2955 C C . MET B 1 18 ? -9.297 34.875 10.797 1 44.31 18 MET B C 1
ATOM 2957 O O . MET B 1 18 ? -9.555 34.25 9.766 1 44.31 18 MET B O 1
ATOM 2961 N N . LYS B 1 19 ? -8.773 35.969 10.477 1 54.62 19 LYS B N 1
ATOM 2962 C CA . LYS B 1 19 ? -7.734 36.281 9.5 1 54.62 19 LYS B CA 1
ATOM 2963 C C . LYS B 1 19 ? -6.617 35.219 9.539 1 54.62 19 LYS B C 1
ATOM 2965 O O . LYS B 1 19 ? -6.043 34.969 10.594 1 54.62 19 LYS B O 1
ATOM 2970 N N . TYR B 1 20 ? -6.727 34.156 8.727 1 62.69 20 TYR B N 1
ATOM 2971 C CA . TYR B 1 20 ? -5.672 33.156 8.578 1 62.69 20 TYR B CA 1
ATOM 2972 C C . TYR B 1 20 ? -4.34 33.812 8.25 1 62.69 20 TYR B C 1
ATOM 2974 O O . TYR B 1 20 ? -4.301 34.844 7.57 1 62.69 20 TYR B O 1
ATOM 2982 N N . PRO B 1 21 ? -3.34 33.312 9.047 1 69.31 21 PRO B N 1
ATOM 2983 C CA . PRO B 1 21 ? -2.041 33.875 8.664 1 69.31 21 PRO B CA 1
ATOM 2984 C C . PRO B 1 21 ? -1.77 33.75 7.164 1 69.31 21 PRO B C 1
ATOM 2986 O O . PRO B 1 21 ? -1.913 32.656 6.594 1 69.31 21 PRO B O 1
ATOM 2989 N N . PRO B 1 22 ? -1.589 34.812 6.543 1 75.12 22 PRO B N 1
ATOM 2990 C CA . PRO B 1 22 ? -1.425 34.844 5.09 1 75.12 22 PRO B CA 1
ATOM 2991 C C . PRO B 1 22 ? -0.368 33.844 4.605 1 75.12 22 PRO B C 1
ATOM 2993 O O . PRO B 1 22 ? -0.497 33.281 3.518 1 75.12 22 PRO B O 1
ATOM 2996 N N . TYR B 1 23 ? 0.568 33.594 5.477 1 84.38 23 TYR B N 1
ATOM 2997 C CA . TYR B 1 23 ? 1.686 32.781 5.016 1 84.38 23 TYR B CA 1
ATOM 2998 C C . TYR B 1 23 ? 1.26 31.344 4.816 1 84.38 23 TYR B C 1
ATOM 3000 O O . TYR B 1 23 ? 1.605 30.719 3.811 1 84.38 23 TYR B O 1
ATOM 3008 N N . ILE B 1 24 ? 0.54 30.812 5.703 1 87.38 24 ILE B N 1
ATOM 3009 C CA . ILE B 1 24 ? 0.154 29.422 5.602 1 87.38 24 ILE B CA 1
ATOM 3010 C C . ILE B 1 24 ? -0.818 29.234 4.441 1 87.38 24 ILE B C 1
ATOM 3012 O O . ILE B 1 24 ? -0.836 28.172 3.801 1 87.38 24 ILE B O 1
ATOM 3016 N N . MET B 1 25 ? -1.575 30.266 4.188 1 85.19 25 MET B N 1
ATOM 3017 C CA . MET B 1 25 ? -2.463 30.219 3.029 1 85.19 25 MET B CA 1
ATOM 3018 C C . MET B 1 25 ? -1.664 30.188 1.731 1 85.19 25 MET B C 1
ATOM 3020 O O . MET B 1 25 ? -2.039 29.484 0.784 1 85.19 25 MET B O 1
ATOM 3024 N N . GLU B 1 26 ? -0.604 30.938 1.812 1 85.06 26 GLU B N 1
ATOM 3025 C CA . GLU B 1 26 ? 0.281 30.938 0.65 1 85.06 26 GLU B CA 1
ATOM 3026 C C . GLU B 1 26 ? 0.895 29.547 0.44 1 85.06 26 GLU B C 1
ATOM 3028 O O . GLU B 1 26 ? 1.02 29.094 -0.696 1 85.06 26 GLU B O 1
ATOM 3033 N N . LEU B 1 27 ? 1.266 29.016 1.505 1 88.44 27 LEU B N 1
ATOM 3034 C CA . LEU B 1 27 ? 1.819 27.672 1.431 1 88.44 27 LEU B CA 1
ATOM 3035 C C . LEU B 1 27 ? 0.799 26.688 0.857 1 88.44 27 LEU B C 1
ATOM 3037 O O . LEU B 1 27 ? 1.132 25.875 -0 1 88.44 27 LEU B O 1
ATOM 3041 N N . TYR B 1 28 ? -0.391 26.797 1.27 1 89.25 28 TYR B N 1
ATOM 3042 C CA . TYR B 1 28 ? -1.464 25.938 0.784 1 89.25 28 TYR B CA 1
ATOM 3043 C C . TYR B 1 28 ? -1.674 26.125 -0.715 1 89.25 28 TYR B C 1
ATOM 3045 O O . TYR B 1 28 ? -1.759 25.156 -1.461 1 89.25 28 TYR B O 1
ATOM 3053 N N . GLN B 1 29 ? -1.742 27.328 -1.124 1 85.25 29 GLN B N 1
ATOM 3054 C CA . GLN B 1 29 ? -1.952 27.641 -2.535 1 85.25 29 GLN B CA 1
ATOM 3055 C C . GLN B 1 29 ? -0.816 27.094 -3.393 1 85.25 29 GLN B C 1
ATOM 3057 O O . GLN B 1 29 ? -1.05 26.594 -4.496 1 85.25 29 GLN B O 1
ATOM 3062 N N . THR B 1 30 ? 0.349 27.188 -2.836 1 83.81 30 THR B N 1
ATOM 3063 C CA . THR B 1 30 ? 1.507 26.672 -3.561 1 83.81 30 THR B CA 1
ATOM 3064 C C . THR B 1 30 ? 1.416 25.156 -3.725 1 83.81 30 THR B C 1
ATOM 3066 O O . THR B 1 30 ? 1.762 24.625 -4.777 1 83.81 30 THR B O 1
ATOM 3069 N N . LEU B 1 31 ? 0.973 24.516 -2.756 1 84.06 31 LEU B N 1
ATOM 3070 C CA . LEU B 1 31 ? 0.862 23.062 -2.787 1 84.06 31 LEU B CA 1
ATOM 3071 C C . LEU B 1 31 ? -0.213 22.609 -3.773 1 84.06 31 LEU B C 1
ATOM 3073 O O . LEU B 1 31 ? -0.025 21.641 -4.508 1 84.06 31 LEU B O 1
ATOM 3077 N N . VAL B 1 32 ? -1.287 23.312 -3.752 1 83.19 32 VAL B N 1
ATOM 3078 C CA . VAL B 1 32 ? -2.432 22.891 -4.555 1 83.19 32 VAL B CA 1
ATOM 3079 C C . VAL B 1 32 ? -2.223 23.297 -6.008 1 83.19 32 VAL B C 1
ATOM 3081 O O . VAL B 1 32 ? -2.531 22.531 -6.93 1 83.19 32 VAL B O 1
ATOM 3084 N N . MET B 1 33 ? -1.711 24.484 -6.203 1 77.25 33 MET B N 1
ATOM 3085 C CA . MET B 1 33 ? -1.575 25.016 -7.562 1 77.25 33 MET B CA 1
ATOM 3086 C C . MET B 1 33 ? -0.269 24.547 -8.195 1 77.25 33 MET B C 1
ATOM 3088 O O . MET B 1 33 ? -0.122 24.578 -9.414 1 77.25 33 MET B O 1
ATOM 3092 N N . GLY B 1 34 ? 0.516 23.891 -7.504 1 70 34 GLY B N 1
ATOM 3093 C CA . GLY B 1 34 ? 1.792 23.438 -8.039 1 70 34 GLY B CA 1
ATOM 3094 C C . GLY B 1 34 ? 2.709 24.578 -8.438 1 70 34 GLY B C 1
ATOM 3095 O O . GLY B 1 34 ? 3.801 24.344 -8.961 1 70 34 GLY B O 1
ATOM 3096 N N . ASN B 1 35 ? 2.182 25.734 -8.602 1 61.66 35 ASN B N 1
ATOM 3097 C CA . ASN B 1 35 ? 3.01 26.844 -9.078 1 61.66 35 ASN B CA 1
ATOM 3098 C C . ASN B 1 35 ? 3.828 27.453 -7.945 1 61.66 35 ASN B C 1
ATOM 3100 O O . ASN B 1 35 ? 3.389 27.469 -6.793 1 61.66 35 ASN B O 1
ATOM 3104 N N . ALA B 1 36 ? 5.133 27.172 -8.086 1 58.09 36 ALA B N 1
ATOM 3105 C CA . ALA B 1 36 ? 6.109 27.703 -7.133 1 58.09 36 ALA B CA 1
ATOM 3106 C C . ALA B 1 36 ? 5.855 29.188 -6.855 1 58.09 36 ALA B C 1
ATOM 3108 O O . ALA B 1 36 ? 6.07 30.031 -7.727 1 58.09 36 ALA B O 1
ATOM 3109 N N . THR B 1 37 ? 4.875 29.516 -6.16 1 61.22 37 THR B N 1
ATOM 3110 C CA . THR B 1 37 ? 4.785 30.906 -5.734 1 61.22 37 THR B CA 1
ATOM 3111 C C . THR B 1 37 ? 6.105 31.375 -5.133 1 61.22 37 THR B C 1
ATOM 3113 O O . THR B 1 37 ? 7.082 30.625 -5.102 1 61.22 37 THR B O 1
ATOM 3116 N N . ASP B 1 38 ? 6.125 32.594 -4.414 1 65.12 38 ASP B N 1
ATOM 3117 C CA . ASP B 1 38 ? 7.148 33.438 -3.803 1 65.12 38 ASP B CA 1
ATOM 3118 C C . ASP B 1 38 ? 7.855 32.688 -2.666 1 65.12 38 ASP B C 1
ATOM 3120 O O . ASP B 1 38 ? 8.461 33.312 -1.794 1 65.12 38 ASP B O 1
ATOM 3124 N N . LEU B 1 39 ? 7.766 31.312 -2.834 1 72.88 39 LEU B N 1
ATOM 3125 C CA . LEU B 1 39 ? 8.461 30.625 -1.756 1 72.88 39 LEU B CA 1
ATOM 3126 C C . LEU B 1 39 ? 9.961 30.578 -2.018 1 72.88 39 LEU B C 1
ATOM 3128 O O . LEU B 1 39 ? 10.398 30.562 -3.172 1 72.88 39 LEU B O 1
ATOM 3132 N N . SER B 1 40 ? 10.625 30.766 -0.861 1 69.25 40 SER B N 1
ATOM 3133 C CA . SER B 1 40 ? 12.086 30.703 -0.963 1 69.25 40 SER B CA 1
ATOM 3134 C C . SER B 1 40 ? 12.547 29.344 -1.489 1 69.25 40 SER B C 1
ATOM 3136 O O . SER B 1 40 ? 11.781 28.375 -1.481 1 69.25 40 SER B O 1
ATOM 3138 N N . VAL B 1 41 ? 13.664 29.297 -2.012 1 68.44 41 VAL B N 1
ATOM 3139 C CA . VAL B 1 41 ? 14.312 28.109 -2.574 1 68.44 41 VAL B CA 1
ATOM 3140 C C . VAL B 1 41 ? 14.367 27 -1.53 1 68.44 41 VAL B C 1
ATOM 3142 O O . VAL B 1 41 ? 14.297 25.812 -1.871 1 68.44 41 VAL B O 1
ATOM 3145 N N . LEU B 1 42 ? 14.414 27.422 -0.268 1 72.12 42 LEU B N 1
ATOM 3146 C CA . LEU B 1 42 ? 14.5 26.438 0.798 1 72.12 42 LEU B CA 1
ATOM 3147 C C . LEU B 1 42 ? 13.125 25.875 1.146 1 72.12 42 LEU B C 1
ATOM 3149 O O . LEU B 1 42 ? 12.984 24.688 1.433 1 72.12 42 LEU B O 1
ATOM 3153 N N . GLU B 1 43 ? 12.195 26.719 0.907 1 81.19 43 GLU B N 1
ATOM 3154 C CA . GLU B 1 43 ? 10.867 26.375 1.396 1 81.19 43 GLU B CA 1
ATOM 3155 C C . GLU B 1 43 ? 10.156 25.422 0.433 1 81.19 43 GLU B C 1
ATOM 3157 O O . GLU B 1 43 ? 9.414 24.531 0.862 1 81.19 43 GLU B O 1
ATOM 3162 N N . HIS B 1 44 ? 10.461 25.531 -0.763 1 80.75 44 HIS B N 1
ATOM 3163 C CA . HIS B 1 44 ? 9.703 24.781 -1.759 1 80.75 44 HIS B CA 1
ATOM 3164 C C . HIS B 1 44 ? 9.945 23.281 -1.627 1 80.75 44 HIS B C 1
ATOM 3166 O O . HIS B 1 44 ? 9 22.5 -1.479 1 80.75 44 HIS B O 1
ATOM 3172 N N . PRO B 1 45 ? 11.234 22.906 -1.593 1 83 45 PRO B N 1
ATOM 3173 C CA . PRO B 1 45 ? 11.461 21.453 -1.458 1 83 45 PRO B CA 1
ATOM 3174 C C . PRO B 1 45 ? 10.984 20.906 -0.115 1 83 45 PRO B C 1
ATOM 3176 O O . PRO B 1 45 ? 10.484 19.781 -0.047 1 83 45 PRO B O 1
ATOM 3179 N N . VAL B 1 46 ? 11.078 21.672 0.851 1 88.62 46 VAL B N 1
ATOM 3180 C CA . VAL B 1 46 ? 10.695 21.234 2.188 1 88.62 46 VAL B CA 1
ATOM 3181 C C . VAL B 1 46 ? 9.18 21.062 2.268 1 88.62 46 VAL B C 1
ATOM 3183 O O . VAL B 1 46 ? 8.68 20.125 2.879 1 88.62 46 VAL B O 1
ATOM 3186 N N . LEU B 1 47 ? 8.555 22 1.651 1 88.38 47 LEU B N 1
ATOM 3187 C CA . LEU B 1 47 ? 7.102 21.953 1.645 1 88.38 47 LEU B CA 1
ATOM 3188 C C . LEU B 1 47 ? 6.613 20.672 0.954 1 88.38 47 LEU B C 1
ATOM 3190 O O . LEU B 1 47 ? 5.684 20.016 1.434 1 88.38 47 LEU B O 1
ATOM 3194 N N . GLN B 1 48 ? 7.277 20.297 -0.073 1 85.44 48 GLN B N 1
ATOM 3195 C CA . GLN B 1 48 ? 6.879 19.125 -0.838 1 85.44 48 GLN B CA 1
ATOM 3196 C C . GLN B 1 48 ? 7.176 17.844 -0.068 1 85.44 48 GLN B C 1
ATOM 3198 O O . GLN B 1 48 ? 6.445 16.859 -0.184 1 85.44 48 GLN B O 1
ATOM 3203 N N . GLU B 1 49 ? 8.117 17.906 0.714 1 87.94 49 GLU B N 1
ATOM 3204 C CA . GLU B 1 49 ? 8.555 16.703 1.428 1 87.94 49 GLU B CA 1
ATOM 3205 C C . GLU B 1 49 ? 7.828 16.562 2.76 1 87.94 49 GLU B C 1
ATOM 3207 O O . GLU B 1 49 ? 7.863 15.492 3.375 1 87.94 49 GLU B O 1
ATOM 3212 N N . SER B 1 50 ? 7.195 17.594 3.146 1 91.06 50 SER B N 1
ATOM 3213 C CA . SER B 1 50 ? 6.555 17.578 4.457 1 91.06 50 SER B CA 1
ATOM 3214 C C . SER B 1 50 ? 5.148 17 4.379 1 91.06 50 SER B C 1
ATOM 3216 O O . SER B 1 50 ? 4.465 17.156 3.365 1 91.06 50 SER B O 1
ATOM 3218 N N . ASP B 1 51 ? 4.785 16.312 5.445 1 89.44 51 ASP B N 1
ATOM 3219 C CA . ASP B 1 51 ? 3.428 15.781 5.543 1 89.44 51 ASP B CA 1
ATOM 3220 C C . ASP B 1 51 ? 2.496 16.781 6.234 1 89.44 51 ASP B C 1
ATOM 3222 O O . ASP B 1 51 ? 1.277 16.719 6.059 1 89.44 51 ASP B O 1
ATOM 3226 N N . ALA B 1 52 ? 3.145 17.641 7.02 1 91.44 52 ALA B N 1
ATOM 3227 C CA . ALA B 1 52 ? 2.352 18.641 7.734 1 91.44 52 ALA B CA 1
ATOM 3228 C C . ALA B 1 52 ? 3.148 19.922 7.949 1 91.44 52 ALA B C 1
ATOM 3230 O O . ALA B 1 52 ? 4.375 19.875 8.086 1 91.44 52 ALA B O 1
ATOM 3231 N N . VAL B 1 53 ? 2.445 21.016 7.891 1 93 53 VAL B N 1
ATOM 3232 C CA . VAL B 1 53 ? 2.979 22.312 8.25 1 93 53 VAL B CA 1
ATOM 3233 C C . VAL B 1 53 ? 2.123 22.938 9.352 1 93 53 VAL B C 1
ATOM 3235 O O . VAL B 1 53 ? 0.905 23.062 9.203 1 93 53 VAL B O 1
ATOM 3238 N N . LEU B 1 54 ? 2.777 23.25 10.445 1 92.62 54 LEU B N 1
ATOM 3239 C CA . LEU B 1 54 ? 2.086 23.875 11.57 1 92.62 54 LEU B CA 1
ATOM 3240 C C . LEU B 1 54 ? 2.416 25.359 11.672 1 92.62 54 LEU B C 1
ATOM 3242 O O . LEU B 1 54 ? 3.582 25.734 11.578 1 92.62 54 LEU B O 1
ATOM 3246 N N . SER B 1 55 ? 1.415 26.109 11.758 1 91.75 55 SER B N 1
ATOM 3247 C CA . SER B 1 55 ? 1.57 27.547 12.008 1 91.75 55 SER B CA 1
ATOM 3248 C C . SER B 1 55 ? 1.058 27.922 13.391 1 91.75 55 SER B C 1
ATOM 3250 O O . SER B 1 55 ? -0.149 27.891 13.648 1 91.75 55 SER B O 1
ATOM 3252 N N . LEU B 1 56 ? 1.991 28.266 14.242 1 90.69 56 LEU B N 1
ATOM 3253 C CA . LEU B 1 56 ? 1.652 28.609 15.625 1 90.69 56 LEU B CA 1
ATOM 3254 C C . LEU B 1 56 ? 1.678 30.125 15.828 1 90.69 56 LEU B C 1
ATOM 3256 O O . LEU B 1 56 ? 2.656 30.781 15.477 1 90.69 56 LEU B O 1
ATOM 3260 N N . ILE B 1 57 ? 0.638 30.562 16.391 1 85.19 57 ILE B N 1
ATOM 3261 C CA . ILE B 1 57 ? 0.601 31.969 16.734 1 85.19 57 ILE B CA 1
ATOM 3262 C C . ILE B 1 57 ? 1.201 32.188 18.109 1 85.19 57 ILE B C 1
ATOM 3264 O O . ILE B 1 57 ? 0.982 31.375 19.016 1 85.19 57 ILE B O 1
ATOM 3268 N N . SER B 1 58 ? 1.947 33.25 18.188 1 86.62 58 SER B N 1
ATOM 3269 C CA . SER B 1 58 ? 2.568 33.562 19.484 1 86.62 58 SER B CA 1
ATOM 3270 C C . SER B 1 58 ? 1.517 33.781 20.562 1 86.62 58 SER B C 1
ATOM 3272 O O . SER B 1 58 ? 0.515 34.469 20.312 1 86.62 58 SER B O 1
ATOM 3274 N N . LYS B 1 59 ? 1.74 33.188 21.656 1 82.5 59 LYS B N 1
ATOM 3275 C CA . LYS B 1 59 ? 0.851 33.406 22.797 1 82.5 59 LYS B CA 1
ATOM 3276 C C . LYS B 1 59 ? 1.103 34.75 23.453 1 82.5 59 LYS B C 1
ATOM 3278 O O . LYS B 1 59 ? 0.17 35.406 23.938 1 82.5 59 LYS B O 1
ATOM 3283 N N . SER B 1 60 ? 2.375 35.156 23.453 1 82.81 60 SER B N 1
ATOM 3284 C CA . SER B 1 60 ? 2.77 36.406 24.047 1 82.81 60 SER B CA 1
ATOM 3285 C C . SER B 1 60 ? 4.043 36.969 23.406 1 82.81 60 SER B C 1
ATOM 3287 O O . SER B 1 60 ? 4.855 36.188 22.875 1 82.81 60 SER B O 1
ATOM 3289 N N . CYS B 1 61 ? 4.043 38.25 23.297 1 85.62 61 CYS B N 1
ATOM 3290 C CA . CYS B 1 61 ? 5.223 38.969 22.844 1 85.62 61 CYS B CA 1
ATOM 3291 C C . CYS B 1 61 ? 5.574 40.094 23.797 1 85.62 61 CYS B C 1
ATOM 3293 O O . CYS B 1 61 ? 4.805 41.031 23.969 1 85.62 61 CYS B O 1
ATOM 3295 N N . VAL B 1 62 ? 6.723 39.969 24.406 1 83 62 VAL B N 1
ATOM 3296 C CA . VAL B 1 62 ? 7.156 40.969 25.391 1 83 62 VAL B CA 1
ATOM 3297 C C . VAL B 1 62 ? 8.43 41.625 24.891 1 83 62 VAL B C 1
ATOM 3299 O O . VAL B 1 62 ? 9.398 40.969 24.531 1 83 62 VAL B O 1
ATOM 3302 N N . GLU B 1 63 ? 8.328 42.938 24.781 1 84.31 63 GLU B N 1
ATOM 3303 C CA . GLU B 1 63 ? 9.5 43.719 24.406 1 84.31 63 GLU B CA 1
ATOM 3304 C C . GLU B 1 63 ? 10.055 44.5 25.594 1 84.31 63 GLU B C 1
ATOM 3306 O O . GLU B 1 63 ? 9.328 45.281 26.234 1 84.31 63 GLU B O 1
ATOM 3311 N N . ARG B 1 64 ? 11.25 44.219 25.938 1 81 64 ARG B N 1
ATOM 3312 C CA . ARG B 1 64 ? 11.945 44.938 27 1 81 64 ARG B CA 1
ATOM 3313 C C . ARG B 1 64 ? 13.32 45.406 26.531 1 81 64 ARG B C 1
ATOM 3315 O O . ARG B 1 64 ? 14.219 44.594 26.297 1 81 64 ARG B O 1
ATOM 3322 N N . ASP B 1 65 ? 13.469 46.719 26.531 1 80.75 65 ASP B N 1
ATOM 3323 C CA . ASP B 1 65 ? 14.727 47.25 26.047 1 80.75 65 ASP B CA 1
ATOM 3324 C C . ASP B 1 65 ? 15.148 46.625 24.734 1 80.75 65 ASP B C 1
ATOM 3326 O O . ASP B 1 65 ? 14.43 46.688 23.734 1 80.75 65 ASP B O 1
ATOM 3330 N N . ASN B 1 66 ? 16.25 45.906 24.828 1 85.12 66 ASN B N 1
ATOM 3331 C CA . ASN B 1 66 ? 16.734 45.281 23.609 1 85.12 66 ASN B CA 1
ATOM 3332 C C . ASN B 1 66 ? 16.438 43.781 23.594 1 85.12 66 ASN B C 1
ATOM 3334 O O . ASN B 1 66 ? 17.172 43 22.984 1 85.12 66 ASN B O 1
ATOM 3338 N N . HIS B 1 67 ? 15.367 43.438 24.312 1 87.19 67 HIS B N 1
ATOM 3339 C CA . HIS B 1 67 ? 15.008 42.031 24.375 1 87.19 67 HIS B CA 1
ATOM 3340 C C . HIS B 1 67 ? 13.562 41.781 23.953 1 87.19 67 HIS B C 1
ATOM 3342 O O . HIS B 1 67 ? 12.656 42.5 24.406 1 87.19 67 HIS B O 1
ATOM 3348 N N . TRP B 1 68 ? 13.43 40.906 22.984 1 87.5 68 TRP B N 1
ATOM 3349 C CA . TRP B 1 68 ? 12.109 40.406 22.594 1 87.5 68 TRP B CA 1
ATOM 3350 C C . TRP B 1 68 ? 11.883 39 23.094 1 87.5 68 TRP B C 1
ATOM 3352 O O . TRP B 1 68 ? 12.617 38.062 22.734 1 87.5 68 TRP B O 1
ATOM 3362 N N . ALA B 1 69 ? 10.898 38.812 23.984 1 88.81 69 ALA B N 1
ATOM 3363 C CA . ALA B 1 69 ? 10.531 37.469 24.453 1 88.81 69 ALA B CA 1
ATOM 3364 C C . ALA B 1 69 ? 9.25 36.969 23.781 1 88.81 69 ALA B C 1
ATOM 3366 O O . ALA B 1 69 ? 8.188 37.562 23.969 1 88.81 69 ALA B O 1
ATOM 3367 N N . LEU B 1 70 ? 9.445 35.938 23.031 1 89.94 70 LEU B N 1
ATOM 3368 C CA . LEU B 1 70 ? 8.32 35.375 22.297 1 89.94 70 LEU B CA 1
ATOM 3369 C C . LEU B 1 70 ? 7.93 34 22.859 1 89.94 70 LEU B C 1
ATOM 3371 O O . LEU B 1 70 ? 8.797 33.156 23.078 1 89.94 70 LEU B O 1
ATOM 3375 N N . SER B 1 71 ? 6.637 33.781 23.062 1 89.25 71 SER B N 1
ATOM 3376 C CA . SER B 1 71 ? 6.172 32.531 23.625 1 89.25 71 SER B CA 1
ATOM 3377 C C . SER B 1 71 ? 5.188 31.828 22.703 1 89.25 71 SER B C 1
ATOM 3379 O O . SER B 1 71 ? 4.324 32.469 22.109 1 89.25 71 SER B O 1
ATOM 3381 N N . PHE B 1 72 ? 5.414 30.5 22.547 1 89.81 72 PHE B N 1
ATOM 3382 C CA . PHE B 1 72 ? 4.547 29.672 21.734 1 89.81 72 PHE B CA 1
ATOM 3383 C C . PHE B 1 72 ? 4.129 28.422 22.5 1 89.81 72 PHE B C 1
ATOM 3385 O O . PHE B 1 72 ? 4.832 27.984 23.406 1 89.81 72 PHE B O 1
ATOM 3392 N N . ASP B 1 73 ? 2.949 27.938 22.156 1 87.81 73 ASP B N 1
ATOM 3393 C CA . ASP B 1 73 ? 2.568 26.609 22.609 1 87.81 73 ASP B CA 1
ATOM 3394 C C . ASP B 1 73 ? 3.008 25.547 21.609 1 87.81 73 ASP B C 1
ATOM 3396 O O . ASP B 1 73 ? 2.338 25.312 20.594 1 87.81 73 ASP B O 1
ATOM 3400 N N . MET B 1 74 ? 4.078 24.875 21.938 1 89.06 74 MET B N 1
ATOM 3401 C CA . MET B 1 74 ? 4.652 23.891 21.016 1 89.06 74 MET B CA 1
ATOM 3402 C C . MET B 1 74 ? 4.305 22.469 21.453 1 89.06 74 MET B C 1
ATOM 3404 O O . MET B 1 74 ? 4.953 21.516 21.031 1 89.06 74 MET B O 1
ATOM 3408 N N . SER B 1 75 ? 3.254 22.328 22.188 1 83.75 75 SER B N 1
ATOM 3409 C CA . SER B 1 75 ? 2.871 21.031 22.719 1 83.75 75 SER B CA 1
ATOM 3410 C C . SER B 1 75 ? 2.412 20.094 21.609 1 83.75 75 SER B C 1
ATOM 3412 O O . SER B 1 75 ? 2.543 18.875 21.734 1 83.75 75 SER B O 1
ATOM 3414 N N . SER B 1 76 ? 1.984 20.656 20.547 1 82.31 76 SER B N 1
ATOM 3415 C CA . SER B 1 76 ? 1.405 19.844 19.484 1 82.31 76 SER B CA 1
ATOM 3416 C C . SER B 1 76 ? 2.486 19.297 18.562 1 82.31 76 SER B C 1
ATOM 3418 O O . SER B 1 76 ? 2.215 18.422 17.719 1 82.31 76 SER B O 1
ATOM 3420 N N . ILE B 1 77 ? 3.643 19.812 18.734 1 87.06 77 ILE B N 1
ATOM 3421 C CA . ILE B 1 77 ? 4.734 19.344 17.891 1 87.06 77 ILE B CA 1
ATOM 3422 C C . ILE B 1 77 ? 5.312 18.047 18.469 1 87.06 77 ILE B C 1
ATOM 3424 O O . ILE B 1 77 ? 5.895 18.047 19.547 1 87.06 77 ILE B O 1
ATOM 3428 N N . SER B 1 78 ? 5.09 16.984 17.719 1 81.31 78 SER B N 1
ATOM 3429 C CA . SER B 1 78 ? 5.555 15.68 18.188 1 81.31 78 SER B CA 1
ATOM 3430 C C . SER B 1 78 ? 7.027 15.469 17.844 1 81.31 78 SER B C 1
ATOM 3432 O O . SER B 1 78 ? 7.477 15.828 16.75 1 81.31 78 SER B O 1
ATOM 3434 N N . SER B 1 79 ? 7.688 14.852 18.734 1 78.19 79 SER B N 1
ATOM 3435 C CA . SER B 1 79 ? 9.086 14.523 18.5 1 78.19 79 SER B CA 1
ATOM 3436 C C . SER B 1 79 ? 9.234 13.281 17.641 1 78.19 79 SER B C 1
ATOM 3438 O O . SER B 1 79 ? 10.312 13.008 17.109 1 78.19 79 SER B O 1
ATOM 3440 N N . SER B 1 80 ? 8.148 12.562 17.547 1 79.25 80 SER B N 1
ATOM 3441 C CA . SER B 1 80 ? 8.195 11.352 16.734 1 79.25 80 SER B CA 1
ATOM 3442 C C . SER B 1 80 ? 8.266 11.68 15.25 1 79.25 80 SER B C 1
ATOM 3444 O O . SER B 1 80 ? 8.703 10.859 14.438 1 79.25 80 SER B O 1
ATOM 3446 N N . ASN B 1 81 ? 7.887 12.883 15 1 85.75 81 ASN B N 1
ATOM 3447 C CA . ASN B 1 81 ? 7.961 13.328 13.617 1 85.75 81 ASN B CA 1
ATOM 3448 C C . ASN B 1 81 ? 9.336 13.906 13.289 1 85.75 81 ASN B C 1
ATOM 3450 O O . ASN B 1 81 ? 10.055 14.359 14.18 1 85.75 81 ASN B O 1
ATOM 3454 N N . GLU B 1 82 ? 9.648 13.703 12.102 1 90.56 82 GLU B N 1
ATOM 3455 C CA . GLU B 1 82 ? 10.891 14.32 11.656 1 90.56 82 GLU B CA 1
ATOM 3456 C C . GLU B 1 82 ? 10.703 15.812 11.406 1 90.56 82 GLU B C 1
ATOM 3458 O O . GLU B 1 82 ? 9.867 16.219 10.602 1 90.56 82 GLU B O 1
ATOM 3463 N N . LEU B 1 83 ? 11.492 16.625 12.086 1 93.75 83 LEU B N 1
ATOM 3464 C CA . LEU B 1 83 ? 11.477 18.062 11.867 1 93.75 83 LEU B CA 1
ATOM 3465 C C . LEU B 1 83 ? 12.273 18.438 10.617 1 93.75 83 LEU B C 1
ATOM 3467 O O . LEU B 1 83 ? 13.477 18.188 10.547 1 93.75 83 LEU B O 1
ATOM 3471 N N . LYS B 1 84 ? 11.602 19.016 9.672 1 94.19 84 LYS B N 1
ATOM 3472 C CA . LYS B 1 84 ? 12.281 19.375 8.43 1 94.19 84 LYS B CA 1
ATOM 3473 C C . LYS B 1 84 ? 12.75 20.812 8.453 1 94.19 84 LYS B C 1
ATOM 3475 O O . LYS B 1 84 ? 13.852 21.125 7.996 1 94.19 84 LYS B O 1
ATOM 3480 N N . LEU B 1 85 ? 11.914 21.625 8.93 1 94.69 85 LEU B N 1
ATOM 3481 C CA . LEU B 1 85 ? 12.195 23.062 8.922 1 94.69 85 LEU B CA 1
ATOM 3482 C C . LEU B 1 85 ? 11.344 23.781 9.961 1 94.69 85 LEU B C 1
ATOM 3484 O O . LEU B 1 85 ? 10.18 23.438 10.172 1 94.69 85 LEU B O 1
ATOM 3488 N N . ALA B 1 86 ? 11.922 24.688 10.688 1 95.81 86 ALA B N 1
ATOM 3489 C CA . ALA B 1 86 ? 11.227 25.594 11.602 1 95.81 86 ALA B CA 1
ATOM 3490 C C . ALA B 1 86 ? 11.617 27.047 11.344 1 95.81 86 ALA B C 1
ATOM 3492 O O . ALA B 1 86 ? 12.797 27.391 11.359 1 95.81 86 ALA B O 1
ATOM 3493 N N . GLU B 1 87 ? 10.617 27.875 11.109 1 94.56 87 GLU B N 1
ATOM 3494 C CA . GLU B 1 87 ? 10.859 29.266 10.789 1 94.56 87 GLU B CA 1
ATOM 3495 C C . GLU B 1 87 ? 10.086 30.188 11.727 1 94.56 87 GLU B C 1
ATOM 3497 O O . GLU B 1 87 ? 8.883 30.016 11.922 1 94.56 87 GLU B O 1
ATOM 3502 N N . LEU B 1 88 ? 10.836 31.109 12.273 1 94.06 88 LEU B N 1
ATOM 3503 C CA . LEU B 1 88 ? 10.227 32.188 13.023 1 94.06 88 LEU B CA 1
ATOM 3504 C C . LEU B 1 88 ? 10.016 33.438 12.133 1 94.06 88 LEU B C 1
ATOM 3506 O O . LEU B 1 88 ? 10.961 33.906 11.508 1 94.06 88 LEU B O 1
ATOM 3510 N N . ARG B 1 89 ? 8.789 33.812 12.109 1 90.44 89 ARG B N 1
ATOM 3511 C CA . ARG B 1 89 ? 8.453 34.969 11.281 1 90.44 89 ARG B CA 1
ATOM 3512 C C . ARG B 1 89 ? 7.965 36.156 12.141 1 90.44 89 ARG B C 1
ATOM 3514 O O . ARG B 1 89 ? 7 36 12.891 1 90.44 89 ARG B O 1
ATOM 3521 N N . ILE B 1 90 ? 8.664 37.281 11.945 1 89.19 90 ILE B N 1
ATOM 3522 C CA . ILE B 1 90 ? 8.336 38.438 12.758 1 89.19 90 ILE B CA 1
ATOM 3523 C C . ILE B 1 90 ? 7.953 39.594 11.859 1 89.19 90 ILE B C 1
ATOM 3525 O O . ILE B 1 90 ? 8.664 39.906 10.898 1 89.19 90 ILE B O 1
ATOM 3529 N N . HIS B 1 91 ? 6.832 40.125 12.172 1 87.25 91 HIS B N 1
ATOM 3530 C CA . HIS B 1 91 ? 6.406 41.344 11.484 1 87.25 91 HIS B CA 1
ATOM 3531 C C . HIS B 1 91 ? 7.035 42.594 12.109 1 87.25 91 HIS B C 1
ATOM 3533 O O . HIS B 1 91 ? 6.531 43.094 13.109 1 87.25 91 HIS B O 1
ATOM 3539 N N . LEU B 1 92 ? 8.023 43.25 11.461 1 82.44 92 LEU B N 1
ATOM 3540 C CA . LEU B 1 92 ? 8.961 44.188 12.055 1 82.44 92 LEU B CA 1
ATOM 3541 C C . LEU B 1 92 ? 8.273 45.5 12.383 1 82.44 92 LEU B C 1
ATOM 3543 O O . LEU B 1 92 ? 8.547 46.125 13.414 1 82.44 92 LEU B O 1
ATOM 3547 N N . PRO B 1 93 ? 7.34 45.938 11.539 1 75.56 93 PRO B N 1
ATOM 3548 C CA . PRO B 1 93 ? 6.766 47.25 11.812 1 75.56 93 PRO B CA 1
ATOM 3549 C C . PRO B 1 93 ? 6.074 47.312 13.172 1 75.56 93 PRO B C 1
ATOM 3551 O O . PRO B 1 93 ? 5.867 48.406 13.703 1 75.56 93 PRO B O 1
ATOM 3554 N N . TYR B 1 94 ? 5.879 46.125 13.758 1 75 94 TYR B N 1
ATOM 3555 C CA . TYR B 1 94 ? 5.191 46.094 15.039 1 75 94 TYR B CA 1
ATOM 3556 C C . TYR B 1 94 ? 6.184 46.125 16.188 1 75 94 TYR B C 1
ATOM 3558 O O . TYR B 1 94 ? 5.793 46.25 17.359 1 75 94 TYR B O 1
ATOM 3566 N N . PHE B 1 95 ? 7.461 46.188 15.781 1 76.69 95 PHE B N 1
ATOM 3567 C CA . PHE B 1 95 ? 8.484 46.156 16.828 1 76.69 95 PHE B CA 1
ATOM 3568 C C . PHE B 1 95 ? 9.352 47.406 16.781 1 76.69 95 PHE B C 1
ATOM 3570 O O . PHE B 1 95 ? 9.578 47.969 15.719 1 76.69 95 PHE B O 1
ATOM 3577 N N . VAL B 1 96 ? 9.656 47.781 17.922 1 71.12 96 VAL B N 1
ATOM 3578 C CA . VAL B 1 96 ? 10.531 48.969 18.016 1 71.12 96 VAL B CA 1
ATOM 3579 C C . VAL B 1 96 ? 11.891 48.625 17.422 1 71.12 96 VAL B C 1
ATOM 3581 O O . VAL B 1 96 ? 12.477 47.594 17.703 1 71.12 96 VAL B O 1
ATOM 3584 N N . LYS B 1 97 ? 12.234 49.5 16.438 1 70.44 97 LYS B N 1
ATOM 3585 C CA . LYS B 1 97 ? 13.523 49.312 15.789 1 70.44 97 LYS B CA 1
ATOM 3586 C C . LYS B 1 97 ? 14.672 49.75 16.688 1 70.44 97 LYS B C 1
ATOM 3588 O O . LYS B 1 97 ? 14.867 50.969 16.891 1 70.44 97 LYS B O 1
ATOM 3593 N N . LYS B 1 98 ? 15.062 48.844 17.5 1 75.5 98 LYS B N 1
ATOM 3594 C CA . LYS B 1 98 ? 16.281 49.062 18.281 1 75.5 98 LYS B CA 1
ATOM 3595 C C . LYS B 1 98 ? 17.469 48.344 17.672 1 75.5 98 LYS B C 1
ATOM 3597 O O . LYS B 1 98 ? 17.297 47.406 16.875 1 75.5 98 LYS B O 1
ATOM 3602 N N . ARG B 1 99 ? 18.609 48.906 17.969 1 78.62 99 ARG B N 1
ATOM 3603 C CA . ARG B 1 99 ? 19.812 48.219 17.469 1 78.62 99 ARG B CA 1
ATOM 3604 C C . ARG B 1 99 ? 20.125 46.969 18.312 1 78.62 99 ARG B C 1
ATOM 3606 O O . ARG B 1 99 ? 19.969 47 19.531 1 78.62 99 ARG B O 1
ATOM 3613 N N . ASN B 1 100 ? 20.484 45.875 17.719 1 85.25 100 ASN B N 1
ATOM 3614 C CA . ASN B 1 100 ? 20.969 44.625 18.297 1 85.25 100 ASN B CA 1
ATOM 3615 C C . ASN B 1 100 ? 19.969 44.062 19.281 1 85.25 100 ASN B C 1
ATOM 3617 O O . ASN B 1 100 ? 20.25 43.969 20.484 1 85.25 100 ASN B O 1
ATOM 3621 N N . VAL B 1 101 ? 18.984 43.625 18.859 1 89.38 101 VAL B N 1
ATOM 3622 C CA . VAL B 1 101 ? 17.922 43.062 19.672 1 89.38 101 VAL B CA 1
ATOM 3623 C C . VAL B 1 101 ? 18.172 41.562 19.875 1 89.38 101 VAL B C 1
ATOM 3625 O O . VAL B 1 101 ? 18.609 40.875 18.969 1 89.38 101 VAL B O 1
ATOM 3628 N N . THR B 1 102 ? 18.016 41.156 21.188 1 91.88 102 THR B N 1
ATOM 3629 C CA . THR B 1 102 ? 18.047 39.719 21.5 1 91.88 102 THR B CA 1
ATOM 3630 C C . THR B 1 102 ? 16.656 39.125 21.484 1 91.88 102 THR B C 1
ATOM 3632 O O . THR B 1 102 ? 15.766 39.594 22.203 1 91.88 102 THR B O 1
ATOM 3635 N N . ILE B 1 103 ? 16.484 38.125 20.656 1 92.06 103 ILE B N 1
ATOM 3636 C CA . ILE B 1 103 ? 15.188 37.469 20.547 1 92.06 103 ILE B CA 1
ATOM 3637 C C . ILE B 1 103 ? 15.219 36.156 21.328 1 92.06 103 ILE B C 1
ATOM 3639 O O . ILE B 1 103 ? 16.062 35.281 21.047 1 92.06 103 ILE B O 1
ATOM 3643 N N . GLU B 1 104 ? 14.281 36.062 22.312 1 92.06 104 GLU B N 1
ATOM 3644 C CA . GLU B 1 104 ? 14.141 34.844 23.109 1 92.06 104 GLU B CA 1
ATOM 3645 C C . GLU B 1 104 ? 12.852 34.125 22.781 1 92.06 104 GLU B C 1
ATOM 3647 O O . GLU B 1 104 ? 11.805 34.719 22.594 1 92.06 104 GLU B O 1
ATOM 3652 N N . ILE B 1 105 ? 12.992 32.781 22.703 1 92.62 105 ILE B N 1
ATOM 3653 C CA . ILE B 1 105 ? 11.828 31.984 22.375 1 92.62 105 ILE B CA 1
ATOM 3654 C C . ILE B 1 105 ? 11.5 31.047 23.547 1 92.62 105 ILE B C 1
ATOM 3656 O O . ILE B 1 105 ? 12.391 30.391 24.094 1 92.62 105 ILE B O 1
ATOM 3660 N N . TYR B 1 106 ? 10.164 31.078 23.859 1 89.56 106 TYR B N 1
ATOM 3661 C CA . TYR B 1 106 ? 9.711 30.25 24.969 1 89.56 106 TYR B CA 1
ATOM 3662 C C . TYR B 1 106 ? 8.547 29.359 24.562 1 89.56 106 TYR B C 1
ATOM 3664 O O . TYR B 1 106 ? 7.773 29.719 23.672 1 89.56 106 TYR B O 1
ATOM 3672 N N . HIS B 1 107 ? 8.555 28.141 25.172 1 90.12 107 HIS B N 1
ATOM 3673 C CA . HIS B 1 107 ? 7.344 27.328 25.141 1 90.12 107 HIS B CA 1
ATOM 3674 C C . HIS B 1 107 ? 6.453 27.625 26.344 1 90.12 107 HIS B C 1
ATOM 3676 O O . HIS B 1 107 ? 6.93 27.688 27.469 1 90.12 107 HIS B O 1
ATOM 3682 N N . THR B 1 108 ? 5.211 27.922 26.078 1 84.19 108 THR B N 1
ATOM 3683 C CA . THR B 1 108 ? 4.27 28.156 27.172 1 84.19 108 THR B CA 1
ATOM 3684 C C . THR B 1 108 ? 2.98 27.375 26.953 1 84.19 108 THR B C 1
ATOM 3686 O O . THR B 1 108 ? 2.416 27.391 25.859 1 84.19 108 THR B O 1
ATOM 3689 N N . LYS B 1 109 ? 2.811 26.484 27.969 1 77.5 109 LYS B N 1
ATOM 3690 C CA . LYS B 1 109 ? 1.526 25.781 27.984 1 77.5 109 LYS B CA 1
ATOM 3691 C C . LYS B 1 109 ? 0.63 26.312 29.094 1 77.5 109 LYS B C 1
ATOM 3693 O O . LYS B 1 109 ? 1.035 26.328 30.266 1 77.5 109 LYS B O 1
ATOM 3698 N N . ASP B 1 110 ? -0.571 26.578 28.891 1 66.56 110 ASP B N 1
ATOM 3699 C CA . ASP B 1 110 ? -1.553 27.047 29.875 1 66.56 110 ASP B CA 1
ATOM 3700 C C . ASP B 1 110 ? -0.944 28.078 30.812 1 66.56 110 ASP B C 1
ATOM 3702 O O . ASP B 1 110 ? -1.23 28.078 32 1 66.56 110 ASP B O 1
ATOM 3706 N N . TYR B 1 111 ? -0.122 29.016 30.375 1 60.91 111 TYR B N 1
ATOM 3707 C CA . TYR B 1 111 ? 0.487 30.141 31.094 1 60.91 111 TYR B CA 1
ATOM 3708 C C . TYR B 1 111 ? 1.265 29.656 32.312 1 60.91 111 TYR B C 1
ATOM 3710 O O . TYR B 1 111 ? 1.878 30.453 33 1 60.91 111 TYR B O 1
ATOM 3718 N N . GLN B 1 112 ? 1.259 28.312 32.562 1 58.88 112 GLN B N 1
ATOM 3719 C CA . GLN B 1 112 ? 1.922 27.844 33.781 1 58.88 112 GLN B CA 1
ATOM 3720 C C . GLN B 1 112 ? 3.357 27.422 33.5 1 58.88 112 GLN B C 1
ATOM 3722 O O . GLN B 1 112 ? 4.25 27.625 34.312 1 58.88 112 GLN B O 1
ATOM 3727 N N . GLU B 1 113 ? 3.537 26.859 32.281 1 65.75 113 GLU B N 1
ATOM 3728 C CA . GLU B 1 113 ? 4.855 26.297 31.984 1 65.75 113 GLU B CA 1
ATOM 3729 C C . GLU B 1 113 ? 5.566 27.125 30.922 1 65.75 113 GLU B C 1
ATOM 3731 O O . GLU B 1 113 ? 4.98 27.422 29.875 1 65.75 113 GLU B O 1
ATOM 3736 N N . ARG B 1 114 ? 6.703 27.844 31.391 1 77 114 ARG B N 1
ATOM 3737 C CA . ARG B 1 114 ? 7.535 28.547 30.422 1 77 114 ARG B CA 1
ATOM 3738 C C . ARG B 1 114 ? 8.898 27.875 30.281 1 77 114 ARG B C 1
ATOM 3740 O O . ARG B 1 114 ? 9.648 27.766 31.25 1 77 114 ARG B O 1
ATOM 3747 N N . LEU B 1 115 ? 9.086 27.25 29.125 1 83.81 115 LEU B N 1
ATOM 3748 C CA . LEU B 1 115 ? 10.359 26.609 28.844 1 83.81 115 LEU B CA 1
ATOM 3749 C C . LEU B 1 115 ? 11.148 27.406 27.812 1 83.81 115 LEU B C 1
ATOM 3751 O O . LEU B 1 115 ? 10.602 27.781 26.766 1 83.81 115 LEU B O 1
ATOM 3755 N N . PHE B 1 116 ? 12.383 27.672 28.203 1 87.75 116 PHE B N 1
ATOM 3756 C CA . PHE B 1 116 ? 13.266 28.438 27.328 1 87.75 116 PHE B CA 1
ATOM 3757 C C . PHE B 1 116 ? 13.828 27.547 26.234 1 87.75 116 PHE B C 1
ATOM 3759 O O . PHE B 1 116 ? 14.414 26.5 26.5 1 87.75 116 PHE B O 1
ATOM 3766 N N . LEU B 1 117 ? 13.625 27.938 24.969 1 88.94 117 LEU B N 1
ATOM 3767 C CA . LEU B 1 117 ? 14.156 27.203 23.828 1 88.94 117 LEU B CA 1
ATOM 3768 C C . LEU B 1 117 ? 15.57 27.656 23.484 1 88.94 117 LEU B C 1
ATOM 3770 O O . LEU B 1 117 ? 16.469 26.828 23.281 1 88.94 117 LEU B O 1
ATOM 3774 N N . GLY B 1 118 ? 15.719 28.906 23.375 1 89.88 118 GLY B N 1
ATOM 3775 C CA . GLY B 1 118 ? 16.969 29.516 22.969 1 89.88 118 GLY B CA 1
ATOM 3776 C C . GLY B 1 118 ? 16.828 30.984 22.594 1 89.88 118 GLY B C 1
ATOM 3777 O O . GLY B 1 118 ? 15.75 31.562 22.75 1 89.88 118 GLY B O 1
ATOM 3778 N N . ASP B 1 119 ? 17.984 31.641 22.281 1 92.06 119 ASP B N 1
ATOM 3779 C CA . ASP B 1 119 ? 17.969 33.031 21.891 1 92.06 119 ASP B CA 1
ATOM 3780 C C . ASP B 1 119 ? 18.969 33.312 20.766 1 92.06 119 ASP B C 1
ATOM 3782 O O . ASP B 1 119 ? 19.844 32.469 20.5 1 92.06 119 ASP B O 1
ATOM 3786 N N . PHE B 1 120 ? 18.734 34.281 20.047 1 93 120 PHE B N 1
ATOM 3787 C CA . PHE B 1 120 ? 19.672 34.719 19.031 1 93 120 PHE B CA 1
ATOM 3788 C C . PHE B 1 120 ? 19.594 36.25 18.844 1 93 120 PHE B C 1
ATOM 3790 O O . PHE B 1 120 ? 18.625 36.875 19.266 1 93 120 PHE B O 1
ATOM 3797 N N . ASN B 1 121 ? 20.625 36.781 18.219 1 92 121 ASN B N 1
ATOM 3798 C CA . ASN B 1 121 ? 20.703 38.219 18.047 1 92 121 ASN B CA 1
ATOM 3799 C C . ASN B 1 121 ? 20.281 38.625 16.641 1 92 121 ASN B C 1
ATOM 3801 O O . ASN B 1 121 ? 20.453 37.875 15.688 1 92 121 ASN B O 1
ATOM 3805 N N . TYR B 1 122 ? 19.594 39.719 16.656 1 88.62 122 TYR B N 1
ATOM 3806 C CA . TYR B 1 122 ? 19.156 40.312 15.391 1 88.62 122 TYR B CA 1
ATOM 3807 C C . TYR B 1 122 ? 19.281 41.812 15.414 1 88.62 122 TYR B C 1
ATOM 3809 O O . TYR B 1 122 ? 19.031 42.438 16.453 1 88.62 122 TYR B O 1
ATOM 3817 N N . ASN B 1 123 ? 19.734 42.406 14.25 1 85.44 123 ASN B N 1
ATOM 3818 C CA . ASN B 1 123 ? 19.797 43.844 14.109 1 85.44 123 ASN B CA 1
ATOM 3819 C C . ASN B 1 123 ? 18.734 44.375 13.148 1 85.44 123 ASN B C 1
ATOM 3821 O O . ASN B 1 123 ? 18.906 44.281 11.93 1 85.44 123 ASN B O 1
ATOM 3825 N N . PRO B 1 124 ? 17.672 44.938 13.703 1 76.88 124 PRO B N 1
ATOM 3826 C CA . PRO B 1 124 ? 16.547 45.375 12.875 1 76.88 124 PRO B CA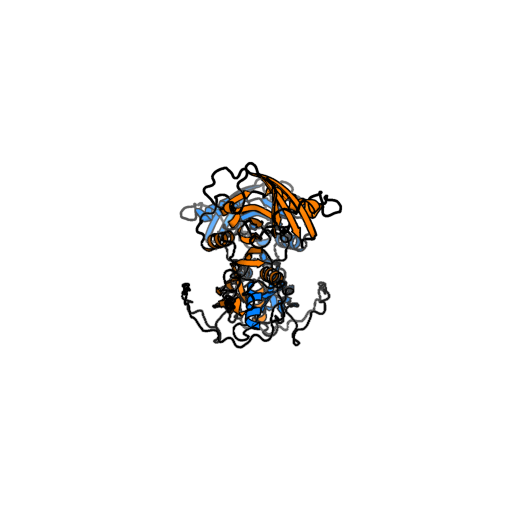 1
ATOM 3827 C C . PRO B 1 124 ? 16.859 46.656 12.094 1 76.88 124 PRO B C 1
ATOM 3829 O O . PRO B 1 124 ? 16.109 47.031 11.195 1 76.88 124 PRO B O 1
ATOM 3832 N N . SER B 1 125 ? 17.891 47.344 12.414 1 71.5 125 SER B N 1
ATOM 3833 C CA . SER B 1 125 ? 18.219 48.625 11.742 1 71.5 125 SER B CA 1
ATOM 3834 C C . SER B 1 125 ? 18.641 48.375 10.297 1 71.5 125 SER B C 1
ATOM 3836 O O . SER B 1 125 ? 18.672 49.312 9.492 1 71.5 125 SER B O 1
ATOM 3838 N N . VAL B 1 126 ? 18.891 47.094 9.984 1 66.88 126 VAL B N 1
ATOM 3839 C CA . VAL B 1 126 ? 19.266 46.781 8.609 1 66.88 126 VAL B CA 1
ATOM 3840 C C . VAL B 1 126 ? 18.031 46.812 7.711 1 66.88 126 VAL B C 1
ATOM 3842 O O . VAL B 1 126 ? 17.016 46.188 8.008 1 66.88 126 VAL B O 1
ATOM 3845 N N . PRO B 1 127 ? 18.016 47.812 6.766 1 64.88 127 PRO B N 1
ATOM 3846 C CA . PRO B 1 127 ? 16.844 47.906 5.895 1 64.88 127 PRO B CA 1
ATOM 3847 C C . PRO B 1 127 ? 16.438 46.562 5.273 1 64.88 127 PRO B C 1
ATOM 3849 O O . PRO B 1 127 ? 17.297 45.75 4.93 1 64.88 127 PRO B O 1
ATOM 3852 N N . CYS B 1 128 ? 15.25 46.188 5.676 1 64.25 128 CYS B N 1
ATOM 3853 C CA . CYS B 1 128 ? 14.727 45 5.031 1 64.25 128 CYS B CA 1
ATOM 3854 C C . CYS B 1 128 ? 13.578 45.344 4.082 1 64.25 128 CYS B C 1
ATOM 3856 O O . CYS B 1 128 ? 12.805 46.281 4.355 1 64.25 128 CYS B O 1
ATOM 3858 N N . ASN B 1 129 ? 13.68 44.875 2.848 1 67.19 129 ASN B N 1
ATOM 3859 C CA . ASN B 1 129 ? 12.68 45.125 1.818 1 67.19 129 ASN B CA 1
ATOM 3860 C C . ASN B 1 129 ? 11.344 44.469 2.17 1 67.19 129 ASN B C 1
ATOM 3862 O O . ASN B 1 129 ? 10.32 44.75 1.539 1 67.19 129 ASN B O 1
ATOM 3866 N N . SER B 1 130 ? 11.398 43.656 3.207 1 74.12 130 SER B N 1
ATOM 3867 C CA . SER B 1 130 ? 10.148 42.969 3.545 1 74.12 130 SER B CA 1
ATOM 3868 C C . SER B 1 130 ? 9.719 43.281 4.973 1 74.12 130 SER B C 1
ATOM 3870 O O . SER B 1 130 ? 10.562 43.5 5.844 1 74.12 130 SER B O 1
ATOM 3872 N N . PHE B 1 131 ? 8.406 43.375 5.109 1 79.62 131 PHE B N 1
ATOM 3873 C CA . PHE B 1 131 ? 7.859 43.625 6.438 1 79.62 131 PHE B CA 1
ATOM 3874 C C . PHE B 1 131 ? 8.039 42.375 7.324 1 79.62 131 PHE B C 1
ATOM 3876 O O . PHE B 1 131 ? 8.062 42.5 8.547 1 79.62 131 PHE B O 1
ATOM 3883 N N . TRP B 1 132 ? 8.203 41.281 6.652 1 84 132 TRP B N 1
ATOM 3884 C CA . TRP B 1 132 ? 8.391 40.062 7.422 1 84 132 TRP B CA 1
ATOM 3885 C C . TRP B 1 132 ? 9.852 39.656 7.43 1 84 132 TRP B C 1
ATOM 3887 O O . TRP B 1 132 ? 10.484 39.531 6.375 1 84 132 TRP B O 1
ATOM 3897 N N . LYS B 1 133 ? 10.367 39.531 8.594 1 88 133 LYS B N 1
ATOM 3898 C CA . LYS B 1 133 ? 11.688 38.938 8.75 1 88 133 LYS B CA 1
ATOM 3899 C C . LYS B 1 133 ? 11.578 37.469 9.164 1 88 133 LYS B C 1
ATOM 3901 O O . LYS B 1 133 ? 10.852 37.125 10.094 1 88 133 LYS B O 1
ATOM 3906 N N . VAL B 1 134 ? 12.25 36.594 8.406 1 90.69 134 VAL B N 1
ATOM 3907 C CA . VAL B 1 134 ? 12.164 35.156 8.625 1 90.69 134 VAL B CA 1
ATOM 3908 C C . VAL B 1 134 ? 13.477 34.625 9.188 1 90.69 134 VAL B C 1
ATOM 3910 O O . VAL B 1 134 ? 14.555 34.938 8.648 1 90.69 134 VAL B O 1
ATOM 3913 N N . PHE B 1 135 ? 13.43 33.906 10.328 1 92.44 135 PHE B N 1
ATOM 3914 C CA . PHE B 1 135 ? 14.602 33.312 10.961 1 92.44 135 PHE B CA 1
ATOM 3915 C C . PHE B 1 135 ? 14.5 31.781 10.953 1 92.44 135 PHE B C 1
ATOM 3917 O O . PHE B 1 135 ? 13.477 31.219 11.336 1 92.44 135 PHE B O 1
ATOM 3924 N N . ASN B 1 136 ? 15.539 31.141 10.5 1 93.44 136 ASN B N 1
ATOM 3925 C CA . ASN B 1 136 ? 15.617 29.688 10.586 1 93.44 136 ASN B CA 1
ATOM 3926 C C . ASN B 1 136 ? 16.016 29.234 11.984 1 93.44 136 ASN B C 1
ATOM 3928 O O . ASN B 1 136 ? 17.156 29.469 12.422 1 93.44 136 ASN B O 1
ATOM 3932 N N . ILE B 1 137 ? 15.102 28.609 12.672 1 95.88 137 ILE B N 1
ATOM 3933 C CA . ILE B 1 137 ? 15.414 28.188 14.031 1 95.88 137 ILE B CA 1
ATOM 3934 C C . ILE B 1 137 ? 15.32 26.672 14.133 1 95.88 137 ILE B C 1
ATOM 3936 O O . ILE B 1 137 ? 14.938 26.125 15.172 1 95.88 137 ILE B O 1
ATOM 3940 N N . THR B 1 138 ? 15.539 25.922 13.078 1 94.81 138 THR B N 1
ATOM 3941 C CA . THR B 1 138 ? 15.398 24.469 12.992 1 94.81 138 THR B CA 1
ATOM 3942 C C . THR B 1 138 ? 16.266 23.781 14.031 1 94.81 138 THR B C 1
ATOM 3944 O O . THR B 1 138 ? 15.797 22.891 14.758 1 94.81 138 THR B O 1
ATOM 3947 N N . GLU B 1 139 ? 17.469 24.156 14.141 1 94.62 139 GLU B N 1
ATOM 3948 C CA . GLU B 1 139 ? 18.391 23.531 15.086 1 94.62 139 GLU B CA 1
ATOM 3949 C C . GLU B 1 139 ? 17.938 23.766 16.531 1 94.62 139 GLU B C 1
ATOM 3951 O O . GLU B 1 139 ? 17.969 22.828 17.344 1 94.62 139 GLU B O 1
ATOM 3956 N N . MET B 1 140 ? 17.547 25 16.766 1 93.94 140 MET B N 1
ATOM 3957 C CA . MET B 1 140 ? 17.062 25.328 18.094 1 93.94 140 MET B CA 1
ATOM 3958 C C . MET B 1 140 ? 15.859 24.469 18.469 1 93.94 140 MET B C 1
ATOM 3960 O O . MET B 1 140 ? 15.781 23.953 19.578 1 93.94 140 MET B O 1
ATOM 3964 N N . MET B 1 141 ? 14.984 24.391 17.562 1 93.88 141 MET B N 1
ATOM 3965 C CA . MET B 1 141 ? 13.773 23.609 17.781 1 93.88 141 MET B CA 1
ATOM 3966 C C . MET B 1 141 ? 14.094 22.125 17.953 1 93.88 141 MET B C 1
ATOM 3968 O O . MET B 1 141 ? 13.516 21.453 18.812 1 93.88 141 MET B O 1
ATOM 3972 N N . GLN B 1 142 ? 14.969 21.625 17.172 1 92.31 142 GLN B N 1
ATOM 3973 C CA . GLN B 1 142 ? 15.383 20.234 17.281 1 92.31 142 GLN B CA 1
ATOM 3974 C C . GLN B 1 142 ? 15.953 19.922 18.656 1 92.31 142 GLN B C 1
ATOM 3976 O O . GLN B 1 142 ? 15.641 18.891 19.25 1 92.31 142 GLN B O 1
ATOM 3981 N N . ASN B 1 143 ? 16.75 20.828 19.062 1 89.38 143 ASN B N 1
ATOM 3982 C CA . ASN B 1 143 ? 17.344 20.672 20.391 1 89.38 143 ASN B CA 1
ATOM 3983 C C . ASN B 1 143 ? 16.281 20.703 21.484 1 89.38 143 ASN B C 1
ATOM 3985 O O . ASN B 1 143 ? 16.328 19.906 22.422 1 89.38 143 ASN B O 1
ATOM 3989 N N . TYR B 1 144 ? 15.438 21.547 21.359 1 89 144 TYR B N 1
ATOM 3990 C CA . TYR B 1 144 ? 14.359 21.641 22.328 1 89 144 TYR B CA 1
ATOM 3991 C C . TYR B 1 144 ? 13.531 20.359 22.375 1 89 144 TYR B C 1
ATOM 3993 O O . TYR B 1 144 ? 13.234 19.844 23.453 1 89 144 TYR B O 1
ATOM 4001 N N . LEU B 1 145 ? 13.148 19.859 21.219 1 89.38 145 LEU B N 1
ATOM 4002 C CA . LEU B 1 145 ? 12.32 18.656 21.141 1 89.38 145 LEU B CA 1
ATOM 4003 C C . LEU B 1 145 ? 13.062 17.453 21.703 1 89.38 145 LEU B C 1
ATOM 4005 O O . LEU B 1 145 ? 12.469 16.609 22.375 1 89.38 145 LEU B O 1
ATOM 4009 N N . TYR B 1 146 ? 14.289 17.406 21.453 1 85.25 146 TYR B N 1
ATOM 4010 C CA . TYR B 1 146 ? 15.125 16.328 21.984 1 85.25 146 TYR B CA 1
ATOM 4011 C C . TYR B 1 146 ? 15.156 16.375 23.5 1 85.25 146 TYR B C 1
ATOM 4013 O O . TYR B 1 146 ? 15.023 15.344 24.172 1 85.25 146 TYR B O 1
ATOM 4021 N N . GLU B 1 147 ? 15.258 17.531 24.016 1 82.56 147 GLU B N 1
ATOM 4022 C CA . GLU B 1 147 ? 15.32 17.719 25.469 1 82.56 147 GLU B CA 1
ATOM 4023 C C . GLU B 1 147 ? 13.977 17.422 26.109 1 82.56 147 GLU B C 1
ATOM 4025 O O . GLU B 1 147 ? 13.914 16.844 27.203 1 82.56 147 GLU B O 1
ATOM 4030 N N . ARG B 1 148 ? 13.016 17.875 25.516 1 81.44 148 ARG B N 1
ATOM 4031 C CA . ARG B 1 148 ? 11.664 17.656 26.016 1 81.44 148 ARG B CA 1
ATOM 4032 C C . ARG B 1 148 ? 11.391 16.156 26.203 1 81.44 148 ARG B C 1
ATOM 4034 O O . ARG B 1 148 ? 10.812 15.75 27.203 1 81.44 148 ARG B O 1
ATOM 4041 N N . ASP B 1 149 ? 11.734 15.312 25.266 1 77.31 149 ASP B N 1
ATOM 4042 C CA . ASP B 1 149 ? 11.422 13.883 25.281 1 77.31 149 ASP B CA 1
ATOM 4043 C C . ASP B 1 149 ? 12.375 13.125 26.203 1 77.31 149 ASP B C 1
ATOM 4045 O O . ASP B 1 149 ? 12.016 12.086 26.75 1 77.31 149 ASP B O 1
ATOM 4049 N N . HIS B 1 150 ? 13.531 13.406 26.188 1 72.38 150 HIS B N 1
ATOM 4050 C CA . HIS B 1 150 ? 14.516 12.656 26.969 1 72.38 150 HIS B CA 1
ATOM 4051 C C . HIS B 1 150 ? 14.68 13.234 28.359 1 72.38 150 HIS B C 1
ATOM 4053 O O . HIS B 1 150 ? 15.117 12.539 29.281 1 72.38 150 HIS B O 1
ATOM 4059 N N . PHE B 1 151 ? 14.531 14.477 28.484 1 62.88 151 PHE B N 1
ATOM 4060 C CA . PHE B 1 151 ? 14.859 15.039 29.781 1 62.88 151 PHE B CA 1
ATOM 4061 C C . PHE B 1 151 ? 13.594 15.531 30.484 1 62.88 151 PHE B C 1
ATOM 4063 O O . PHE B 1 151 ? 13.68 16.266 31.469 1 62.88 151 PHE B O 1
ATOM 4070 N N . TYR B 1 152 ? 12.469 15.133 30.047 1 52.06 152 TYR B N 1
ATOM 4071 C CA . TYR B 1 152 ? 11.422 15.703 30.891 1 52.06 152 TYR B CA 1
ATOM 4072 C C . TYR B 1 152 ? 11.789 15.562 32.375 1 52.06 152 TYR B C 1
ATOM 4074 O O . TYR B 1 152 ? 10.938 15.766 33.25 1 52.06 152 TYR B O 1
ATOM 4082 N N . ARG B 1 153 ? 12.633 14.594 32.656 1 41.62 153 ARG B N 1
ATOM 4083 C CA . ARG B 1 153 ? 12.477 14.57 34.125 1 41.62 153 ARG B CA 1
ATOM 4084 C C . ARG B 1 153 ? 12.469 15.984 34.688 1 41.62 153 ARG B C 1
ATOM 4086 O O . ARG B 1 153 ? 12.789 16.953 34 1 41.62 153 ARG B O 1
ATOM 4093 N N . GLY B 1 154 ? 13.078 16.125 36.031 1 39.16 154 GLY B N 1
ATOM 4094 C CA . GLY B 1 154 ? 12.961 17.109 37.094 1 39.16 154 GLY B CA 1
ATOM 4095 C C . GLY B 1 154 ? 13.203 18.531 36.625 1 39.16 154 GLY B C 1
ATOM 4096 O O . GLY B 1 154 ? 12.352 19.406 36.812 1 39.16 154 GLY B O 1
ATOM 4097 N N . GLY B 1 155 ? 14.547 19.047 36.688 1 38.5 155 GLY B N 1
ATOM 4098 C CA . GLY B 1 155 ? 15.148 20.344 36.938 1 38.5 155 GLY B CA 1
ATOM 4099 C C . GLY B 1 155 ? 15.266 21.203 35.688 1 38.5 155 GLY B C 1
ATOM 4100 O O . GLY B 1 155 ? 16.172 22.047 35.594 1 38.5 155 GLY B O 1
ATOM 4101 N N . TYR B 1 156 ? 15.039 20.703 34.594 1 39.62 156 TYR B N 1
ATOM 4102 C CA . TYR B 1 156 ? 15.383 21.75 33.656 1 39.62 156 TYR B CA 1
ATOM 4103 C C . TYR B 1 156 ? 14.867 23.109 34.125 1 39.62 156 TYR B C 1
ATOM 4105 O O . TYR B 1 156 ? 13.68 23.25 34.438 1 39.62 156 TYR B O 1
ATOM 4113 N N . GLY B 1 157 ? 15.789 23.812 34.625 1 37.78 157 GLY B N 1
ATOM 4114 C CA . GLY B 1 157 ? 15.797 25.062 35.375 1 37.78 157 GLY B CA 1
ATOM 4115 C C . GLY B 1 157 ? 14.812 26.078 34.812 1 37.78 157 GLY B C 1
ATOM 4116 O O . GLY B 1 157 ? 14.656 26.203 33.594 1 37.78 157 GLY B O 1
ATOM 4117 N N . LYS B 1 158 ? 13.508 26.25 35.406 1 43.19 158 LYS B N 1
ATOM 4118 C CA . LYS B 1 158 ? 12.789 27.5 35.688 1 43.19 158 LYS B CA 1
ATOM 4119 C C . LYS B 1 158 ? 13.664 28.719 35.375 1 43.19 158 LYS B C 1
ATOM 4121 O O . LYS B 1 158 ? 14.359 29.219 36.281 1 43.19 158 LYS B O 1
ATOM 4126 N N . ASP B 1 159 ? 14.695 28.5 34.625 1 38.09 159 ASP B N 1
ATOM 4127 C CA . ASP B 1 159 ? 15.414 29.734 34.969 1 38.09 159 ASP B CA 1
ATOM 4128 C C . ASP B 1 159 ? 14.453 30.828 35.438 1 38.09 159 ASP B C 1
ATOM 4130 O O . ASP B 1 159 ? 13.25 30.766 35.156 1 38.09 159 ASP B O 1
ATOM 4134 N N . LYS B 1 160 ? 15.102 32 35.844 1 40.12 160 LYS B N 1
ATOM 4135 C CA . LYS B 1 160 ? 15.273 33.031 36.844 1 40.12 160 LYS B CA 1
ATOM 4136 C C . LYS B 1 160 ? 14.016 33.906 36.969 1 40.12 160 LYS B C 1
ATOM 4138 O O . LYS B 1 160 ? 13.102 33.781 36.156 1 40.12 160 LYS B O 1
ATOM 4143 N N . ASP B 1 161 ? 14.328 35.219 37.219 1 37.44 161 ASP B N 1
ATOM 4144 C CA . ASP B 1 161 ? 13.859 36.5 37.719 1 37.44 161 ASP B CA 1
ATOM 4145 C C . ASP B 1 161 ? 12.812 37.094 36.781 1 37.44 161 ASP B C 1
ATOM 4147 O O . ASP B 1 161 ? 12.555 38.312 36.812 1 37.44 161 ASP B O 1
ATOM 4151 N N . MET B 1 162 ? 12.547 36.469 35.719 1 36.09 162 MET B N 1
ATOM 4152 C CA . MET B 1 162 ? 11.68 37.344 34.906 1 36.09 162 MET B CA 1
ATOM 4153 C C . MET B 1 162 ? 10.32 37.5 35.594 1 36.09 162 MET B C 1
ATOM 4155 O O . MET B 1 162 ? 9.422 38.125 35.031 1 36.09 162 MET B O 1
ATOM 4159 N N . SER B 1 163 ? 9.859 36.625 36.5 1 37.12 163 SER B N 1
ATOM 4160 C CA . SER B 1 163 ? 8.617 37.062 37.125 1 37.12 163 SER B CA 1
ATOM 4161 C C . SER B 1 163 ? 8.594 38.562 37.406 1 37.12 163 SER B C 1
ATOM 4163 O O . SER B 1 163 ? 7.527 39.156 37.469 1 37.12 163 SER B O 1
ATOM 4165 N N . LYS B 1 164 ? 9.703 39.094 38.094 1 37.84 164 LYS B N 1
ATOM 4166 C CA . LYS B 1 164 ? 9.57 40.438 38.594 1 37.84 164 LYS B CA 1
ATOM 4167 C C . LYS B 1 164 ? 9.383 41.438 37.438 1 37.84 164 LYS B C 1
ATOM 4169 O O . LYS B 1 164 ? 8.938 42.562 37.656 1 37.84 164 LYS B O 1
ATOM 4174 N N . ARG B 1 165 ? 10.188 41.375 36.219 1 39.56 165 ARG B N 1
ATOM 4175 C CA . ARG B 1 165 ? 10.25 42.5 35.312 1 39.56 165 ARG B CA 1
ATOM 4176 C C . ARG B 1 165 ? 9.164 42.375 34.25 1 39.56 165 ARG B C 1
ATOM 4178 O O . ARG B 1 165 ? 9.359 42.812 33.094 1 39.56 165 ARG B O 1
ATOM 4185 N N . ALA B 1 166 ? 8.281 41.594 34.25 1 38.12 166 ALA B N 1
ATOM 4186 C CA . ALA B 1 166 ? 7.129 41.5 33.375 1 38.12 166 ALA B CA 1
ATOM 4187 C C . ALA B 1 166 ? 6.422 42.844 33.25 1 38.12 166 ALA B C 1
ATOM 4189 O O . ALA B 1 166 ? 5.312 42.938 32.719 1 38.12 166 ALA B O 1
ATOM 4190 N N . GLN B 1 167 ? 6.805 43.781 33.969 1 37.16 167 GLN B N 1
ATOM 4191 C CA . GLN B 1 167 ? 6.066 45.031 33.781 1 37.16 167 GLN B CA 1
ATOM 4192 C C . GLN B 1 167 ? 6.145 45.469 32.312 1 37.16 167 GLN B C 1
ATOM 4194 O O . GLN B 1 167 ? 5.707 46.594 32 1 37.16 167 GLN B O 1
ATOM 4199 N N . GLY B 1 168 ? 6.949 44.75 31.406 1 41.44 168 GLY B N 1
ATOM 4200 C CA . GLY B 1 168 ? 6.926 45.406 30.094 1 41.44 168 GLY B CA 1
ATOM 4201 C C . GLY B 1 168 ? 5.617 45.188 29.359 1 41.44 168 GLY B C 1
ATOM 4202 O O . GLY B 1 168 ? 4.727 44.5 29.828 1 41.44 168 GLY B O 1
ATOM 4203 N N . ILE B 1 169 ? 5.203 45.938 28.328 1 44.03 169 ILE B N 1
ATOM 4204 C CA . ILE B 1 169 ? 4.004 46 27.5 1 44.03 169 ILE B CA 1
ATOM 4205 C C . ILE B 1 169 ? 3.688 44.625 26.922 1 44.03 169 ILE B C 1
ATOM 4207 O O . ILE B 1 169 ? 4.469 44.094 26.141 1 44.03 169 ILE B O 1
ATOM 4211 N N . SER B 1 170 ? 3.094 43.75 27.672 1 47.56 170 SER B N 1
ATOM 4212 C CA . SER B 1 170 ? 2.521 42.531 27.156 1 47.56 170 SER B CA 1
ATOM 4213 C C . SER B 1 170 ? 1.604 42.781 25.969 1 47.56 170 SER B C 1
ATOM 4215 O O . SER B 1 170 ? 0.636 43.531 26.078 1 47.56 170 SER B O 1
ATOM 4217 N N . CYS B 1 171 ? 1.981 42.969 24.812 1 46.81 171 CYS B N 1
ATOM 4218 C CA . CYS B 1 171 ? 1.071 43.062 23.672 1 46.81 171 CYS B CA 1
ATOM 4219 C C . CYS B 1 171 ? 0.266 41.75 23.531 1 46.81 171 CYS B C 1
ATOM 4221 O O . CYS B 1 171 ? 0.703 40.812 22.859 1 46.81 171 CYS B O 1
ATOM 4223 N N . THR B 1 172 ? -0.532 41.344 24.406 1 46.56 172 THR B N 1
ATOM 4224 C CA . THR B 1 172 ? -1.34 40.125 24.422 1 46.56 172 THR B CA 1
ATOM 4225 C C . THR B 1 172 ? -2.15 40 23.125 1 46.56 172 THR B C 1
ATOM 4227 O O . THR B 1 172 ? -2.246 38.906 22.547 1 46.56 172 THR B O 1
ATOM 4230 N N . ASN B 1 173 ? -3.143 40.969 22.859 1 46.34 173 ASN B N 1
ATOM 4231 C CA . ASN B 1 173 ? -4.324 40.719 22.031 1 46.34 173 ASN B CA 1
ATOM 4232 C C . ASN B 1 173 ? -3.957 40.5 20.578 1 46.34 173 ASN B C 1
ATOM 4234 O O . ASN B 1 173 ? -4.68 39.812 19.844 1 46.34 173 ASN B O 1
ATOM 4238 N N . VAL B 1 174 ? -3.043 41.375 19.906 1 48.97 174 VAL B N 1
ATOM 4239 C CA . VAL B 1 174 ? -2.92 41.531 18.469 1 48.97 174 VAL B CA 1
ATOM 4240 C C . VAL B 1 174 ? -1.815 40.625 17.938 1 48.97 174 VAL B C 1
ATOM 4242 O O . VAL B 1 174 ? -1.268 40.875 16.859 1 48.97 174 VAL B O 1
ATOM 4245 N N . VAL B 1 175 ? -1.479 39.5 18.562 1 55.53 175 VAL B N 1
ATOM 4246 C CA . VAL B 1 175 ? -0.219 38.781 18.453 1 55.53 175 VAL B CA 1
ATOM 4247 C C . VAL B 1 175 ? -0.239 37.906 17.203 1 55.53 175 VAL B C 1
ATOM 4249 O O . VAL B 1 175 ? 0.781 37.75 16.516 1 55.53 175 VAL B O 1
ATOM 4252 N N . ALA B 1 176 ? -1.442 37.438 16.766 1 56.59 176 ALA B N 1
ATOM 4253 C CA . ALA B 1 176 ? -1.484 36.469 15.672 1 56.59 176 ALA B CA 1
ATOM 4254 C C . ALA B 1 176 ? -0.902 37.062 14.383 1 56.59 176 ALA B C 1
ATOM 4256 O O . ALA B 1 176 ? -0.334 36.344 13.57 1 56.59 176 ALA B O 1
ATOM 4257 N N . GLU B 1 177 ? -0.859 38.438 14.367 1 63.66 177 GLU B N 1
ATOM 4258 C CA . GLU B 1 177 ? -0.428 39.062 13.125 1 63.66 177 GLU B CA 1
ATOM 4259 C C . GLU B 1 177 ? 1.03 39.5 13.211 1 63.66 177 GLU B C 1
ATOM 4261 O O . GLU B 1 177 ? 1.631 39.875 12.195 1 63.66 177 GLU B O 1
ATOM 4266 N N . ARG B 1 178 ? 1.616 39.219 14.367 1 76.12 178 ARG B N 1
ATOM 4267 C CA . ARG B 1 178 ? 2.932 39.844 14.539 1 76.12 178 ARG B CA 1
ATOM 4268 C C . ARG B 1 178 ? 4.035 38.781 14.438 1 76.12 178 ARG B C 1
ATOM 4270 O O . ARG B 1 178 ? 5.078 39.031 13.828 1 76.12 178 ARG B O 1
ATOM 4277 N N . VAL B 1 179 ? 3.791 37.719 15.102 1 88.56 179 VAL B N 1
ATOM 4278 C CA . VAL B 1 179 ? 4.84 36.719 15.203 1 88.56 179 VAL B CA 1
ATOM 4279 C C . VAL B 1 179 ? 4.258 35.312 14.945 1 88.56 179 VAL B C 1
ATOM 4281 O O . VAL B 1 179 ? 3.238 34.969 15.531 1 88.56 179 VAL B O 1
ATOM 4284 N N . LEU B 1 180 ? 4.887 34.625 14.008 1 90.31 180 LEU B N 1
ATOM 4285 C CA . LEU B 1 180 ? 4.441 33.312 13.648 1 90.31 180 LEU B CA 1
ATOM 4286 C C . LEU B 1 180 ? 5.605 32.312 13.688 1 90.31 180 LEU B C 1
ATOM 4288 O O . LEU B 1 180 ? 6.711 32.625 13.258 1 90.31 180 LEU B O 1
ATOM 4292 N N . LEU B 1 181 ? 5.281 31.203 14.289 1 93.06 181 LEU B N 1
ATOM 4293 C CA . LEU B 1 181 ? 6.207 30.094 14.195 1 93.06 181 LEU B CA 1
ATOM 4294 C C . LEU B 1 181 ? 5.672 29.016 13.242 1 93.06 181 LEU B C 1
ATOM 4296 O O . LEU B 1 181 ? 4.594 28.469 13.469 1 93.06 181 LEU B O 1
ATOM 4300 N N . VAL B 1 182 ? 6.41 28.766 12.164 1 93.44 182 VAL B N 1
ATOM 4301 C CA . VAL B 1 182 ? 5.992 27.797 11.148 1 93.44 182 VAL B CA 1
ATOM 4302 C C . VAL B 1 182 ? 6.902 26.562 11.203 1 93.44 182 VAL B C 1
ATOM 4304 O O . VAL B 1 182 ? 8.125 26.688 11.078 1 93.44 182 VAL B O 1
ATOM 4307 N N . VAL B 1 183 ? 6.27 25.422 11.344 1 95.06 183 VAL B N 1
ATOM 4308 C CA . VAL B 1 183 ? 7.039 24.203 11.523 1 95.06 183 VAL B CA 1
ATOM 4309 C C . VAL B 1 183 ? 6.648 23.188 10.453 1 95.06 183 VAL B C 1
ATOM 4311 O O . VAL B 1 183 ? 5.469 22.859 10.297 1 95.06 183 VAL B O 1
ATOM 4314 N N . PHE B 1 184 ? 7.676 22.703 9.734 1 94.62 184 PHE B N 1
ATOM 4315 C CA . PHE B 1 184 ? 7.504 21.672 8.711 1 94.62 184 PHE B CA 1
ATOM 4316 C C . PHE B 1 184 ? 7.906 20.312 9.242 1 94.62 184 PHE B C 1
ATOM 4318 O O . PHE B 1 184 ? 9.023 20.125 9.719 1 94.62 184 PHE B O 1
ATOM 4325 N N . THR B 1 185 ? 6.969 19.391 9.148 1 93.69 185 THR B N 1
ATOM 4326 C CA . THR B 1 185 ? 7.242 18.078 9.727 1 93.69 185 THR B CA 1
ATOM 4327 C C . THR B 1 185 ? 6.914 16.969 8.734 1 93.69 185 THR B C 1
ATOM 4329 O O . THR B 1 185 ? 6.105 17.156 7.82 1 93.69 185 THR B O 1
ATOM 4332 N N . LYS B 1 186 ? 7.621 15.891 8.914 1 92.5 186 LYS B N 1
ATOM 4333 C CA . LYS B 1 186 ? 7.371 14.664 8.156 1 92.5 186 LYS B CA 1
ATOM 4334 C C . LYS B 1 186 ? 7.086 13.492 9.086 1 92.5 186 LYS B C 1
ATOM 4336 O O . LYS B 1 186 ? 7.809 13.273 10.062 1 92.5 186 LYS B O 1
ATOM 4341 N N . ASP B 1 187 ? 6.023 12.891 8.773 1 83.75 187 ASP B N 1
ATOM 4342 C CA . ASP B 1 187 ? 5.664 11.734 9.586 1 83.75 187 ASP B CA 1
ATOM 4343 C C . ASP B 1 187 ? 6.664 10.602 9.398 1 83.75 187 ASP B C 1
ATOM 4345 O O . ASP B 1 187 ? 7.117 10.344 8.281 1 83.75 187 ASP B O 1
ATOM 4349 N N . GLN B 1 188 ? 7.238 10.148 10.461 1 77.62 188 GLN B N 1
ATOM 4350 C CA . GLN B 1 188 ? 8.07 8.953 10.344 1 77.62 188 GLN B CA 1
ATOM 4351 C C . GLN B 1 188 ? 7.219 7.711 10.117 1 77.62 188 GLN B C 1
ATOM 4353 O O . GLN B 1 188 ? 6.102 7.613 10.633 1 77.62 188 GLN B O 1
ATOM 4358 N N . PRO B 1 189 ? 7.777 7.008 9.195 1 59.59 189 PRO B N 1
ATOM 4359 C CA . PRO B 1 189 ? 7.004 5.793 8.938 1 59.59 189 PRO B CA 1
ATOM 4360 C C . PRO B 1 189 ? 6.688 5.008 10.203 1 59.59 189 PRO B C 1
ATOM 4362 O O . PRO B 1 189 ? 7.602 4.574 10.914 1 59.59 189 PRO B O 1
ATOM 4365 N N . SER B 1 190 ? 6.582 5.641 11.289 1 50.5 190 SER B N 1
ATOM 4366 C CA . SER B 1 190 ? 6.242 4.719 12.375 1 50.5 190 SER B CA 1
ATOM 4367 C C . SER B 1 190 ? 5.332 3.6 11.883 1 50.5 190 SER B C 1
ATOM 4369 O O . SER B 1 190 ? 4.637 3.756 10.875 1 50.5 190 SER B O 1
ATOM 4371 N N . ALA B 1 191 ? 5.516 2.492 12.641 1 44.94 191 ALA B N 1
ATOM 4372 C CA . ALA B 1 191 ? 4.602 1.354 12.578 1 44.94 191 ALA B CA 1
ATOM 4373 C C . ALA B 1 191 ? 3.146 1.815 12.602 1 44.94 191 ALA B C 1
ATOM 4375 O O . ALA B 1 191 ? 2.297 1.177 13.227 1 44.94 191 ALA B O 1
ATOM 4376 N N . SER B 1 192 ? 2.904 3.008 12.711 1 43.41 192 SER B N 1
ATOM 4377 C CA . SER B 1 192 ? 1.504 3.383 12.867 1 43.41 192 SER B CA 1
ATOM 4378 C C . SER B 1 192 ? 0.628 2.703 11.828 1 43.41 192 SER B C 1
ATOM 4380 O O . SER B 1 192 ? 1.039 2.537 10.672 1 43.41 192 SER B O 1
ATOM 4382 N N . VAL B 1 193 ? -0.241 2.018 12.297 1 44.94 193 VAL B N 1
ATOM 4383 C CA . VAL B 1 193 ? -1.26 1.173 11.68 1 44.94 193 VAL B CA 1
ATOM 4384 C C . VAL B 1 193 ? -1.86 1.887 10.469 1 44.94 193 VAL B C 1
ATOM 4386 O O . VAL B 1 193 ? -2.379 2.998 10.594 1 44.94 193 VAL B O 1
ATOM 4389 N N . ALA B 1 194 ? -1.352 1.638 9.398 1 43.19 194 ALA B N 1
ATOM 4390 C CA . ALA B 1 194 ? -2.092 1.802 8.148 1 43.19 194 ALA B CA 1
ATOM 4391 C C . ALA B 1 194 ? -3.594 1.885 8.406 1 43.19 194 ALA B C 1
ATOM 4393 O O . ALA B 1 194 ? -4.164 1.018 9.078 1 43.19 194 ALA B O 1
ATOM 4394 N N . GLY B 1 195 ? -4.219 3.174 8.484 1 49.38 195 GLY B N 1
ATOM 4395 C CA . GLY B 1 195 ? -5.672 3.193 8.477 1 49.38 195 GLY B CA 1
ATOM 4396 C C . GLY B 1 195 ? -6.262 4.234 9.406 1 49.38 195 GLY B C 1
ATOM 4397 O O . GLY B 1 195 ? -7.48 4.395 9.477 1 49.38 195 GLY B O 1
ATOM 4398 N N . SER B 1 196 ? -5.371 4.703 10.406 1 55.16 196 SER B N 1
ATOM 4399 C CA . SER B 1 196 ? -6.168 5.551 11.289 1 55.16 196 SER B CA 1
ATOM 4400 C C . SER B 1 196 ? -6.453 6.902 10.641 1 55.16 196 SER B C 1
ATOM 4402 O O . SER B 1 196 ? -5.562 7.516 10.047 1 55.16 196 SER B O 1
ATOM 4404 N N . PRO B 1 197 ? -7.762 7.148 10.492 1 62.97 197 PRO B N 1
ATOM 4405 C CA . PRO B 1 197 ? -8.141 8.414 9.859 1 62.97 197 PRO B CA 1
ATOM 4406 C C . PRO B 1 197 ? -7.527 9.625 10.562 1 62.97 197 PRO B C 1
ATOM 4408 O O . PRO B 1 197 ? -7.926 9.961 11.68 1 62.97 197 PRO B O 1
ATOM 4411 N N . SER B 1 198 ? -6.434 10.141 10.047 1 69.62 198 SER B N 1
ATOM 4412 C CA . SER B 1 198 ? -5.762 11.328 10.57 1 69.62 198 SER B CA 1
ATOM 4413 C C . SER B 1 198 ? -6.723 12.508 10.68 1 69.62 198 SER B C 1
ATOM 4415 O O . SER B 1 198 ? -6.566 13.359 11.555 1 69.62 198 SER B O 1
ATOM 4417 N N . LEU B 1 199 ? -7.734 12.445 9.875 1 76.5 199 LEU B N 1
ATOM 4418 C CA . LEU B 1 199 ? -8.68 13.562 9.812 1 76.5 199 LEU B CA 1
ATOM 4419 C C . LEU B 1 199 ? -9.539 13.609 11.078 1 76.5 199 LEU B C 1
ATOM 4421 O O . LEU B 1 199 ? -9.797 14.688 11.617 1 76.5 199 LEU B O 1
ATOM 4425 N N . ILE B 1 200 ? -9.82 12.398 11.586 1 71 200 ILE B N 1
ATOM 4426 C CA . ILE B 1 200 ? -10.656 12.32 12.781 1 71 200 ILE B CA 1
ATOM 4427 C C . ILE B 1 200 ? -9.906 12.914 13.969 1 71 200 ILE B C 1
ATOM 4429 O O . ILE B 1 200 ? -10.469 13.711 14.727 1 71 200 ILE B O 1
ATOM 4433 N N . LYS B 1 201 ? -8.75 12.57 14 1 71.25 201 LYS B N 1
ATOM 4434 C CA . LYS B 1 201 ? -7.941 13.031 15.125 1 71.25 201 LYS B CA 1
ATOM 4435 C C . LYS B 1 201 ? -7.762 14.547 15.094 1 71.25 201 LYS B C 1
ATOM 4437 O O . LYS B 1 201 ? -7.828 15.211 16.125 1 71.25 201 LYS B O 1
ATOM 4442 N N . THR B 1 202 ? -7.652 15.039 13.945 1 69.25 202 THR B N 1
ATOM 4443 C CA . THR B 1 202 ? -7.418 16.469 13.797 1 69.25 202 THR B CA 1
ATOM 4444 C C . THR B 1 202 ? -8.68 17.266 14.109 1 69.25 202 THR B C 1
ATOM 4446 O O . THR B 1 202 ? -8.625 18.281 14.812 1 69.25 202 THR B O 1
ATOM 4449 N N . VAL B 1 203 ? -9.812 16.703 13.781 1 69.44 203 VAL B N 1
ATOM 4450 C CA . VAL B 1 203 ? -11.07 17.422 13.984 1 69.44 203 VAL B CA 1
ATOM 4451 C C . VAL B 1 203 ? -11.484 17.344 15.453 1 69.44 203 VAL B C 1
ATOM 4453 O O . VAL B 1 203 ? -11.961 18.328 16.016 1 69.44 203 VAL B O 1
ATOM 4456 N N . GLU B 1 204 ? -11.25 16.172 15.977 1 67.44 204 GLU B N 1
ATOM 4457 C CA . GLU B 1 204 ? -11.602 15.992 17.375 1 67.44 204 GLU B CA 1
ATOM 4458 C C . GLU B 1 204 ? -10.773 16.906 18.281 1 67.44 204 GLU B C 1
ATOM 4460 O O . GLU B 1 204 ? -11.258 17.375 19.312 1 67.44 204 GLU B O 1
ATOM 4465 N N . SER B 1 205 ? -9.594 17.062 17.891 1 63.53 205 SER B N 1
ATOM 4466 C CA . SER B 1 205 ? -8.719 17.938 18.672 1 63.53 205 SER B CA 1
ATOM 4467 C C . SER B 1 205 ? -9.117 19.406 18.5 1 63.53 205 SER B C 1
ATOM 4469 O O . SER B 1 205 ? -8.812 20.234 19.359 1 63.53 205 SER B O 1
ATOM 4471 N N . SER B 1 206 ? -9.781 19.75 17.422 1 58 206 SER B N 1
ATOM 4472 C CA . SER B 1 206 ? -10.219 21.109 17.172 1 58 206 SER B CA 1
ATOM 4473 C C . SER B 1 206 ? -11.453 21.469 17.984 1 58 206 SER B C 1
ATOM 4475 O O . SER B 1 206 ? -11.648 22.625 18.359 1 58 206 SER B O 1
ATOM 4477 N N . LYS B 1 207 ? -12.414 20.562 18.422 1 49.66 207 LYS B N 1
ATOM 4478 C CA . LYS B 1 207 ? -13.68 20.797 19.109 1 49.66 207 LYS B CA 1
ATOM 4479 C C . LYS B 1 207 ? -13.438 21.297 20.531 1 49.66 207 LYS B C 1
ATOM 4481 O O . LYS B 1 207 ? -14.352 21.781 21.188 1 49.66 207 LYS B O 1
ATOM 4486 N N . TYR B 1 208 ? -12.406 21.156 21.188 1 37.94 208 TYR B N 1
ATOM 4487 C CA . TYR B 1 208 ? -12.375 21.672 22.547 1 37.94 208 TYR B CA 1
ATOM 4488 C C . TYR B 1 208 ? -12.461 23.203 22.562 1 37.94 208 TYR B C 1
ATOM 4490 O O . TYR B 1 208 ? -12.281 23.828 23.594 1 37.94 208 TYR B O 1
ATOM 4498 N N . VAL B 1 209 ? -12.367 24.016 21.594 1 36.06 209 VAL B N 1
ATOM 4499 C CA . VAL B 1 209 ? -12.648 25.391 21.984 1 36.06 209 VAL B CA 1
ATOM 4500 C C . VAL B 1 209 ? -14.062 25.484 22.562 1 36.06 209 VAL B C 1
ATOM 4502 O O . VAL B 1 209 ? -14.25 25.953 23.688 1 36.06 209 VAL B O 1
ATOM 4505 N N . ARG B 1 210 ? -15.023 26.641 22.219 1 33.75 210 ARG B N 1
ATOM 4506 C CA . ARG B 1 210 ? -16.109 27.281 22.953 1 33.75 210 ARG B CA 1
ATOM 4507 C C . ARG B 1 210 ? -17.344 26.391 22.984 1 33.75 210 ARG B C 1
ATOM 4509 O O . ARG B 1 210 ? -18.109 26.328 22.016 1 33.75 210 ARG B O 1
ATOM 4516 N N . VAL B 1 211 ? -17.391 25.188 23.359 1 32.09 211 VAL B N 1
ATOM 4517 C CA . VAL B 1 211 ? -18.75 24.75 23.578 1 32.09 211 VAL B CA 1
ATOM 4518 C C . VAL B 1 211 ? -19.484 25.75 24.484 1 32.09 211 VAL B C 1
ATOM 4520 O O . VAL B 1 211 ? -19.312 25.703 25.703 1 32.09 211 VAL B O 1
ATOM 4523 N N . GLU B 1 212 ? -19.375 27.094 24.297 1 30.14 212 GLU B N 1
ATOM 4524 C CA . GLU B 1 212 ? -20.516 27.719 24.969 1 30.14 212 GLU B CA 1
ATOM 4525 C C . GLU B 1 212 ? -21.828 27.078 24.516 1 30.14 212 GLU B C 1
ATOM 4527 O O . GLU B 1 212 ? -21.953 26.656 23.359 1 30.14 212 GLU B O 1
ATOM 4532 N N . LYS B 1 213 ? -22.594 26.641 25.453 1 31.17 213 LYS B N 1
ATOM 4533 C CA . LYS B 1 213 ? -23.953 26.109 25.328 1 31.17 213 LYS B CA 1
ATOM 4534 C C . LYS B 1 213 ? -24.75 26.906 24.297 1 31.17 213 LYS B C 1
ATOM 4536 O O . LYS B 1 213 ? -24.859 28.141 24.391 1 31.17 213 LYS B O 1
ATOM 4541 N N . PRO B 1 214 ? -24.938 26.562 23.031 1 28.17 214 PRO B N 1
ATOM 4542 C CA . PRO B 1 214 ? -25.891 27.312 22.203 1 28.17 214 PRO B CA 1
ATOM 4543 C C . PRO B 1 214 ? -27.203 27.594 22.938 1 28.17 214 PRO B C 1
ATOM 4545 O O . PRO B 1 214 ? -27.766 26.703 23.562 1 28.17 214 PRO B O 1
ATOM 4548 N N . SER B 1 215 ? -27.266 28.734 23.562 1 25.5 215 SER B N 1
ATOM 4549 C CA . SER B 1 215 ? -28.641 29.188 23.781 1 25.5 215 SER B CA 1
ATOM 4550 C C . SER B 1 215 ? -29.516 28.938 22.562 1 25.5 215 SER B C 1
ATOM 4552 O O . SER B 1 215 ? -29 28.719 21.453 1 25.5 215 SER B O 1
ATOM 4554 N N . LYS B 1 216 ? -30.891 29.172 22.688 1 28.81 216 LYS B N 1
ATOM 4555 C CA . LYS B 1 216 ? -32.031 29.078 21.75 1 28.81 216 LYS B CA 1
ATOM 4556 C C . LYS B 1 216 ? -31.75 29.891 20.484 1 28.81 216 LYS B C 1
ATOM 4558 O O . LYS B 1 216 ? -31.625 31.109 20.531 1 28.81 216 LYS B O 1
ATOM 4563 N N . PHE B 1 217 ? -30.828 29.531 19.516 1 21.86 217 PHE B N 1
ATOM 4564 C CA . PHE B 1 217 ? -30.562 30.219 18.266 1 21.86 217 PHE B CA 1
ATOM 4565 C C . PHE B 1 217 ? -31.859 30.562 17.547 1 21.86 217 PHE B C 1
ATOM 4567 O O . PHE B 1 217 ? -32.75 29.703 17.406 1 21.86 217 PHE B O 1
ATOM 4574 N N . SER B 1 218 ? -32.375 31.719 17.75 1 23.05 218 SER B N 1
ATOM 4575 C CA . SER B 1 218 ? -33.438 32.375 16.984 1 23.05 218 SER B CA 1
ATOM 4576 C C . SER B 1 218 ? -33.25 32.125 15.492 1 23.05 218 SER B C 1
ATOM 4578 O O . SER B 1 218 ? -32.156 31.859 15.023 1 23.05 218 SER B O 1
ATOM 4580 N N . SER B 1 219 ? -34.406 32.094 14.664 1 23.72 219 SER B N 1
ATOM 4581 C CA . SER B 1 219 ? -34.875 31.844 13.312 1 23.72 219 SER B CA 1
ATOM 4582 C C . SER B 1 219 ? -34.188 32.75 12.289 1 23.72 219 SER B C 1
ATOM 4584 O O . SER B 1 219 ? -34.656 33.844 11.984 1 23.72 219 SER B O 1
ATOM 4586 N N . ILE B 1 220 ? -32.844 33.031 12.453 1 22.64 220 ILE B N 1
ATOM 4587 C CA . ILE B 1 220 ? -32.469 34.062 11.477 1 22.64 220 ILE B CA 1
ATOM 4588 C C . ILE B 1 220 ? -32.656 33.5 10.062 1 22.64 220 ILE B C 1
ATOM 4590 O O . ILE B 1 220 ? -32.188 32.406 9.758 1 22.64 220 ILE B O 1
ATOM 4594 N N . ARG B 1 221 ? -33.531 34.062 9.281 1 25.12 221 ARG B N 1
ATOM 4595 C CA . ARG B 1 221 ? -33.906 33.969 7.879 1 25.12 221 ARG B CA 1
ATOM 4596 C C . ARG B 1 221 ? -32.719 34.219 6.969 1 25.12 221 ARG B C 1
ATOM 4598 O O . ARG B 1 221 ? -32.188 35.312 6.863 1 25.12 221 ARG B O 1
ATOM 4605 N N . ARG B 1 222 ? -31.797 33.25 6.965 1 25.02 222 ARG B N 1
ATOM 4606 C CA . ARG B 1 222 ? -30.594 33.344 6.137 1 25.02 222 ARG B CA 1
ATOM 4607 C C . ARG B 1 222 ? -30.953 33.5 4.668 1 25.02 222 ARG B C 1
ATOM 4609 O O . ARG B 1 222 ? -31.766 32.75 4.121 1 25.02 222 ARG B O 1
ATOM 4616 N N . HIS B 1 223 ? -30.766 34.656 4.211 1 19.72 223 HIS B N 1
ATOM 4617 C CA . HIS B 1 223 ? -30.875 35.031 2.801 1 19.72 223 HIS B CA 1
ATOM 4618 C C . HIS B 1 223 ? -29.844 34.281 1.967 1 19.72 223 HIS B C 1
ATOM 4620 O O . HIS B 1 223 ? -28.703 34.094 2.402 1 19.72 223 HIS B O 1
ATOM 4626 N N . LYS B 1 224 ? -30.188 33.5 0.931 1 24.41 224 LYS B N 1
ATOM 4627 C CA . LYS B 1 224 ? -29.719 32.594 -0.13 1 24.41 224 LYS B CA 1
ATOM 4628 C C . LYS B 1 224 ? -28.719 33.312 -1.039 1 24.41 224 LYS B C 1
ATOM 4630 O O . LYS B 1 224 ? -29.109 33.938 -2.033 1 24.41 224 LYS B O 1
ATOM 4635 N N . ARG B 1 225 ? -27.797 34.094 -0.603 1 21.25 225 ARG B N 1
ATOM 4636 C CA . ARG B 1 225 ? -27.109 34.625 -1.785 1 21.25 225 ARG B CA 1
ATOM 4637 C C . ARG B 1 225 ? -26.234 33.562 -2.42 1 21.25 225 ARG B C 1
ATOM 4639 O O . ARG B 1 225 ? -25.422 32.938 -1.74 1 21.25 225 ARG B O 1
ATOM 4646 N N . ASN B 1 226 ? -26.453 33 -3.691 1 20.42 226 ASN B N 1
ATOM 4647 C CA . ASN B 1 226 ? -26.094 32 -4.711 1 20.42 226 ASN B CA 1
ATOM 4648 C C . ASN B 1 226 ? -24.703 32.281 -5.285 1 20.42 226 ASN B C 1
ATOM 4650 O O . ASN B 1 226 ? -24.531 32.375 -6.504 1 20.42 226 ASN B O 1
ATOM 4654 N N . ARG B 1 227 ? -23.641 32.719 -4.672 1 23.27 227 ARG B N 1
ATOM 4655 C CA . ARG B 1 227 ? -22.531 32.938 -5.598 1 23.27 227 ARG B CA 1
ATOM 4656 C C . ARG B 1 227 ? -21.969 31.625 -6.105 1 23.27 227 ARG B C 1
ATOM 4658 O O . ARG B 1 227 ? -21.594 30.75 -5.312 1 23.27 227 ARG B O 1
ATOM 4665 N N . ASN B 1 228 ? -22.172 31.125 -7.426 1 22.34 228 ASN B N 1
ATOM 4666 C CA . ASN B 1 228 ? -21.891 30.078 -8.398 1 22.34 228 ASN B CA 1
ATOM 4667 C C . ASN B 1 228 ? -20.391 29.969 -8.68 1 22.34 228 ASN B C 1
ATOM 4669 O O . ASN B 1 228 ? -19.859 30.672 -9.539 1 22.34 228 ASN B O 1
ATOM 4673 N N . MET B 1 229 ? -19.453 30.094 -7.879 1 24.12 229 MET B N 1
ATOM 4674 C CA . MET B 1 229 ? -18.141 29.891 -8.5 1 24.12 229 MET B CA 1
ATOM 4675 C C . MET B 1 229 ? -18.062 28.484 -9.109 1 24.12 229 MET B C 1
ATOM 4677 O O . MET B 1 229 ? -18.297 27.484 -8.422 1 24.12 229 MET B O 1
ATOM 4681 N N . GLN B 1 230 ? -18.078 28.234 -10.477 1 25.42 230 GLN B N 1
ATOM 4682 C CA . GLN B 1 230 ? -18.016 27.188 -11.484 1 25.42 230 GLN B CA 1
ATOM 4683 C C . GLN B 1 230 ? -16.688 26.438 -11.406 1 25.42 230 GLN B C 1
ATOM 4685 O O . GLN B 1 230 ? -15.648 26.953 -11.844 1 25.42 230 GLN B O 1
ATOM 4690 N N . HIS B 1 231 ? -16.156 26 -10.375 1 27.88 231 HIS B N 1
ATOM 4691 C CA . HIS B 1 231 ? -15.039 25.094 -10.625 1 27.88 231 HIS B CA 1
ATOM 4692 C C . HIS B 1 231 ? -15.43 24 -11.609 1 27.88 231 HIS B C 1
ATOM 4694 O O . HIS B 1 231 ? -16.516 23.438 -11.516 1 27.88 231 HIS B O 1
ATOM 4700 N N . SER B 1 232 ? -14.914 24.016 -12.875 1 28.66 232 SER B N 1
ATOM 4701 C CA . SER B 1 232 ? -15.047 23.141 -14.039 1 28.66 232 SER B CA 1
ATOM 4702 C C . SER B 1 232 ? -14.875 21.688 -13.664 1 28.66 232 SER B C 1
ATOM 4704 O O . SER B 1 232 ? -13.844 21.297 -13.117 1 28.66 232 SER B O 1
ATOM 4706 N N . ILE B 1 233 ? -15.859 21.109 -13.25 1 29.2 233 ILE B N 1
ATOM 4707 C CA . ILE B 1 233 ? -16.062 19.672 -13.133 1 29.2 233 ILE B CA 1
ATOM 4708 C C . ILE B 1 233 ? -15.672 18.984 -14.445 1 29.2 233 ILE B C 1
ATOM 4710 O O . ILE B 1 233 ? -16.297 19.219 -15.477 1 29.2 233 ILE B O 1
ATOM 4714 N N . ILE B 1 234 ? -14.461 18.859 -14.742 1 29.2 234 ILE B N 1
ATOM 4715 C CA . ILE B 1 234 ? -14.094 18.047 -15.898 1 29.2 234 ILE B CA 1
ATOM 4716 C C . ILE B 1 234 ? -14.93 16.766 -15.914 1 29.2 234 ILE B C 1
ATOM 4718 O O . ILE B 1 234 ? -14.875 15.969 -14.969 1 29.2 234 ILE B O 1
ATOM 4722 N N . TRP B 1 235 ? -16.062 16.781 -16.578 1 28.47 235 TRP B N 1
ATOM 4723 C CA . TRP B 1 235 ? -16.953 15.688 -16.938 1 28.47 235 TRP B CA 1
ATOM 4724 C C . TRP B 1 235 ? -16.188 14.586 -17.656 1 28.47 235 TRP B C 1
ATOM 4726 O O . TRP B 1 235 ? -15.727 14.781 -18.781 1 28.47 235 TRP B O 1
ATOM 4736 N N . ASN B 1 236 ? -15.336 13.883 -17.109 1 27.83 236 ASN B N 1
ATOM 4737 C CA . ASN B 1 236 ? -14.906 12.734 -17.906 1 27.83 236 ASN B CA 1
ATOM 4738 C C . ASN B 1 236 ? -16.078 11.859 -18.328 1 27.83 236 ASN B C 1
ATOM 4740 O O . ASN B 1 236 ? -17 11.648 -17.531 1 27.83 236 ASN B O 1
ATOM 4744 N N . LYS B 1 237 ? -16.438 11.797 -19.625 1 31.27 237 LYS B N 1
ATOM 4745 C CA . LYS B 1 237 ? -17.359 10.961 -20.391 1 31.27 237 LYS B CA 1
ATOM 4746 C C . LYS B 1 237 ? -17.312 9.516 -19.906 1 31.27 237 LYS B C 1
ATOM 4748 O O . LYS B 1 237 ? -16.297 8.836 -20.062 1 31.27 237 LYS B O 1
ATOM 4753 N N . VAL B 1 238 ? -18.094 9.086 -18.875 1 33.78 238 VAL B N 1
ATOM 4754 C CA . VAL B 1 238 ? -18.359 7.754 -18.344 1 33.78 238 VAL B CA 1
ATOM 4755 C C . VAL B 1 238 ? -18.812 6.832 -19.484 1 33.78 238 VAL B C 1
ATOM 4757 O O . VAL B 1 238 ? -19.844 7.078 -20.109 1 33.78 238 VAL B O 1
ATOM 4760 N N . MET B 1 239 ? -17.969 6.211 -20.234 1 32.56 239 MET B N 1
ATOM 4761 C CA . MET B 1 239 ? -18.328 5.141 -21.156 1 32.56 239 MET B CA 1
ATOM 4762 C C . MET B 1 239 ? -19.312 4.176 -20.531 1 32.56 239 MET B C 1
ATOM 4764 O O . MET B 1 239 ? -19.312 3.984 -19.312 1 32.56 239 MET B O 1
ATOM 4768 N N . SER B 1 240 ? -20.406 3.805 -21.281 1 35.41 240 SER B N 1
ATOM 4769 C CA . SER B 1 240 ? -21.516 2.867 -21.078 1 35.41 240 SER B CA 1
ATOM 4770 C C . SER B 1 240 ? -21 1.528 -20.547 1 35.41 240 SER B C 1
ATOM 4772 O O . SER B 1 240 ? -20.266 0.825 -21.234 1 35.41 240 SER B O 1
ATOM 4774 N N . ARG B 1 241 ? -20.781 1.496 -19.297 1 46.38 241 ARG B N 1
ATOM 4775 C CA . ARG B 1 241 ? -20.188 0.277 -18.75 1 46.38 241 ARG B CA 1
ATOM 4776 C C . ARG B 1 241 ? -21.219 -0.847 -18.703 1 46.38 241 ARG B C 1
ATOM 4778 O O . ARG B 1 241 ? -22.406 -0.598 -18.484 1 46.38 241 ARG B O 1
ATOM 4785 N N . PRO B 1 242 ? -20.906 -2.09 -18.922 1 47.88 242 PRO B N 1
ATOM 4786 C CA . PRO B 1 242 ? -21.797 -3.254 -19.031 1 47.88 242 PRO B CA 1
ATOM 4787 C C . PRO B 1 242 ? -22.625 -3.477 -17.766 1 47.88 242 PRO B C 1
ATOM 4789 O O . PRO B 1 242 ? -22.156 -3.164 -16.656 1 47.88 242 PRO B O 1
ATOM 4792 N N . LYS B 1 243 ? -24.031 -3.559 -17.844 1 50.72 243 LYS B N 1
ATOM 4793 C CA . LYS B 1 243 ? -25.031 -3.869 -16.828 1 50.72 243 LYS B CA 1
ATOM 4794 C C . LYS B 1 243 ? -25.172 -5.375 -16.641 1 50.72 243 LYS B C 1
ATOM 4796 O O . LYS B 1 243 ? -25.141 -6.137 -17.609 1 50.72 243 LYS B O 1
ATOM 4801 N N . VAL B 1 244 ? -24.828 -5.941 -15.492 1 49.16 244 VAL B N 1
ATOM 4802 C CA . VAL B 1 244 ? -25.266 -7.297 -15.18 1 49.16 244 VAL B CA 1
ATOM 4803 C C . VAL B 1 244 ? -26.609 -7.254 -14.445 1 49.16 244 VAL B C 1
ATOM 4805 O O . VAL B 1 244 ? -26.734 -6.633 -13.391 1 49.16 244 VAL B O 1
ATOM 4808 N N . GLN B 1 245 ? -27.75 -8.078 -14.773 1 56.47 245 GLN B N 1
ATOM 4809 C CA . GLN B 1 245 ? -29.141 -8.234 -14.344 1 56.47 245 GLN B CA 1
ATOM 4810 C C . GLN B 1 245 ? -29.797 -6.887 -14.047 1 56.47 245 GLN B C 1
ATOM 4812 O O . GLN B 1 245 ? -30.578 -6.766 -13.109 1 56.47 245 GLN B O 1
ATOM 4817 N N . GLY B 1 246 ? -29.344 -5.906 -14.57 1 63.31 246 GLY B N 1
ATOM 4818 C CA . GLY B 1 246 ? -30.016 -4.617 -14.516 1 63.31 246 GLY B CA 1
ATOM 4819 C C . GLY B 1 246 ? -29.281 -3.604 -13.648 1 63.31 246 GLY B C 1
ATOM 4820 O O . GLY B 1 246 ? -29.391 -2.396 -13.875 1 63.31 246 GLY B O 1
ATOM 4821 N N . LYS B 1 247 ? -28.609 -4.074 -12.578 1 75.06 247 LYS B N 1
ATOM 4822 C CA . LYS B 1 247 ? -27.891 -3.117 -11.734 1 75.06 247 LYS B CA 1
ATOM 4823 C C . LYS B 1 247 ? -26.5 -2.85 -12.266 1 75.06 247 LYS B C 1
ATOM 4825 O O . LYS B 1 247 ? -25.828 -3.76 -12.766 1 75.06 247 LYS B O 1
ATOM 4830 N N . PRO B 1 248 ? -26.156 -1.612 -12.273 1 90.38 248 PRO B N 1
ATOM 4831 C CA . PRO B 1 248 ? -24.812 -1.283 -12.773 1 90.38 248 PRO B CA 1
ATOM 4832 C C . PRO B 1 248 ? -23.703 -1.972 -11.977 1 90.38 248 PRO B C 1
ATOM 4834 O O . PRO B 1 248 ? -23.875 -2.24 -10.789 1 90.38 248 PRO B O 1
ATOM 4837 N N . LEU B 1 249 ? -22.719 -2.369 -12.68 1 94.12 249 LEU B N 1
ATOM 4838 C CA . LEU B 1 249 ? -21.547 -2.961 -12.062 1 94.12 249 LEU B CA 1
ATOM 4839 C C . LEU B 1 249 ? -20.781 -1.922 -11.25 1 94.12 249 LEU B C 1
ATOM 4841 O O . LEU B 1 249 ? -21.016 -0.72 -11.391 1 94.12 249 LEU B O 1
ATOM 4845 N N . CYS B 1 250 ? -19.969 -2.395 -10.406 1 95.62 250 CYS B N 1
ATOM 4846 C CA . CYS B 1 250 ? -19.141 -1.565 -9.539 1 95.62 250 CYS B CA 1
ATOM 4847 C C . CYS B 1 250 ? -18.484 -0.448 -10.336 1 95.62 250 CYS B C 1
ATOM 4849 O O . CYS B 1 250 ? -17.812 -0.706 -11.344 1 95.62 250 CYS B O 1
ATOM 4851 N N . ARG B 1 251 ? -18.75 0.771 -9.883 1 95.75 251 ARG B N 1
ATOM 4852 C CA . ARG B 1 251 ? -18.203 1.922 -10.594 1 95.75 251 ARG B CA 1
ATOM 4853 C C . ARG B 1 251 ? -18.016 3.105 -9.648 1 95.75 251 ARG B C 1
ATOM 4855 O O . ARG B 1 251 ? -18.562 3.129 -8.555 1 95.75 251 ARG B O 1
ATOM 4862 N N . ARG B 1 252 ? -17.266 4.043 -10.117 1 96.75 252 ARG B N 1
ATOM 4863 C CA . ARG B 1 252 ? -17.031 5.281 -9.391 1 96.75 252 ARG B CA 1
ATOM 4864 C C . ARG B 1 252 ? -18.062 6.336 -9.742 1 96.75 252 ARG B C 1
ATOM 4866 O O . ARG B 1 252 ? -18.391 6.535 -10.914 1 96.75 252 ARG B O 1
ATOM 4873 N N . VAL B 1 253 ? -18.688 7 -8.766 1 97.38 253 VAL B N 1
ATOM 4874 C CA . VAL B 1 253 ? -19.656 8.062 -8.984 1 97.38 253 VAL B CA 1
ATOM 4875 C C . VAL B 1 253 ? -19.328 9.258 -8.086 1 97.38 253 VAL B C 1
ATOM 4877 O O . VAL B 1 253 ? -18.5 9.148 -7.18 1 97.38 253 VAL B O 1
ATOM 4880 N N . ASP B 1 254 ? -19.969 10.359 -8.289 1 96.88 254 ASP B N 1
ATOM 4881 C CA . ASP B 1 254 ? -19.688 11.586 -7.559 1 96.88 254 ASP B CA 1
ATOM 4882 C C . ASP B 1 254 ? -20.203 11.5 -6.125 1 96.88 254 ASP B C 1
ATOM 4884 O O . ASP B 1 254 ? -21.219 10.859 -5.859 1 96.88 254 ASP B O 1
ATOM 4888 N N . MET B 1 255 ? -19.438 12.094 -5.207 1 97.12 255 MET B N 1
ATOM 4889 C CA . MET B 1 255 ? -19.828 12.352 -3.824 1 97.12 255 MET B CA 1
ATOM 4890 C C . MET B 1 255 ? -19.203 13.656 -3.322 1 97.12 255 MET B C 1
ATOM 4892 O O . MET B 1 255 ? -18.094 13.656 -2.795 1 97.12 255 MET B O 1
ATOM 4896 N N . VAL B 1 256 ? -19.984 14.688 -3.471 1 96.81 256 VAL B N 1
ATOM 4897 C CA . VAL B 1 256 ? -19.484 16 -3.07 1 96.81 256 VAL B CA 1
ATOM 4898 C C . VAL B 1 256 ? -19.578 16.156 -1.554 1 96.81 256 VAL B C 1
ATOM 4900 O O . VAL B 1 256 ? -20.641 15.969 -0.969 1 96.81 256 VAL B O 1
ATOM 4903 N N . VAL B 1 257 ? -18.469 16.469 -0.998 1 95.69 257 VAL B N 1
ATOM 4904 C CA . VAL B 1 257 ? -18.375 16.656 0.448 1 95.69 257 VAL B CA 1
ATOM 4905 C C . VAL B 1 257 ? -18.391 18.156 0.778 1 95.69 257 VAL B C 1
ATOM 4907 O O . VAL B 1 257 ? -17.609 18.922 0.229 1 95.69 257 VAL B O 1
ATOM 4910 N N . ASP B 1 258 ? -19.312 18.5 1.592 1 95.31 258 ASP B N 1
ATOM 4911 C CA . ASP B 1 258 ? -19.391 19.844 2.166 1 95.31 258 ASP B CA 1
ATOM 4912 C C . ASP B 1 258 ? -19.188 19.797 3.678 1 95.31 258 ASP B C 1
ATOM 4914 O O . ASP B 1 258 ? -20.062 19.375 4.426 1 95.31 258 ASP B O 1
ATOM 4918 N N . PHE B 1 259 ? -18.078 20.359 4.121 1 92.44 259 PHE B N 1
ATOM 4919 C CA . PHE B 1 259 ? -17.703 20.219 5.52 1 92.44 259 PHE B CA 1
ATOM 4920 C C . PHE B 1 259 ? -18.641 21.016 6.422 1 92.44 259 PHE B C 1
ATOM 4922 O O . PHE B 1 259 ? -18.812 20.688 7.594 1 92.44 259 PHE B O 1
ATOM 4929 N N . ASP B 1 260 ? -19.234 22 5.918 1 91 260 ASP B N 1
ATOM 4930 C CA . ASP B 1 260 ? -20.219 22.75 6.691 1 91 260 ASP B CA 1
ATOM 4931 C C . ASP B 1 260 ? -21.453 21.922 6.98 1 91 260 ASP B C 1
ATOM 4933 O O . ASP B 1 260 ? -22.047 22.016 8.062 1 91 260 ASP B O 1
ATOM 4937 N N . ARG B 1 261 ? -21.719 21.062 6.031 1 90.88 261 ARG B N 1
ATOM 4938 C CA . ARG B 1 261 ? -22.953 20.281 6.141 1 90.88 261 ARG B CA 1
ATOM 4939 C C . ARG B 1 261 ? -22.75 19.094 7.082 1 90.88 261 ARG B C 1
ATOM 4941 O O . ARG B 1 261 ? -23.719 18.562 7.633 1 90.88 261 ARG B O 1
ATOM 4948 N N . ILE B 1 262 ? -21.516 18.719 7.262 1 88.75 262 ILE B N 1
ATOM 4949 C CA . ILE B 1 262 ? -21.297 17.547 8.109 1 88.75 262 ILE B CA 1
ATOM 4950 C C . ILE B 1 262 ? -20.781 18 9.469 1 88.75 262 ILE B C 1
ATOM 4952 O O . ILE B 1 262 ? -20.234 17.188 10.234 1 88.75 262 ILE B O 1
ATOM 4956 N N . GLY B 1 263 ? -20.75 19.234 9.742 1 85.62 263 GLY B N 1
ATOM 4957 C CA . GLY B 1 263 ? -20.469 19.75 11.07 1 85.62 263 GLY B CA 1
ATOM 4958 C C . GLY B 1 263 ? -19 20.078 11.281 1 85.62 263 GLY B C 1
ATOM 4959 O O . GLY B 1 263 ? -18.578 20.281 12.414 1 85.62 263 GLY B O 1
ATOM 4960 N N . TRP B 1 264 ? -18.203 20.047 10.219 1 87.44 264 TRP B N 1
ATOM 4961 C CA . TRP B 1 264 ? -16.781 20.297 10.367 1 87.44 264 TRP B CA 1
ATOM 4962 C C . TRP B 1 264 ? -16.391 21.672 9.836 1 87.44 264 TRP B C 1
ATOM 4964 O O . TRP B 1 264 ? -15.211 21.984 9.719 1 87.44 264 TRP B O 1
ATOM 4974 N N . GLY B 1 265 ? -17.297 22.422 9.555 1 85.81 265 GLY B N 1
ATOM 4975 C CA . GLY B 1 265 ? -17.078 23.719 8.922 1 85.81 265 GLY B CA 1
ATOM 4976 C C . GLY B 1 265 ? -16.156 24.625 9.719 1 85.81 265 GLY B C 1
ATOM 4977 O O . GLY B 1 265 ? -15.391 25.391 9.141 1 85.81 265 GLY B O 1
ATOM 4978 N N . HIS B 1 266 ? -16.219 24.531 11.023 1 83.88 266 HIS B N 1
ATOM 4979 C CA . HIS B 1 266 ? -15.438 25.438 11.883 1 83.88 266 HIS B CA 1
ATOM 4980 C C . HIS B 1 266 ? -13.977 25 11.953 1 83.88 266 HIS B C 1
ATOM 4982 O O . HIS B 1 266 ? -13.102 25.812 12.258 1 83.88 266 HIS B O 1
ATOM 4988 N N . SER B 1 267 ? -13.781 23.781 11.656 1 85.62 267 SER B N 1
ATOM 4989 C CA . SER B 1 267 ? -12.43 23.25 11.797 1 85.62 267 SER B CA 1
ATOM 4990 C C . SER B 1 267 ? -11.68 23.297 10.469 1 85.62 267 SER B C 1
ATOM 4992 O O . SER B 1 267 ? -10.445 23.359 10.453 1 85.62 267 SER B O 1
ATOM 4994 N N . ILE B 1 268 ? -12.422 23.312 9.414 1 89.25 268 ILE B N 1
ATOM 4995 C CA . ILE B 1 268 ? -11.797 23.234 8.094 1 89.25 268 ILE B CA 1
ATOM 4996 C C . ILE B 1 268 ? -11.711 24.625 7.48 1 89.25 268 ILE B C 1
ATOM 4998 O O . ILE B 1 268 ? -12.719 25.328 7.363 1 89.25 268 ILE B O 1
ATOM 5002 N N . ILE B 1 269 ? -10.531 25.047 7.195 1 89.88 269 ILE B N 1
ATOM 5003 C CA . ILE B 1 269 ? -10.328 26.328 6.523 1 89.88 269 ILE B CA 1
ATOM 5004 C C . ILE B 1 269 ? -10.43 26.141 5.012 1 89.88 269 ILE B C 1
ATOM 5006 O O . ILE B 1 269 ? -11.25 26.797 4.359 1 89.88 269 ILE B O 1
ATOM 5010 N N . TYR B 1 270 ? -9.555 25.234 4.484 1 90.88 270 TYR B N 1
ATOM 5011 C CA . TYR B 1 270 ? -9.602 24.906 3.062 1 90.88 270 TYR B CA 1
ATOM 5012 C C . TYR B 1 270 ? -9.211 23.453 2.818 1 90.88 270 TYR B C 1
ATOM 5014 O O . TYR B 1 270 ? -8.297 22.938 3.471 1 90.88 270 TYR B O 1
ATOM 5022 N N . PRO B 1 271 ? -9.867 22.812 1.812 1 93 271 PRO B N 1
ATOM 5023 C CA . PRO B 1 271 ? -11.047 23.266 1.081 1 93 271 PRO B CA 1
ATOM 5024 C C . PRO B 1 271 ? -12.344 23.078 1.87 1 93 271 PRO B C 1
ATOM 5026 O O . PRO B 1 271 ? -12.422 22.203 2.732 1 93 271 PRO B O 1
ATOM 5029 N N . LYS B 1 272 ? -13.359 23.922 1.515 1 93.06 272 LYS B N 1
ATOM 5030 C CA . LYS B 1 272 ? -14.648 23.797 2.186 1 93.06 272 LYS B CA 1
ATOM 5031 C C . LYS B 1 272 ? -15.492 22.688 1.562 1 93.06 272 LYS B C 1
ATOM 5033 O O . LYS B 1 272 ? -16.312 22.062 2.238 1 93.06 272 LYS B O 1
ATOM 5038 N N . ARG B 1 273 ? -15.227 22.531 0.23 1 95.81 273 ARG B N 1
ATOM 5039 C CA . ARG B 1 273 ? -15.938 21.531 -0.545 1 95.81 273 ARG B CA 1
ATOM 5040 C C . ARG B 1 273 ? -15.008 20.828 -1.533 1 95.81 273 ARG B C 1
ATOM 5042 O O . ARG B 1 273 ? -14.07 21.453 -2.043 1 95.81 273 ARG B O 1
ATOM 5049 N N . PHE B 1 274 ? -15.297 19.562 -1.739 1 95.69 274 PHE B N 1
ATOM 5050 C CA . PHE B 1 274 ? -14.562 18.844 -2.764 1 95.69 274 PHE B CA 1
ATOM 5051 C C . PHE B 1 274 ? -15.305 17.578 -3.174 1 95.69 274 PHE B C 1
ATOM 5053 O O . PHE B 1 274 ? -16.234 17.141 -2.486 1 95.69 274 PHE B O 1
ATOM 5060 N N . ASN B 1 275 ? -14.953 17.109 -4.281 1 97.88 275 ASN B N 1
ATOM 5061 C CA . ASN B 1 275 ? -15.547 15.859 -4.746 1 97.88 275 ASN B CA 1
ATOM 5062 C C . ASN B 1 275 ? -14.695 14.656 -4.344 1 97.88 275 ASN B C 1
ATOM 5064 O O . ASN B 1 275 ? -13.633 14.422 -4.922 1 97.88 275 ASN B O 1
ATOM 5068 N N . ALA B 1 276 ? -15.164 13.844 -3.393 1 97.75 276 ALA B N 1
ATOM 5069 C CA . ALA B 1 276 ? -14.438 12.695 -2.865 1 97.75 276 ALA B CA 1
ATOM 5070 C C . ALA B 1 276 ? -14.695 11.453 -3.711 1 97.75 276 ALA B C 1
ATOM 5072 O O . ALA B 1 276 ? -13.945 10.469 -3.629 1 97.75 276 ALA B O 1
ATOM 5073 N N . PHE B 1 277 ? -15.758 11.492 -4.465 1 98.06 277 PHE B N 1
ATOM 5074 C CA . PHE B 1 277 ? -16.234 10.336 -5.219 1 98.06 277 PHE B CA 1
ATOM 5075 C C . PHE B 1 277 ? -16.562 9.172 -4.285 1 98.06 277 PHE B C 1
ATOM 5077 O O . PHE B 1 277 ? -16.266 9.234 -3.09 1 98.06 277 PHE B O 1
ATOM 5084 N N . ARG B 1 278 ? -17.266 8.242 -4.762 1 97.69 278 ARG B N 1
ATOM 5085 C CA . ARG B 1 278 ? -17.594 7.023 -4.027 1 97.69 278 ARG B CA 1
ATOM 5086 C C . ARG B 1 278 ? -17.781 5.848 -4.98 1 97.69 278 ARG B C 1
ATOM 5088 O O . ARG B 1 278 ? -17.891 6.035 -6.195 1 97.69 278 ARG B O 1
ATOM 5095 N N . CYS B 1 279 ? -17.75 4.652 -4.434 1 96.81 279 CYS B N 1
ATOM 5096 C CA . CYS B 1 279 ? -17.953 3.438 -5.215 1 96.81 279 CYS B CA 1
ATOM 5097 C C . CYS B 1 279 ? -19.344 2.881 -5.008 1 96.81 279 CYS B C 1
ATOM 5099 O O . CYS B 1 279 ? -19.844 2.846 -3.881 1 96.81 279 CYS B O 1
ATOM 5101 N N . GLU B 1 280 ? -19.984 2.559 -6.125 1 95 280 GLU B N 1
ATOM 5102 C CA . GLU B 1 280 ? -21.328 1.979 -6.055 1 95 280 GLU B CA 1
ATOM 5103 C C . GLU B 1 280 ? -21.547 0.95 -7.16 1 95 280 GLU B C 1
ATOM 5105 O O . GLU B 1 280 ? -20.891 1.005 -8.203 1 95 280 GLU B O 1
ATOM 5110 N N . GLY B 1 281 ? -22.469 0.016 -6.895 1 94.56 281 GLY B N 1
ATOM 5111 C CA . GLY B 1 281 ? -22.797 -1.008 -7.875 1 94.56 281 GLY B CA 1
ATOM 5112 C C . GLY B 1 281 ? -22.562 -2.418 -7.363 1 94.56 281 GLY B C 1
ATOM 5113 O O . GLY B 1 281 ? -22.078 -2.605 -6.246 1 94.56 281 GLY B O 1
ATOM 5114 N N . SER B 1 282 ? -22.828 -3.408 -8.234 1 93.75 282 SER B N 1
ATOM 5115 C CA . SER B 1 282 ? -22.75 -4.805 -7.82 1 93.75 282 SER B CA 1
ATOM 5116 C C . SER B 1 282 ? -21.484 -5.465 -8.344 1 93.75 282 SER B C 1
ATOM 5118 O O . SER B 1 282 ? -20.875 -4.977 -9.305 1 93.75 282 SER B O 1
ATOM 5120 N N . CYS B 1 283 ? -21.016 -6.496 -7.68 1 94.75 283 CYS B N 1
ATOM 5121 C CA . CYS B 1 283 ? -19.906 -7.34 -8.102 1 94.75 283 CYS B CA 1
ATOM 5122 C C . CYS B 1 283 ? -20.406 -8.688 -8.609 1 94.75 283 CYS B C 1
ATOM 5124 O O . CYS B 1 283 ? -21.031 -9.445 -7.863 1 94.75 283 CYS B O 1
ATOM 5126 N N . PRO B 1 284 ? -20.078 -8.922 -9.797 1 93.06 284 PRO B N 1
ATOM 5127 C CA . PRO B 1 284 ? -20.609 -10.148 -10.391 1 93.06 284 PRO B CA 1
ATOM 5128 C C . PRO B 1 284 ? -19.969 -11.414 -9.828 1 93.06 284 PRO B C 1
ATOM 5130 O O . PRO B 1 284 ? -18.922 -11.336 -9.172 1 93.06 284 PRO B O 1
ATOM 5133 N N . VAL B 1 285 ? -20.625 -12.578 -10.102 1 92.06 285 VAL B N 1
ATOM 5134 C CA . VAL B 1 285 ? -20.141 -13.898 -9.719 1 92.06 285 VAL B CA 1
ATOM 5135 C C . VAL B 1 285 ? -20.031 -14.789 -10.953 1 92.06 285 VAL B C 1
ATOM 5137 O O . VAL B 1 285 ? -21.047 -15.102 -11.586 1 92.06 285 VAL B O 1
ATOM 5140 N N . PRO B 1 286 ? -18.891 -15.219 -11.352 1 89.31 286 PRO B N 1
ATOM 5141 C CA . PRO B 1 286 ? -17.594 -14.906 -10.75 1 89.31 286 PRO B CA 1
ATOM 5142 C C . PRO B 1 286 ? -17.078 -13.523 -11.156 1 89.31 286 PRO B C 1
ATOM 5144 O O . PRO B 1 286 ? -17.562 -12.93 -12.117 1 89.31 286 PRO B O 1
ATOM 5147 N N . LEU B 1 287 ? -16.094 -13.086 -10.398 1 91.62 287 LEU B N 1
ATOM 5148 C CA . LEU B 1 287 ? -15.523 -11.773 -10.688 1 91.62 287 LEU B CA 1
ATOM 5149 C C . LEU B 1 287 ? -14.742 -11.797 -12 1 91.62 287 LEU B C 1
ATOM 5151 O O . LEU B 1 287 ? -14.297 -12.859 -12.438 1 91.62 287 LEU B O 1
ATOM 5155 N N . ILE B 1 288 ? -14.68 -10.656 -12.539 1 85.38 288 ILE B N 1
ATOM 5156 C CA . ILE B 1 288 ? -13.922 -10.5 -13.781 1 85.38 288 ILE B CA 1
ATOM 5157 C C . ILE B 1 288 ? -12.695 -9.625 -13.531 1 85.38 288 ILE B C 1
ATOM 5159 O O . ILE B 1 288 ? -12.656 -8.859 -12.57 1 85.38 288 ILE B O 1
ATOM 5163 N N . GLU B 1 289 ? -11.703 -9.672 -14.406 1 82.69 289 GLU B N 1
ATOM 5164 C CA . GLU B 1 289 ? -10.414 -9.016 -14.219 1 82.69 289 GLU B CA 1
ATOM 5165 C C . GLU B 1 289 ? -10.555 -7.496 -14.242 1 82.69 289 GLU B C 1
ATOM 5167 O O . GLU B 1 289 ? -9.797 -6.785 -13.578 1 82.69 289 GLU B O 1
ATOM 5172 N N . SER B 1 290 ? -11.516 -6.98 -14.938 1 83.25 290 SER B N 1
ATOM 5173 C CA . SER B 1 290 ? -11.672 -5.539 -15.094 1 83.25 290 SER B CA 1
ATOM 5174 C C . SER B 1 290 ? -12.055 -4.875 -13.773 1 83.25 290 SER B C 1
ATOM 5176 O O . SER B 1 290 ? -11.93 -3.656 -13.625 1 83.25 290 SER B O 1
ATOM 5178 N N . LEU B 1 291 ? -12.516 -5.68 -12.828 1 88.12 291 LEU B N 1
ATOM 5179 C CA . LEU B 1 291 ? -12.93 -5.148 -11.539 1 88.12 291 LEU B CA 1
ATOM 5180 C C . LEU B 1 291 ? -11.789 -5.23 -10.523 1 88.12 291 LEU B C 1
ATOM 5182 O O . LEU B 1 291 ? -12.016 -5.062 -9.32 1 88.12 291 LEU B O 1
ATOM 5186 N N . GLN B 1 292 ? -10.625 -5.559 -11.023 1 81.81 292 GLN B N 1
ATOM 5187 C CA . GLN B 1 292 ? -9.375 -5.52 -10.273 1 81.81 292 GLN B CA 1
ATOM 5188 C C . GLN B 1 292 ? -9.5 -6.281 -8.961 1 81.81 292 GLN B C 1
ATOM 5190 O O . GLN B 1 292 ? -9.164 -5.754 -7.895 1 81.81 292 GLN B O 1
ATOM 5195 N N . PRO B 1 293 ? -9.969 -7.477 -9.039 1 90 293 PRO B N 1
ATOM 5196 C CA . PRO B 1 293 ? -10.109 -8.227 -7.785 1 90 293 PRO B CA 1
ATOM 5197 C C . PRO B 1 293 ? -8.766 -8.695 -7.227 1 90 293 PRO B C 1
ATOM 5199 O O . PRO B 1 293 ? -7.828 -8.93 -7.984 1 90 293 PRO B O 1
ATOM 5202 N N . THR B 1 294 ? -8.672 -8.719 -5.914 1 92.12 294 THR B N 1
ATOM 5203 C CA . THR B 1 294 ? -7.574 -9.453 -5.289 1 92.12 294 THR B CA 1
ATOM 5204 C C . THR B 1 294 ? -7.734 -10.953 -5.512 1 92.12 294 THR B C 1
ATOM 5206 O O . THR B 1 294 ? -8.797 -11.414 -5.926 1 92.12 294 THR B O 1
ATOM 5209 N N . ASN B 1 295 ? -6.656 -11.703 -5.285 1 92.31 295 ASN B N 1
ATOM 5210 C CA . ASN B 1 295 ? -6.766 -13.156 -5.344 1 92.31 295 ASN B CA 1
ATOM 5211 C C . ASN B 1 295 ? -7.832 -13.68 -4.383 1 92.31 295 ASN B C 1
ATOM 5213 O O . ASN B 1 295 ? -8.609 -14.57 -4.734 1 92.31 295 ASN B O 1
ATOM 5217 N N . HIS B 1 296 ? -7.926 -13.094 -3.238 1 95.69 296 HIS B N 1
ATOM 5218 C CA . HIS B 1 296 ? -8.906 -13.492 -2.234 1 95.69 296 HIS B CA 1
ATOM 5219 C C . HIS B 1 296 ? -10.328 -13.25 -2.732 1 95.69 296 HIS B C 1
ATOM 5221 O O . HIS B 1 296 ? -11.188 -14.125 -2.609 1 95.69 296 HIS B O 1
ATOM 5227 N N . ALA B 1 297 ? -10.516 -12.062 -3.289 1 95.56 297 ALA B N 1
ATOM 5228 C CA . ALA B 1 297 ? -11.844 -11.711 -3.781 1 95.56 297 ALA B CA 1
ATOM 5229 C C . ALA B 1 297 ? -12.281 -12.641 -4.906 1 95.56 297 ALA B C 1
ATOM 5231 O O . ALA B 1 297 ? -13.445 -13.047 -4.973 1 95.56 297 ALA B O 1
ATOM 5232 N N . TYR B 1 298 ? -11.438 -12.969 -5.758 1 93.19 298 TYR B N 1
ATOM 5233 C CA . TYR B 1 298 ? -11.734 -13.867 -6.867 1 93.19 298 TYR B CA 1
ATOM 5234 C C . TYR B 1 298 ? -12.109 -15.258 -6.359 1 93.19 298 TYR B C 1
ATOM 5236 O O . TYR B 1 298 ? -13.109 -15.836 -6.797 1 93.19 298 TYR B O 1
ATOM 5244 N N . ILE B 1 299 ? -11.305 -15.797 -5.438 1 93.25 299 ILE B N 1
ATOM 5245 C CA . ILE B 1 299 ? -11.57 -17.109 -4.867 1 93.25 299 ILE B CA 1
ATOM 5246 C C . ILE B 1 299 ? -12.945 -17.109 -4.195 1 93.25 299 ILE B C 1
ATOM 5248 O O . ILE B 1 299 ? -13.719 -18.062 -4.355 1 93.25 299 ILE B O 1
ATOM 5252 N N . LYS B 1 300 ? -13.195 -16.031 -3.436 1 95.5 300 LYS B N 1
ATOM 5253 C CA . LYS B 1 300 ? -14.492 -15.914 -2.779 1 95.5 300 LYS B CA 1
ATOM 5254 C C . LYS B 1 300 ? -15.633 -15.969 -3.795 1 95.5 300 LYS B C 1
ATOM 5256 O O . LYS B 1 300 ? -16.656 -16.594 -3.549 1 95.5 300 LYS B O 1
ATOM 5261 N N . SER B 1 301 ? -15.445 -15.289 -4.922 1 93.75 301 SER B N 1
ATOM 5262 C CA . SER B 1 301 ? -16.469 -15.281 -5.965 1 93.75 301 SER B CA 1
ATOM 5263 C C . SER B 1 301 ? -16.656 -16.672 -6.551 1 93.75 301 SER B C 1
ATOM 5265 O O . SER B 1 301 ? -17.766 -17.047 -6.934 1 93.75 301 SER B O 1
ATOM 5267 N N . LEU B 1 302 ? -15.562 -17.469 -6.652 1 91.69 302 LEU B N 1
ATOM 5268 C CA . LEU B 1 302 ? -15.656 -18.828 -7.152 1 91.69 302 LEU B CA 1
ATOM 5269 C C . LEU B 1 302 ? -16.406 -19.719 -6.168 1 91.69 302 LEU B C 1
ATOM 5271 O O . LEU B 1 302 ? -17.203 -20.578 -6.578 1 91.69 302 LEU B O 1
ATOM 5275 N N . ILE B 1 303 ? -16.094 -19.484 -4.926 1 94.38 303 ILE B N 1
ATOM 5276 C CA . ILE B 1 303 ? -16.812 -20.25 -3.904 1 94.38 303 ILE B CA 1
ATOM 5277 C C . ILE B 1 303 ? -18.312 -19.953 -3.994 1 94.38 303 ILE B C 1
ATOM 5279 O O . ILE B 1 303 ? -19.125 -20.875 -3.939 1 94.38 303 ILE B O 1
ATOM 5283 N N . LYS B 1 304 ? -18.609 -18.703 -4.102 1 94 304 LYS B N 1
ATOM 5284 C CA . LYS B 1 304 ? -20 -18.312 -4.215 1 94 304 LYS B CA 1
ATOM 5285 C C . LYS B 1 304 ? -20.656 -18.938 -5.449 1 94 304 LYS B C 1
ATOM 5287 O O . LYS B 1 304 ? -21.828 -19.312 -5.418 1 94 304 LYS B O 1
ATOM 5292 N N . LEU B 1 305 ? -19.953 -18.969 -6.52 1 92.12 305 LEU B N 1
ATOM 5293 C CA . LEU B 1 305 ? -20.453 -19.547 -7.762 1 92.12 305 LEU B CA 1
ATOM 5294 C C . LEU B 1 305 ? -20.828 -21.016 -7.555 1 92.12 305 LEU B C 1
ATOM 5296 O O . LEU B 1 305 ? -21.875 -21.469 -8.055 1 92.12 305 LEU B O 1
ATOM 5300 N N . HIS B 1 306 ? -20.031 -21.75 -6.801 1 91.5 306 HIS B N 1
ATOM 5301 C CA . HIS B 1 306 ? -20.25 -23.188 -6.605 1 91.5 306 HIS B CA 1
ATOM 5302 C C . HIS B 1 306 ? -21.234 -23.453 -5.469 1 91.5 306 HIS B C 1
ATOM 5304 O O . HIS B 1 306 ? -21.922 -24.469 -5.465 1 91.5 306 HIS B O 1
ATOM 5310 N N . ASP B 1 307 ? -21.188 -22.547 -4.445 1 91.38 307 ASP B N 1
ATOM 5311 C CA . ASP B 1 307 ? -22.094 -22.609 -3.303 1 91.38 307 ASP B CA 1
ATOM 5312 C C . ASP B 1 307 ? -22.594 -21.219 -2.93 1 91.38 307 ASP B C 1
ATOM 5314 O O . ASP B 1 307 ? -21.953 -20.5 -2.158 1 91.38 307 ASP B O 1
ATOM 5318 N N . SER B 1 308 ? -23.766 -20.875 -3.305 1 88.38 308 SER B N 1
ATOM 5319 C CA . SER B 1 308 ? -24.266 -19.5 -3.26 1 88.38 308 SER B CA 1
ATOM 5320 C C . SER B 1 308 ? -24.547 -19.062 -1.825 1 88.38 308 SER B C 1
ATOM 5322 O O . SER B 1 308 ? -24.562 -17.859 -1.535 1 88.38 308 SER B O 1
ATOM 5324 N N . GLU B 1 309 ? -24.688 -19.938 -0.888 1 90.75 309 GLU B N 1
ATOM 5325 C CA . GLU B 1 309 ? -25.062 -19.562 0.474 1 90.75 309 GLU B CA 1
ATOM 5326 C C . GLU B 1 309 ? -23.844 -19.594 1.404 1 90.75 309 GLU B C 1
ATOM 5328 O O . GLU B 1 309 ? -23.953 -19.203 2.57 1 90.75 309 GLU B O 1
ATOM 5333 N N . LYS B 1 310 ? -22.781 -19.953 0.841 1 89.5 310 LYS B N 1
ATOM 5334 C CA . LYS B 1 310 ? -21.609 -20.188 1.687 1 89.5 310 LYS B CA 1
ATOM 5335 C C . LYS B 1 310 ? -20.953 -18.859 2.08 1 89.5 310 LYS B C 1
AT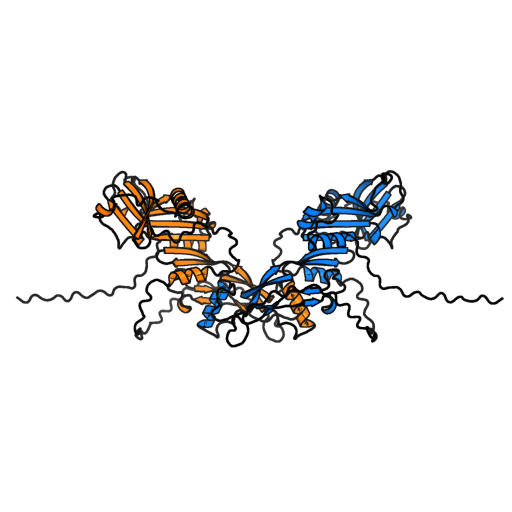OM 5337 O O . LYS B 1 310 ? -20.484 -18.719 3.211 1 89.5 310 LYS B O 1
ATOM 5342 N N . VAL B 1 311 ? -20.938 -17.984 1.068 1 92.69 311 VAL B N 1
ATOM 5343 C CA . VAL B 1 311 ? -20.266 -16.703 1.336 1 92.69 311 VAL B CA 1
ATOM 5344 C C . VAL B 1 311 ? -21.094 -15.562 0.74 1 92.69 311 VAL B C 1
ATOM 5346 O O . VAL B 1 311 ? -21.875 -15.773 -0.184 1 92.69 311 VAL B O 1
ATOM 5349 N N . GLU B 1 312 ? -20.906 -14.414 1.301 1 91.44 312 GLU B N 1
ATOM 5350 C CA . GLU B 1 312 ? -21.547 -13.227 0.743 1 91.44 312 GLU B CA 1
ATOM 5351 C C . GLU B 1 312 ? -20.812 -12.742 -0.511 1 91.44 312 GLU B C 1
ATOM 5353 O O . GLU B 1 312 ? -19.672 -13.133 -0.765 1 91.44 312 GLU B O 1
ATOM 5358 N N . CYS B 1 313 ? -21.5 -11.938 -1.265 1 91.81 313 CYS B N 1
ATOM 5359 C CA . CYS B 1 313 ? -20.891 -11.352 -2.449 1 91.81 313 CYS B CA 1
ATOM 5360 C C . CYS B 1 313 ? -19.797 -10.359 -2.064 1 91.81 313 CYS B C 1
ATOM 5362 O O . CYS B 1 313 ? -19.812 -9.805 -0.965 1 91.81 313 CYS B O 1
ATOM 5364 N N . ASN B 1 314 ? -18.859 -10.258 -2.979 1 96.12 314 ASN B N 1
ATOM 5365 C CA . ASN B 1 314 ? -17.859 -9.203 -2.812 1 96.12 314 ASN B CA 1
ATOM 5366 C C . ASN B 1 314 ? -18.5 -7.816 -2.836 1 96.12 314 ASN B C 1
ATOM 5368 O O . ASN B 1 314 ? -19.609 -7.648 -3.354 1 96.12 314 ASN B O 1
ATOM 5372 N N . SER B 1 315 ? -17.812 -6.863 -2.277 1 95.69 315 SER B N 1
ATOM 5373 C CA . SER B 1 315 ? -18.328 -5.508 -2.191 1 95.69 315 SER B CA 1
ATOM 5374 C C . SER B 1 315 ? -17.562 -4.555 -3.104 1 95.69 315 SER B C 1
ATOM 5376 O O . SER B 1 315 ? -16.359 -4.727 -3.314 1 95.69 315 SER B O 1
ATOM 5378 N N . CYS B 1 316 ? -18.312 -3.631 -3.611 1 96.25 316 CYS B N 1
ATOM 5379 C CA . CYS B 1 316 ? -17.703 -2.564 -4.402 1 96.25 316 CYS B CA 1
ATOM 5380 C C . CYS B 1 316 ? -17.078 -1.509 -3.504 1 96.25 316 CYS B C 1
ATOM 5382 O O . CYS B 1 316 ? -17.781 -0.815 -2.768 1 96.25 316 CYS B O 1
ATOM 5384 N N . VAL B 1 317 ? -15.719 -1.377 -3.555 1 96.31 317 VAL B N 1
ATOM 5385 C CA . VAL B 1 317 ? -15.031 -0.49 -2.619 1 96.31 317 VAL B CA 1
ATOM 5386 C C . VAL B 1 317 ? -13.891 0.229 -3.328 1 96.31 317 VAL B C 1
ATOM 5388 O O . VAL B 1 317 ? -13.469 -0.179 -4.414 1 96.31 317 VAL B O 1
ATOM 5391 N N . PRO B 1 318 ? -13.383 1.33 -2.727 1 96 318 PRO B N 1
ATOM 5392 C CA . PRO B 1 318 ? -12.211 1.987 -3.305 1 96 318 PRO B CA 1
ATOM 5393 C C . PRO B 1 318 ? -10.969 1.097 -3.293 1 96 318 PRO B C 1
ATOM 5395 O O . PRO B 1 318 ? -10.656 0.476 -2.273 1 96 318 PRO B O 1
ATOM 5398 N N . VAL B 1 319 ? -10.289 1.047 -4.445 1 93.12 319 VAL B N 1
ATOM 5399 C CA . VAL B 1 319 ? -9.078 0.245 -4.508 1 93.12 319 VAL B CA 1
ATOM 5400 C C . VAL B 1 319 ? -7.859 1.158 -4.668 1 93.12 319 VAL B C 1
ATOM 5402 O O . VAL B 1 319 ? -6.73 0.753 -4.387 1 93.12 319 VAL B O 1
ATOM 5405 N N . LYS B 1 320 ? -8.094 2.32 -5.137 1 94.5 320 LYS B N 1
ATOM 5406 C CA . LYS B 1 320 ? -7.066 3.354 -5.246 1 94.5 320 LYS B CA 1
ATOM 5407 C C . LYS B 1 320 ? -7.613 4.719 -4.828 1 94.5 320 LYS B C 1
ATOM 5409 O O . LYS B 1 320 ? -8.672 5.137 -5.301 1 94.5 320 LYS B O 1
ATOM 5414 N N . MET B 1 321 ? -6.855 5.316 -3.912 1 95.56 321 MET B N 1
ATOM 5415 C CA . MET B 1 321 ? -7.281 6.633 -3.441 1 95.56 321 MET B CA 1
ATOM 5416 C C . MET B 1 321 ? -6.113 7.609 -3.42 1 95.56 321 MET B C 1
ATOM 5418 O O . MET B 1 321 ? -4.953 7.195 -3.4 1 95.56 321 MET B O 1
ATOM 5422 N N . THR B 1 322 ? -6.461 8.859 -3.471 1 95.44 322 THR B N 1
ATOM 5423 C CA . THR B 1 322 ? -5.434 9.898 -3.43 1 95.44 322 THR B CA 1
ATOM 5424 C C . THR B 1 322 ? -5.613 10.789 -2.205 1 95.44 322 THR B C 1
ATOM 5426 O O . THR B 1 322 ? -6.711 10.883 -1.654 1 95.44 322 THR B O 1
ATOM 5429 N N . PRO B 1 323 ? -4.508 11.383 -1.808 1 92.69 323 PRO B N 1
ATOM 5430 C CA . PRO B 1 323 ? -4.562 12.273 -0.642 1 92.69 323 PRO B CA 1
ATOM 5431 C C . PRO B 1 323 ? -5.156 13.641 -0.968 1 92.69 323 PRO B C 1
ATOM 5433 O O . PRO B 1 323 ? -5.348 13.969 -2.141 1 92.69 323 PRO B O 1
ATOM 5436 N N . LEU B 1 324 ? -5.559 14.328 0.027 1 92.44 324 LEU B N 1
ATOM 5437 C CA . LEU B 1 324 ? -6.031 15.711 -0.054 1 92.44 324 LEU B CA 1
ATOM 5438 C C . LEU B 1 324 ? -5.324 16.594 0.968 1 92.44 324 LEU B C 1
ATOM 5440 O O . LEU B 1 324 ? -5.234 16.234 2.145 1 92.44 324 LEU B O 1
ATOM 5444 N N . SER B 1 325 ? -4.723 17.656 0.453 1 91.5 325 SER B N 1
ATOM 5445 C CA . SER B 1 325 ? -4.137 18.641 1.359 1 91.5 325 SER B CA 1
ATOM 5446 C C . SER B 1 325 ? -5.199 19.578 1.931 1 91.5 325 SER B C 1
ATOM 5448 O O . SER B 1 325 ? -6.004 20.141 1.185 1 91.5 325 SER B O 1
ATOM 5450 N N . MET B 1 326 ? -5.141 19.672 3.293 1 92.19 326 MET B N 1
ATOM 5451 C CA . MET B 1 326 ? -6.18 20.469 3.939 1 92.19 326 MET B CA 1
ATOM 5452 C C . MET B 1 326 ? -5.57 21.453 4.934 1 92.19 326 MET B C 1
ATOM 5454 O O . MET B 1 326 ? -4.543 21.172 5.551 1 92.19 326 MET B O 1
ATOM 5458 N N . LEU B 1 327 ? -6.215 22.625 4.93 1 91.12 327 LEU B N 1
ATOM 5459 C CA . LEU B 1 327 ? -5.91 23.641 5.934 1 91.12 327 LEU B CA 1
ATOM 5460 C C . LEU B 1 327 ? -6.953 23.625 7.051 1 91.12 327 LEU B C 1
ATOM 5462 O O . LEU B 1 327 ? -8.148 23.797 6.789 1 91.12 327 LEU B O 1
ATOM 5466 N N . MET B 1 328 ? -6.465 23.391 8.266 1 89.88 328 MET B N 1
ATOM 5467 C CA . MET B 1 328 ? -7.414 23.203 9.359 1 89.88 328 MET B CA 1
ATOM 5468 C C . MET B 1 328 ? -6.965 23.969 10.602 1 89.88 328 MET B C 1
ATOM 5470 O O . MET B 1 328 ? -5.773 24.219 10.781 1 89.88 328 MET B O 1
ATOM 5474 N N . PHE B 1 329 ? -7.969 24.25 11.375 1 83.81 329 PHE B N 1
ATOM 5475 C CA . PHE B 1 329 ? -7.703 24.797 12.703 1 83.81 329 PHE B CA 1
ATOM 5476 C C . PHE B 1 329 ? -7.457 23.672 13.703 1 83.81 329 PHE B C 1
ATOM 54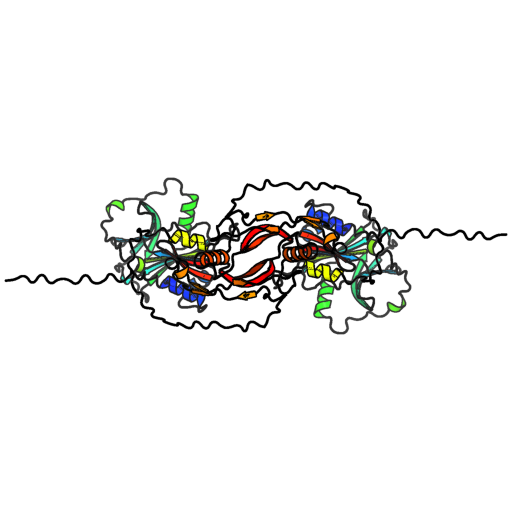78 O O . PHE B 1 329 ? -8.172 22.672 13.711 1 83.81 329 PHE B O 1
ATOM 5485 N N . ASP B 1 330 ? -6.441 23.844 14.406 1 78.62 330 ASP B N 1
ATOM 5486 C CA . ASP B 1 330 ? -6.168 22.953 15.539 1 78.62 330 ASP B CA 1
ATOM 5487 C C . ASP B 1 330 ? -5.82 23.766 16.781 1 78.62 330 ASP B C 1
ATOM 5489 O O . ASP B 1 330 ? -4.645 24.031 17.062 1 78.62 330 ASP B O 1
ATOM 5493 N N . GLY B 1 331 ? -6.832 24 17.5 1 70.44 331 GLY B N 1
ATOM 5494 C CA . GLY B 1 331 ? -6.613 24.906 18.609 1 70.44 331 GLY B CA 1
ATOM 5495 C C . GLY B 1 331 ? -6.188 26.297 18.172 1 70.44 331 GLY B C 1
ATOM 5496 O O . GLY B 1 331 ? -6.906 26.969 17.438 1 70.44 331 GLY B O 1
ATOM 5497 N N . ASN B 1 332 ? -5.051 26.688 18.688 1 69.56 332 ASN B N 1
ATOM 5498 C CA . ASN B 1 332 ? -4.527 28 18.359 1 69.56 332 ASN B CA 1
ATOM 5499 C C . ASN B 1 332 ? -3.531 27.953 17.203 1 69.56 332 ASN B C 1
ATOM 5501 O O . ASN B 1 332 ? -2.715 28.859 17.031 1 69.56 332 ASN B O 1
ATOM 5505 N N . LYS B 1 333 ? -3.682 26.922 16.531 1 82.19 333 LYS B N 1
ATOM 5506 C CA . LYS B 1 333 ? -2.76 26.781 15.406 1 82.19 333 LYS B CA 1
ATOM 5507 C C . LYS B 1 333 ? -3.504 26.406 14.125 1 82.19 333 LYS B C 1
ATOM 5509 O O . LYS B 1 333 ? -4.637 25.922 14.18 1 82.19 333 LYS B O 1
ATOM 5514 N N . VAL B 1 334 ? -2.891 26.797 13.109 1 86.88 334 VAL B N 1
ATOM 5515 C CA . VAL B 1 334 ? -3.357 26.375 11.789 1 86.88 334 VAL B CA 1
ATOM 5516 C C . VAL B 1 334 ? -2.436 25.281 11.242 1 86.88 334 VAL B C 1
ATOM 5518 O O . VAL B 1 334 ? -1.211 25.406 11.297 1 86.88 334 VAL B O 1
ATOM 5521 N N . VAL B 1 335 ? -3.096 24.281 10.766 1 90.06 335 VAL B N 1
ATOM 5522 C CA . VAL B 1 335 ? -2.314 23.141 10.305 1 90.06 335 VAL B CA 1
ATOM 5523 C C . VAL B 1 335 ? -2.613 22.875 8.828 1 90.06 335 VAL B C 1
ATOM 5525 O O . VAL B 1 335 ? -3.777 22.828 8.43 1 90.06 335 VAL B O 1
ATOM 5528 N N . LEU B 1 336 ? -1.559 22.781 8.117 1 91.19 336 LEU B N 1
ATOM 5529 C CA . LEU B 1 336 ? -1.622 22.266 6.754 1 91.19 336 LEU B CA 1
ATOM 5530 C C . LEU B 1 336 ? -1.177 20.812 6.703 1 91.19 336 LEU B C 1
ATOM 5532 O O . LEU B 1 336 ? -0.026 20.5 7.016 1 91.19 336 LEU B O 1
ATOM 5536 N N . LYS B 1 337 ? -2.096 19.969 6.285 1 90.62 337 LYS B N 1
ATOM 5537 C CA . LYS B 1 337 ? -1.76 18.547 6.332 1 90.62 337 LYS B CA 1
ATOM 5538 C C . LYS B 1 337 ? -2.305 17.812 5.113 1 90.62 337 LYS B C 1
ATOM 5540 O O . LYS B 1 337 ? -3.391 18.125 4.621 1 90.62 337 LYS B O 1
ATOM 5545 N N . HIS B 1 338 ? -1.482 16.828 4.746 1 89.25 338 HIS B N 1
ATOM 5546 C CA . HIS B 1 338 ? -1.921 15.891 3.715 1 89.25 338 HIS B CA 1
ATOM 5547 C C . HIS B 1 338 ? -2.625 14.688 4.328 1 89.25 338 HIS B C 1
ATOM 5549 O O . HIS B 1 338 ? -2.018 13.93 5.086 1 89.25 338 HIS B O 1
ATOM 5555 N N . HIS B 1 339 ? -3.889 14.578 3.963 1 89.69 339 HIS B N 1
ATOM 5556 C CA . HIS B 1 339 ? -4.645 13.438 4.461 1 89.69 339 HIS B CA 1
ATOM 5557 C C . HIS B 1 339 ? -4.773 12.359 3.393 1 89.69 339 HI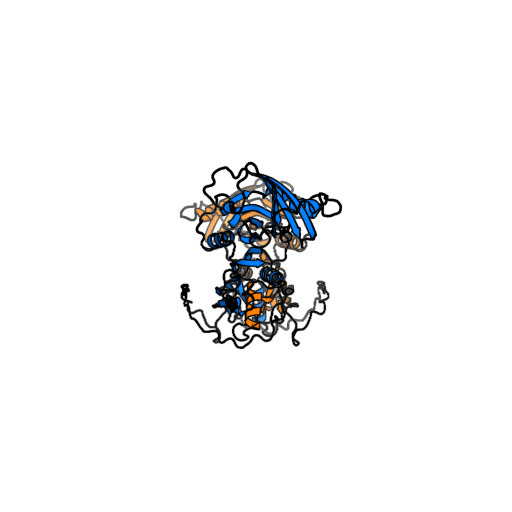S B C 1
ATOM 5559 O O . HIS B 1 339 ? -5.297 12.609 2.307 1 89.69 339 HIS B O 1
ATOM 5565 N N . GLU B 1 340 ? -4.336 11.203 3.799 1 90.88 340 GLU B N 1
ATOM 5566 C CA . GLU B 1 340 ? -4.367 10.102 2.846 1 90.88 340 GLU B CA 1
ATOM 5567 C C . GLU B 1 340 ? -5.785 9.57 2.668 1 90.88 340 GLU B C 1
ATOM 5569 O O . GLU B 1 340 ? -6.66 9.812 3.504 1 90.88 340 GLU B O 1
ATOM 5574 N N . ASP B 1 341 ? -6.074 8.922 1.513 1 94 341 ASP B N 1
ATOM 5575 C CA . ASP B 1 341 ? -7.305 8.18 1.261 1 94 341 ASP B CA 1
ATOM 5576 C C . ASP B 1 341 ? -8.531 9.086 1.397 1 94 341 ASP B C 1
ATOM 5578 O O . ASP B 1 341 ? -9.484 8.75 2.102 1 94 341 ASP B O 1
ATOM 5582 N N . MET B 1 342 ? -8.391 10.219 0.69 1 95.19 342 MET B N 1
ATOM 5583 C CA . MET B 1 342 ? -9.477 11.188 0.778 1 95.19 342 MET B CA 1
ATOM 5584 C C . MET B 1 342 ? -10.352 11.148 -0.473 1 95.19 342 MET B C 1
ATOM 5586 O O . MET B 1 342 ? -11.555 11.398 -0.404 1 95.19 342 MET B O 1
ATOM 5590 N N . ILE B 1 343 ? -9.734 10.812 -1.624 1 97.44 343 ILE B N 1
ATOM 5591 C CA . ILE B 1 343 ? -10.438 10.875 -2.9 1 97.44 343 ILE B CA 1
ATOM 5592 C C . ILE B 1 343 ? -10.328 9.531 -3.619 1 97.44 343 ILE B C 1
ATOM 5594 O O . ILE B 1 343 ? -9.227 9.023 -3.832 1 97.44 343 ILE B O 1
ATOM 5598 N N . VAL B 1 344 ? -11.477 9.047 -4.043 1 97.81 344 VAL B N 1
ATOM 5599 C CA . VAL B 1 344 ? -11.477 7.766 -4.742 1 97.81 344 VAL B CA 1
ATOM 5600 C C . VAL B 1 344 ? -11.016 7.961 -6.184 1 97.81 344 VAL B C 1
ATOM 5602 O O . VAL B 1 344 ? -11.578 8.781 -6.914 1 97.81 344 VAL B O 1
ATOM 5605 N N . GLU B 1 345 ? -10.016 7.18 -6.566 1 97.31 345 GLU B N 1
ATOM 5606 C CA . GLU B 1 345 ? -9.539 7.195 -7.945 1 97.31 345 GLU B CA 1
ATOM 5607 C C . GLU B 1 345 ? -10.086 6.012 -8.734 1 97.31 345 GLU B C 1
ATOM 5609 O O . GLU B 1 345 ? -10.453 6.152 -9.898 1 97.31 345 GLU B O 1
ATOM 5614 N N . GLU B 1 346 ? -10.078 4.898 -8.047 1 95.94 346 GLU B N 1
ATOM 5615 C CA . GLU B 1 346 ? -10.523 3.668 -8.695 1 95.94 346 GLU B CA 1
ATOM 5616 C C . GLU B 1 346 ? -11.32 2.793 -7.738 1 95.94 346 GLU B C 1
ATOM 5618 O O . GLU B 1 346 ? -10.984 2.691 -6.559 1 95.94 346 GLU B O 1
ATOM 5623 N N . CYS B 1 347 ? -12.375 2.211 -8.312 1 95.94 347 CYS B N 1
ATOM 5624 C CA . CYS B 1 347 ? -13.188 1.267 -7.559 1 95.94 347 CYS B CA 1
ATOM 5625 C C . CYS B 1 347 ? -12.945 -0.162 -8.023 1 95.94 347 CYS B C 1
ATOM 5627 O O . CYS B 1 347 ? -12.523 -0.384 -9.164 1 95.94 347 CYS B O 1
ATOM 5629 N N . GLY B 1 348 ? -13.164 -1.08 -7.16 1 94.81 348 GLY B N 1
ATOM 5630 C CA . GLY B 1 348 ? -13.055 -2.498 -7.465 1 94.81 348 GLY B CA 1
ATOM 5631 C C . GLY B 1 348 ? -13.82 -3.377 -6.496 1 94.81 348 GLY B C 1
ATOM 5632 O O . GLY B 1 348 ? -14.484 -2.875 -5.582 1 94.81 348 GLY B O 1
ATOM 5633 N N . CYS B 1 349 ? -13.789 -4.684 -6.734 1 93.94 349 CYS B N 1
ATOM 5634 C CA . CYS B 1 349 ? -14.539 -5.629 -5.918 1 93.94 349 CYS B CA 1
ATOM 5635 C C . CYS B 1 349 ? -13.617 -6.398 -4.984 1 93.94 349 CYS B C 1
ATOM 5637 O O . CYS B 1 349 ? -12.664 -7.039 -5.434 1 93.94 349 CYS B O 1
ATOM 5639 N N . HIS B 1 350 ? -13.93 -6.254 -3.732 1 91.25 350 HIS B N 1
ATOM 5640 C CA . HIS B 1 350 ? -13.117 -6.898 -2.703 1 91.25 350 HIS B CA 1
ATOM 5641 C C . HIS B 1 350 ? -13.984 -7.734 -1.764 1 91.25 350 HIS B C 1
ATOM 5643 O O . HIS B 1 350 ? -15.172 -7.445 -1.584 1 91.25 350 HIS B O 1
#

Nearest PDB structures (foldseek):
  4n1d-assembly1_A-2  TM=9.824E-01  e=2.410E-12  Homo sapiens
  7zjf-assembly1_A  TM=9.470E-01  e=6.314E-10  Homo sapiens
  3qb4-assembly3_C  TM=9.370E-01  e=7.462E-10  Homo sapiens
  3evs-assembly1_B-2  TM=9.394E-01  e=9.324E-10  Homo sapiens
  1m4u-assembly1_L-2  TM=9.509E-01  e=4.687E-09  Homo sapiens

Organism: NCBI:txid247094

pLDDT: mean 72.93, std 24.14, range [19.72, 98.12]

Sequence (700 aa):
MALKASTSIYGTRHSHSMKYPPYIMELYQTLVMGNATDLSVLEHPVLQESDAVLSLISKSCVERDNHWALSFDMSSISSSNELKLAELRIHLPYFVKKRNVTIEIYHTKDYQERLFLGDFNYNPSVPCNSFWKVFNITEMMQNYLYERDHFYRGGYGKDKDMSKRAQGISCTNVVAERVLLVVFTKDQPSASVAGSPSLIKTVESSKYVRVEKPSKFSSIRRHKRNRNMQHSIIWNKVMSRPKVQGKPLCRRVDMVVDFDRIGWGHSIIYPKRFNAFRCEGSCPVPLIESLQPTNHAYIKSLIKLHDSEKVECNSCVPVKMTPLSMLMFDGNKVVLKHHEDMIVEECGCHMALKASTSIYGTRHSHSMKYPPYIMELYQTLVMGNATDLSVLEHPVLQESDAVLSLISKSCVERDNHWALSFDMSSISSSNELKLAELRIHLPYFVKKRNVTIEIYHTKDYQERLFLGDFNYNPSVPCNSFWKVFNITEMMQNYLYERDHFYRGGYGKDKDMSKRAQGISCTNVVAERVLLVVFTKDQPSASVAGSPSLIKTVESSKYVRVEKPSKFSSIRRHKRNRNMQHSIIWNKVMSRPKVQGKPLCRRVDMVVDFDRIGWGHSIIYPKRFNAFRCEGSCPVPLIESLQPTNHAYIKSLIKLHDSEKVECNSCVPVKMTPLSMLMFDGNKVVLKHHEDMIVEECGCH

Radius of gyration: 36.23 Å; Cα contacts (8 Å, |Δi|>4): 1211; chains: 2; bounding box: 70×154×78 Å

Foldseek 3Di:
DDPPPPPPPPPDPPDPPVPPAVVVVVLVCCVVVVPPPPDDPLCVVLSVQFQKKKKWFWQWWFDDDQEIETETACVPPALQWAWRWKKKKFQPVVDDQDAWHKYWYWYDDPNPDTHTQDIDIDHNVPDDPDSIDMDTCSVSVNVVNVCCVPPPPDPPDPPDPPVVVVPTDTPRPPGRHGMMMMTTTHRDPPPPDDPDFPVVVQQVLQPPDDPPPPDPPDPPPDDPPDPPPCPPPPPPPPPPADDDPHKDAKDKDWDKDACVVVPSQQWFDPDRIDTQIWIDIFADQQHDCVQVDDPVLNVQSPVCVVPVPPDDHWDKGAPDAAWDWTWTDRDNMIMTRITGRRHGDHIHTD/DDPPPPPPPPPDPPDPPVPPAVVVVVLVCCVVVVPPPPDDPLCVVLSVQFQKKKKWFWQWWFDDDQEIETETACVPPALQWAWDWKKKKFQPVVDDQDAWHKYWYWYDDPNPDTHTQDIDIDHNVPDDPDRIDMDTCRVSVNVVNVCCVPPPPDPPDPDDDPVVVSPTPTPRPPGRHGMMMMTTTHRDPPPPDDPDFPVVVQQVLQPPDDPPPPDPPDPPPDDPPDPPPCPPPPPPPPPPADDDPHKDAKDKDWDKDACVVVPSQQWFDPDRIDTQIWIDIFADQQHDCVQVDDPVLNVQSPVCVVPVPPDDHWDKGAPDAAWDWTWTDRDSMIMTRITGRRHGDHIHTD

Secondary structure (DSSP, 8-state):
---------------------HHHHHHHHHHHH----S--TTHHHHHHH-SEEEEEEPSEEEEETTEEEEEE--TT--TTSEEEEEEEEEEGGGS---SSEEEEEEEEETTTEEEEEEEEEE-TTS--SSSEEEEE-HHHHHHHHHHHHHH-SS-----SGGGTSTTS-B--TTGGGTEEEEEEEE----S--TT--HHHHHHHHHTTS---------------------------------EETTEEBSEEE--EEETTTTT-TTTEEE-SEEE--EEESB--SS--GGG---HHHHHHHHHHHH-TTTSPPP-EEEEEEEEEEEEEEETTEEEEEEEEEEEEEEEEE-/---------------------HHHHHHHHHHHH----S--TTHHHHHHH-SEEEEEEPSEEEEETTEEEEEE--TT--TTSEEEEEEEEEEGGGS---SSEEEEEEEEETTTEEEEEEEEEE-TTS--SSSEEEEE-HHHHHHHHHHHHH--STTS----STTTSTTS-B--TTGGGTEEEEEEEE----S--TT--HHHHHHHHHTTS---------------------------------EETTEEBSEEE--EEETTTTT-TTTEEE-SEEE--EEESB--SS--GGG---HHHHHHHHHHHH-TTTSPPP-EEEEEEEEEEEEEEETTEEEEEEEEEEEEEEEEE-